Protein AF-0000000065763183 (afdb_homodimer)

Nearest PDB structures (foldseek):
  7lap-assembly1_A  TM=9.932E-01  e=4.822E-49  Streptomyces griseus
  7q1x-assembly1_B  TM=9.787E-01  e=2.552E-34  Pseudomonas aeruginosa
  6mb6-assembly1_A  TM=9.362E-01  e=2.740E-32  Pseudomonas aeruginosa
  7lao-assembly1_A  TM=9.304E-01  e=1.243E-30  Serratia marcescens
  2nyg-assembly3_F  TM=9.311E-01  e=1.396E-25  Bacillus subtilis

Secondary structure (DSSP, 8-state):
-HHHHHHHHHTSEEPHHHHHHHHHHHT--TT-EEEEEE-HHHH-EETTHHHHHHHHHHHHH-TT-EEEEE---TTPPPGGGGGS-HHHHHHHHHHPPPP-TTTSPPPGGG-SHHHHGGGSTT-EE-S-STT-EEEESTTHHHHHS---SSSTTSTTSHHHHHHHTT-EEEEEB--GGG-THHHHHHHH---TT--EEEEEEEEEETTEEEEEEEEEE-TTT-SS-GGGTSSSS-HHHHHHHHHHHTT-SEEEEETTEEEEEEEHHHHHHHHHHHHHHHH--/-HHHHHHHHHTSEEPHHHHHHHHHHHT--TT-EEEEEE-HHHH-EETTHHHHHHHHHHHHH-TT-EEEEE---TTPPPGGGGGS-HHHHHHHHHHPPPP-TTTSPPPGGG-SHHHHGGGSTT-EE-S-STT-EEEESTTHHHHHS---SSSTTSTTSHHHHHHHTT-EEEEEB--GGG-THHHHHHHH---TT--EEEEEEEEEETTEEEEEEEEEE-TTT-SS-GGGTSSSS-HHHHHHHHHHHTT-SEEEEETTEEEEEEEHHHHHHHHHHHHHHHH--

Radius of gyration: 25.21 Å; Cα contacts (8 Å, |Δi|>4): 1207; chains: 2; bounding box: 60×76×55 Å

Sequence (562 aa):
MEEMSLLNHSGGPVTRSRIKHDLADLGLKDGDVVIFHTRMSAIGYVAGGTQTIIGALLDVVGARGTLMVPCGWNNAPPYDFLDWPRDWQDALRAEHPAYDPDLSEADYNNGRLPEALPRWPGAIRSRHPDASFAALGPAAAELMAEHPWDHPHGPDTPLARLIAHSGRVLLLGAPLDTMTLLHHAEALADVRSKRFVTYEQPILVNGQRVWRQFRDIDSEEGAFDYSTVRRGVEPFEAIARDMLSAGIGRQGRVGAADSYLFDAGPVFNFAINWIEAKLKRMEEMSLLNHSGGPVTRSRIKHDLADLGLKDGDVVIFHTRMSAIGYVAGGTQTIIGALLDVVGARGTLMVPCGWNNAPPYDFLDWPRDWQDALRAEHPAYDPDLSEADYNNGRLPEALPRWPGAIRSRHPDASFAALGPAAAELMAEHPWDHPHGPDTPLARLIAHSGRVLLLGAPLDTMTLLHHAEALADVRSKRFVTYEQPILVNGQRVWRQFRDIDSEEGAFDYSTVRRGVEPFEAIARDMLSAGIGRQGRVGAADSYLFDAGPVFNFAINWIEAKLKR

Structure (mmCIF, N/CA/C/O backbone):
data_AF-0000000065763183-model_v1
#
loop_
_entity.id
_entity.type
_entity.pdbx_description
1 polymer 'Aminoglycoside N(3)-acetyltransferase IX'
#
loop_
_atom_site.group_PDB
_atom_site.id
_atom_site.type_symbol
_atom_site.label_atom_id
_atom_site.label_alt_id
_atom_site.label_comp_id
_atom_site.label_asym_id
_atom_site.label_entity_id
_atom_site.label_seq_id
_atom_site.pdbx_PDB_ins_code
_atom_site.Cartn_x
_atom_site.Cartn_y
_atom_site.Cartn_z
_atom_site.occupancy
_atom_site.B_iso_or_equiv
_atom_site.auth_seq_id
_atom_site.auth_comp_id
_atom_site.auth_asym_id
_atom_site.auth_atom_id
_atom_site.pdbx_PDB_model_num
ATOM 1 N N . MET A 1 1 ? -9.172 -13.125 13.688 1 48.53 1 MET A N 1
ATOM 2 C CA . MET A 1 1 ? -8.867 -12.57 15 1 48.53 1 MET A CA 1
ATOM 3 C C . MET A 1 1 ? -8.758 -11.047 14.938 1 48.53 1 MET A C 1
ATOM 5 O O . MET A 1 1 ? -9.344 -10.344 15.758 1 48.53 1 MET A O 1
ATOM 9 N N . GLU A 1 2 ? -8.156 -10.633 13.836 1 82.19 2 GLU A N 1
ATOM 10 C CA . GLU A 1 2 ? -7.953 -9.188 13.789 1 82.19 2 GLU A CA 1
ATOM 11 C C . GLU A 1 2 ? -9.242 -8.461 13.414 1 82.19 2 GLU A C 1
ATOM 13 O O . GLU A 1 2 ? -9.586 -7.445 14.023 1 82.19 2 GLU A O 1
ATOM 18 N N . GLU A 1 3 ? -10.117 -9.195 12.758 1 89.38 3 GLU A N 1
ATOM 19 C CA . GLU A 1 3 ? -11.352 -8.547 12.32 1 89.38 3 GLU A CA 1
ATOM 20 C C . GLU A 1 3 ? -12.367 -8.469 13.453 1 89.38 3 GLU A C 1
ATOM 22 O O . GLU A 1 3 ? -12.992 -7.426 13.664 1 89.38 3 GLU A O 1
ATOM 27 N N . MET A 1 4 ? -12.445 -9.555 14.195 1 92.56 4 MET A N 1
ATOM 28 C CA . MET A 1 4 ? -13.43 -9.594 15.273 1 92.56 4 MET A CA 1
ATOM 29 C C . MET A 1 4 ? -13.07 -8.594 16.375 1 92.56 4 MET A C 1
ATOM 31 O O . MET A 1 4 ? -13.953 -7.988 16.969 1 92.56 4 MET A O 1
ATOM 35 N N . SER A 1 5 ? -11.781 -8.461 16.609 1 95.62 5 SER A N 1
ATOM 36 C CA . SER A 1 5 ? -11.336 -7.477 17.594 1 95.62 5 SER A CA 1
ATOM 37 C C . SER A 1 5 ? -11.727 -6.062 17.172 1 95.62 5 SER A C 1
ATOM 39 O O . SER A 1 5 ? -12.18 -5.27 18 1 95.62 5 SER A O 1
ATOM 41 N N . LEU A 1 6 ? -11.609 -5.746 15.938 1 96.88 6 LEU A N 1
ATOM 42 C CA . LEU A 1 6 ? -11.969 -4.434 15.414 1 96.88 6 LEU A CA 1
ATOM 43 C C . LEU A 1 6 ? -13.477 -4.227 15.461 1 96.88 6 LEU A C 1
ATOM 45 O O . LEU A 1 6 ? -13.953 -3.139 15.797 1 96.88 6 LEU A O 1
ATOM 49 N N . LEU A 1 7 ? -14.195 -5.309 15.086 1 97.44 7 LEU A N 1
ATOM 50 C CA . LEU A 1 7 ? -15.656 -5.254 15.125 1 97.44 7 LEU A CA 1
ATOM 51 C C . LEU A 1 7 ? -16.156 -5 16.547 1 97.44 7 LEU A C 1
ATOM 53 O O . LEU A 1 7 ? -17.047 -4.184 16.75 1 97.44 7 LEU A O 1
ATOM 57 N N . ASN A 1 8 ? -15.562 -5.656 17.484 1 96.75 8 ASN A N 1
ATOM 58 C CA . ASN A 1 8 ? -15.945 -5.453 18.891 1 96.75 8 ASN A CA 1
ATOM 59 C C . ASN A 1 8 ? -15.594 -4.047 19.359 1 96.75 8 ASN A C 1
ATOM 61 O O . ASN A 1 8 ? -16.359 -3.424 20.094 1 96.75 8 ASN A O 1
ATOM 65 N N . HIS A 1 9 ? -14.469 -3.568 18.906 1 97 9 HIS A N 1
ATOM 66 C CA . HIS A 1 9 ? -14.016 -2.232 19.281 1 97 9 HIS A CA 1
ATOM 67 C C . HIS A 1 9 ? -15.008 -1.167 18.812 1 97 9 HIS A C 1
ATOM 69 O O . HIS A 1 9 ? -15.289 -0.22 19.547 1 97 9 HIS A O 1
ATOM 75 N N . SER A 1 10 ? -15.57 -1.256 17.625 1 97.75 10 SER A N 1
ATOM 76 C CA . SER A 1 10 ? -16.453 -0.241 17.062 1 97.75 10 SER A CA 1
ATOM 77 C C . SER A 1 10 ? -17.922 -0.634 17.234 1 97.75 10 SER A C 1
ATOM 79 O O . SER A 1 10 ? -18.812 0.08 16.766 1 97.75 10 SER A O 1
ATOM 81 N N . GLY A 1 11 ? -18.219 -1.752 17.859 1 97.12 11 GLY A N 1
ATOM 82 C CA . GLY A 1 11 ? -19.594 -2.213 18 1 97.12 11 GLY A CA 1
ATOM 83 C C . GLY A 1 11 ? -20.234 -2.598 16.672 1 97.12 11 GLY A C 1
ATOM 84 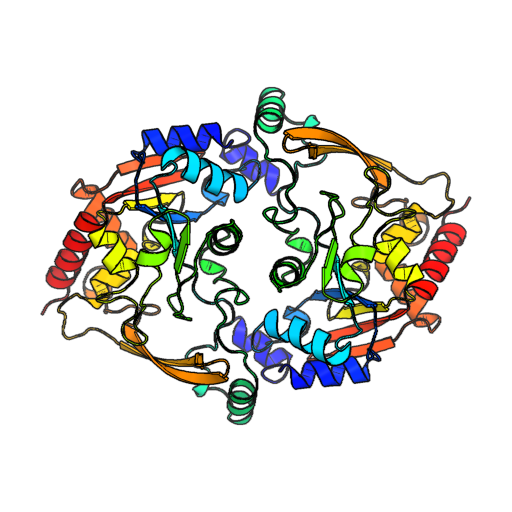O O . GLY A 1 11 ? -21.406 -2.316 16.438 1 97.12 11 GLY A O 1
ATOM 85 N N . GLY A 1 12 ? -19.453 -3.129 15.766 1 97.88 12 GLY A N 1
ATOM 86 C CA . GLY A 1 12 ? -19.891 -3.484 14.422 1 97.88 12 GLY A CA 1
ATOM 87 C C . GLY A 1 12 ? -19.109 -2.773 13.336 1 97.88 12 GLY A C 1
ATOM 88 O O . GLY A 1 12 ? -18.141 -2.059 13.617 1 97.88 12 GLY A O 1
ATOM 89 N N . PRO A 1 13 ? -19.516 -3.033 12.094 1 98.31 13 PRO A N 1
ATOM 90 C CA . PRO A 1 13 ? -18.828 -2.357 10.992 1 98.31 13 PRO A CA 1
ATOM 91 C C . PRO A 1 13 ? -19.016 -0.843 11.016 1 98.31 13 PRO A C 1
ATOM 93 O O . PRO A 1 13 ? -20.109 -0.361 11.328 1 98.31 13 PRO A O 1
ATOM 96 N N . VAL A 1 14 ? -17.953 -0.146 10.828 1 98.81 14 VAL A N 1
ATOM 97 C CA . VAL A 1 14 ? -18.031 1.298 10.625 1 98.81 14 VAL A CA 1
ATOM 98 C C . VAL A 1 14 ? -18.25 1.606 9.148 1 98.81 14 VAL A C 1
ATOM 100 O O . VAL A 1 14 ? -17.375 1.333 8.312 1 98.81 14 VAL A O 1
ATOM 103 N N . THR A 1 15 ? -19.391 2.24 8.812 1 98.81 15 THR A N 1
ATOM 104 C CA . THR A 1 15 ? -19.797 2.424 7.43 1 98.81 15 THR A CA 1
ATOM 105 C C . THR A 1 15 ? -19.469 3.834 6.949 1 98.81 15 THR A C 1
ATOM 107 O O . THR A 1 15 ? -19.109 4.699 7.746 1 98.81 15 THR A O 1
ATOM 110 N N . ARG A 1 16 ? -19.594 4.008 5.656 1 98.81 16 ARG A N 1
ATOM 111 C CA . ARG A 1 16 ? -19.328 5.305 5.043 1 98.81 16 ARG A CA 1
ATOM 112 C C . ARG A 1 16 ? -20.281 6.367 5.59 1 98.81 16 ARG A C 1
ATOM 114 O O . ARG A 1 16 ? -19.859 7.469 5.938 1 98.81 16 ARG A O 1
ATOM 121 N N . SER A 1 17 ? -21.531 6.066 5.691 1 98.81 17 SER A N 1
ATOM 122 C CA . SER A 1 17 ? -22.5 7.023 6.184 1 98.81 17 SER A CA 1
ATOM 123 C C . SER A 1 17 ? -22.234 7.398 7.637 1 98.81 17 SER A C 1
ATOM 125 O O . SER A 1 17 ? -22.406 8.555 8.031 1 98.81 17 SER A O 1
ATOM 127 N N . ARG A 1 18 ? -21.844 6.375 8.422 1 98.75 18 ARG A N 1
ATOM 128 C CA . ARG A 1 18 ? -21.516 6.66 9.812 1 98.75 18 ARG A CA 1
ATOM 129 C C . ARG A 1 18 ? -20.328 7.613 9.906 1 98.75 18 ARG A C 1
ATOM 131 O O . ARG A 1 18 ? -20.359 8.586 10.672 1 98.75 18 ARG A O 1
ATOM 138 N N . ILE A 1 19 ? -19.297 7.348 9.164 1 98.94 19 ILE A N 1
ATOM 139 C CA . ILE A 1 19 ? -18.109 8.203 9.18 1 98.94 19 ILE A CA 1
ATOM 140 C C . ILE A 1 19 ? -18.484 9.609 8.703 1 98.94 19 ILE A C 1
ATOM 142 O O . ILE A 1 19 ? -18.078 10.602 9.297 1 98.94 19 ILE A O 1
ATOM 146 N N . LYS A 1 20 ? -19.25 9.672 7.613 1 98.88 20 LYS A N 1
ATOM 147 C CA . LYS A 1 20 ? -19.703 10.953 7.094 1 98.88 20 LYS A CA 1
ATOM 148 C C . LYS A 1 20 ? -20.422 11.766 8.18 1 98.88 20 LYS A C 1
ATOM 150 O O . LYS A 1 20 ? -20.109 12.938 8.383 1 98.88 20 LYS A O 1
ATOM 155 N N . HIS A 1 21 ? -21.328 11.117 8.836 1 98.81 21 HIS A N 1
ATOM 156 C CA . HIS A 1 21 ? -22.094 11.773 9.883 1 98.81 21 HIS A CA 1
ATOM 157 C C . HIS A 1 21 ? -21.203 12.25 11.016 1 98.81 21 HIS A C 1
ATOM 159 O O . HIS A 1 21 ? -21.297 13.398 11.461 1 98.81 21 HIS A O 1
ATOM 165 N N . ASP A 1 22 ? -20.344 11.367 11.508 1 98.88 22 ASP A N 1
ATOM 166 C CA . ASP A 1 22 ? -19.453 11.695 12.617 1 98.88 22 ASP A CA 1
ATOM 167 C C . ASP A 1 22 ? -18.531 12.844 12.25 1 98.88 22 ASP A C 1
ATOM 169 O O . ASP A 1 22 ? -18.234 13.711 13.086 1 98.88 22 ASP A O 1
ATOM 173 N N . LEU A 1 23 ? -18.031 12.852 11.008 1 98.94 23 LEU A N 1
ATOM 174 C CA . LEU A 1 23 ? -17.141 13.914 10.547 1 98.94 23 LEU A CA 1
ATOM 175 C C . LEU A 1 23 ? -17.875 15.242 10.492 1 98.94 23 LEU A C 1
ATOM 177 O O . LEU A 1 23 ? -17.328 16.281 10.859 1 98.94 23 LEU A O 1
ATOM 181 N N . ALA A 1 24 ? -19.078 15.188 9.961 1 98.81 24 ALA A N 1
ATOM 182 C CA . ALA A 1 24 ? -19.906 16.391 9.922 1 98.81 24 ALA A CA 1
ATOM 183 C C . ALA A 1 24 ? -20.156 16.922 11.336 1 98.81 24 ALA A C 1
ATOM 185 O O . ALA A 1 24 ? -20.078 18.125 11.578 1 98.81 24 ALA A O 1
ATOM 186 N N . ASP A 1 25 ? -20.469 16.016 12.219 1 98.75 25 ASP A N 1
ATOM 187 C CA . ASP A 1 25 ? -20.703 16.391 13.609 1 98.75 25 ASP A CA 1
ATOM 188 C C . ASP A 1 25 ? -19.453 17.016 14.234 1 98.75 25 ASP A C 1
ATOM 190 O O . ASP A 1 25 ? -19.531 17.891 15.078 1 98.75 25 ASP A O 1
ATOM 194 N N . LEU A 1 26 ? -18.312 16.5 13.852 1 98.81 26 LEU A N 1
ATOM 195 C CA . LEU A 1 26 ? -17.047 17.016 14.344 1 98.81 26 LEU A CA 1
ATOM 196 C C . LEU A 1 26 ? -16.797 18.422 13.836 1 98.81 26 LEU A C 1
ATOM 198 O O . LEU A 1 26 ? -16.062 19.188 14.453 1 98.81 26 LEU A O 1
ATOM 202 N N . GLY A 1 27 ? -17.344 18.719 12.609 1 98.81 27 GLY A N 1
ATOM 203 C CA . GLY A 1 27 ? -17.281 20.109 12.172 1 98.81 27 GLY A CA 1
ATOM 204 C C . GLY A 1 27 ? -16.75 20.266 10.766 1 98.81 27 GLY A C 1
ATOM 205 O O . GLY A 1 27 ? -16.641 21.391 10.266 1 98.81 27 GLY A O 1
ATOM 206 N N . LEU A 1 28 ? -16.375 19.172 10.141 1 98.75 28 LEU A N 1
ATOM 207 C CA . LEU A 1 28 ? -15.977 19.234 8.734 1 98.75 28 LEU A CA 1
ATOM 208 C C . LEU A 1 28 ? -17.141 19.656 7.855 1 98.75 28 LEU A C 1
ATOM 210 O O . LEU A 1 28 ? -18.281 19.25 8.094 1 98.75 28 LEU A O 1
ATOM 214 N N . LYS A 1 29 ? -16.828 20.484 6.816 1 98.5 29 LYS A N 1
ATOM 215 C CA . LYS A 1 29 ? -17.922 21.062 6.051 1 98.5 29 LYS A CA 1
ATOM 216 C C . LYS A 1 29 ? -17.609 21.047 4.555 1 98.5 29 LYS A C 1
ATOM 218 O O . LYS A 1 29 ? -16.469 20.844 4.152 1 98.5 29 LYS A O 1
ATOM 223 N N . ASP A 1 30 ? -18.672 21.344 3.84 1 98.69 30 ASP A N 1
ATOM 224 C CA . ASP A 1 30 ? -18.562 21.5 2.393 1 98.69 30 ASP A CA 1
ATOM 225 C C . ASP A 1 30 ? -17.562 22.594 2.027 1 98.69 30 ASP A C 1
ATOM 227 O O . ASP A 1 30 ? -17.594 23.688 2.6 1 98.69 30 ASP A O 1
ATOM 231 N N . GLY A 1 31 ? -16.625 22.234 1.139 1 98.81 31 GLY A N 1
ATOM 232 C CA . GLY A 1 31 ? -15.68 23.219 0.659 1 98.81 31 GLY A CA 1
ATOM 233 C C . GLY A 1 31 ? -14.375 23.219 1.434 1 98.81 31 GLY A C 1
ATOM 234 O O . GLY A 1 31 ? -13.406 23.875 1.03 1 98.81 31 GLY A O 1
ATOM 235 N N . ASP A 1 32 ? -14.312 22.469 2.49 1 98.88 32 ASP A N 1
ATOM 236 C CA . ASP A 1 32 ? -13.109 22.469 3.318 1 98.88 32 ASP A CA 1
ATOM 237 C C . ASP A 1 32 ? -11.914 21.922 2.545 1 98.88 32 ASP A C 1
ATOM 239 O O . ASP A 1 32 ? -12.047 20.969 1.77 1 98.88 32 ASP A O 1
ATOM 243 N N . VAL A 1 33 ? -10.766 22.531 2.646 1 98.94 33 VAL A N 1
ATOM 244 C CA . VAL A 1 33 ? -9.453 21.984 2.307 1 98.94 33 VAL A CA 1
ATOM 245 C C . VAL A 1 33 ? -8.812 21.375 3.549 1 98.94 33 VAL A C 1
ATOM 247 O O . VAL A 1 33 ? -8.469 22.078 4.492 1 98.94 33 VAL A O 1
ATOM 250 N N . VAL A 1 34 ? -8.633 20.062 3.586 1 98.94 34 VAL A N 1
ATOM 251 C CA . VAL A 1 34 ? -8.312 19.422 4.859 1 98.94 34 VAL A CA 1
ATOM 252 C C . VAL A 1 34 ? -7.121 18.484 4.68 1 98.94 34 VAL A C 1
ATOM 254 O O . VAL A 1 34 ? -7.121 17.625 3.787 1 98.94 34 VAL A O 1
ATOM 257 N N . ILE A 1 35 ? -6.055 18.719 5.469 1 98.94 35 ILE A N 1
ATOM 258 C CA . ILE A 1 35 ? -5.035 17.688 5.633 1 98.94 35 ILE A CA 1
ATOM 259 C C . ILE A 1 35 ? -5.457 16.719 6.73 1 98.94 35 ILE A C 1
ATOM 261 O O . ILE A 1 35 ? -5.918 17.141 7.793 1 98.94 35 ILE A O 1
ATOM 265 N N . PHE A 1 36 ? -5.348 15.414 6.461 1 98.94 36 PHE A N 1
ATOM 266 C CA . PHE A 1 36 ? -5.824 14.484 7.48 1 98.94 36 PHE A CA 1
ATOM 267 C C . PHE A 1 36 ? -4.789 13.398 7.754 1 98.94 36 PHE A C 1
ATOM 269 O O . PHE A 1 36 ? -4.012 13.039 6.867 1 98.94 36 PHE A O 1
ATOM 276 N N . HIS A 1 37 ? -4.68 13 8.977 1 98.81 37 HIS A N 1
ATOM 277 C CA . HIS A 1 37 ? -3.924 11.875 9.523 1 98.81 37 HIS A CA 1
ATOM 278 C C . HIS A 1 37 ? -4.852 10.82 10.109 1 98.81 37 HIS A C 1
ATOM 280 O O . HIS A 1 37 ? -5.867 11.148 10.719 1 98.81 37 HIS A O 1
ATOM 286 N N . THR A 1 38 ? -4.461 9.578 9.844 1 98.62 38 THR A N 1
ATOM 287 C CA . THR A 1 38 ? -5.434 8.562 10.219 1 98.62 38 THR A CA 1
ATOM 288 C C . THR A 1 38 ? -4.75 7.383 10.914 1 98.62 38 THR A C 1
ATOM 290 O O . THR A 1 38 ? -3.662 6.973 10.508 1 98.62 38 THR A O 1
ATOM 293 N N . ARG A 1 39 ? -5.344 6.934 11.914 1 98.19 39 ARG A N 1
ATOM 294 C CA . ARG A 1 39 ? -5.113 5.594 12.438 1 98.19 39 ARG A CA 1
ATOM 295 C C . ARG A 1 39 ? -6.359 4.723 12.289 1 98.19 39 ARG A C 1
ATOM 297 O O . ARG A 1 39 ? -7.246 4.746 13.148 1 98.19 39 ARG A O 1
ATOM 304 N N . MET A 1 40 ? -6.406 3.912 11.352 1 97.88 40 MET A N 1
ATOM 305 C CA . MET A 1 40 ? -7.617 3.197 10.961 1 97.88 40 MET A CA 1
ATOM 306 C C . MET A 1 40 ? -8.047 2.227 12.055 1 97.88 40 MET A C 1
ATOM 308 O O . MET A 1 40 ? -9.242 2.055 12.305 1 97.88 40 MET A O 1
ATOM 312 N N . SER A 1 41 ? -7.047 1.581 12.688 1 97.56 41 SER A N 1
ATOM 313 C CA . SER A 1 41 ? -7.391 0.603 13.711 1 97.56 41 SER A CA 1
ATOM 314 C C . SER A 1 41 ? -8.141 1.257 14.875 1 97.56 41 SER A C 1
ATOM 316 O O . SER A 1 41 ? -8.922 0.601 15.562 1 97.56 41 SER A O 1
ATOM 318 N N . ALA A 1 42 ? -7.875 2.553 15.07 1 98.44 42 ALA A N 1
ATOM 319 C CA . ALA A 1 42 ? -8.578 3.273 16.125 1 98.44 42 ALA A CA 1
ATOM 320 C C . ALA A 1 42 ? -10.039 3.492 15.766 1 98.44 42 ALA A C 1
ATOM 322 O O . ALA A 1 42 ? -10.891 3.637 16.656 1 98.44 42 ALA A O 1
ATOM 323 N N . ILE A 1 43 ? -10.398 3.521 14.508 1 98.62 43 ILE A N 1
ATOM 324 C CA . ILE A 1 43 ? -11.75 3.785 14.031 1 98.62 43 ILE A CA 1
ATOM 325 C C . ILE A 1 43 ? -12.617 2.543 14.227 1 98.62 43 ILE A C 1
ATOM 327 O O . ILE A 1 43 ? -13.82 2.652 14.477 1 98.62 43 ILE A O 1
ATOM 331 N N . GLY A 1 44 ? -11.938 1.34 14.188 1 98.44 44 GLY A N 1
ATOM 332 C CA . GLY A 1 44 ? -12.648 0.069 14.242 1 98.44 44 GLY A CA 1
ATOM 333 C C . GLY A 1 44 ? -12.617 -0.687 12.922 1 98.44 44 GLY A C 1
ATOM 334 O O . GLY A 1 44 ? -11.664 -0.566 12.156 1 98.44 44 GLY A O 1
ATOM 335 N N . TYR A 1 45 ? -13.625 -1.599 12.742 1 98.38 45 TYR A N 1
ATOM 336 C CA . TYR A 1 45 ? -13.734 -2.32 11.477 1 98.38 45 TYR A CA 1
ATOM 337 C C . TYR A 1 45 ? -14.398 -1.459 10.414 1 98.38 45 TYR A C 1
ATOM 339 O O . TYR A 1 45 ? -15.625 -1.468 10.273 1 98.38 45 TYR A O 1
ATOM 347 N N . VAL A 1 46 ? -13.633 -0.769 9.664 1 98.62 46 VAL A N 1
ATOM 348 C CA . VAL A 1 46 ? -14.156 0.081 8.602 1 98.62 46 VAL A CA 1
ATOM 349 C C . VAL A 1 46 ? -14.547 -0.776 7.398 1 98.62 46 VAL A C 1
ATOM 351 O O . VAL A 1 46 ? -13.68 -1.283 6.684 1 98.62 46 VAL A O 1
ATOM 354 N N . ALA A 1 47 ? -15.781 -0.876 7.141 1 98.25 47 ALA A N 1
ATOM 355 C CA . ALA A 1 47 ? -16.25 -1.629 5.98 1 98.25 47 ALA A CA 1
ATOM 356 C C . ALA A 1 47 ? -15.742 -1.013 4.684 1 98.25 47 ALA A C 1
ATOM 358 O O . ALA A 1 47 ? -16.156 0.088 4.309 1 98.25 47 ALA A O 1
ATOM 359 N N . GLY A 1 48 ? -14.828 -1.696 3.984 1 98.06 48 GLY A N 1
ATOM 360 C CA . GLY A 1 48 ? -14.297 -1.18 2.736 1 98.06 48 GLY A CA 1
ATOM 361 C C . GLY A 1 48 ? -12.961 -0.475 2.906 1 98.06 48 GLY A C 1
ATOM 362 O O . GLY A 1 48 ? -12.375 0.002 1.931 1 98.06 48 GLY A O 1
ATOM 363 N N . GLY A 1 49 ? -12.492 -0.331 4.137 1 98.19 49 GLY A N 1
ATOM 364 C CA . GLY A 1 49 ? -11.156 0.181 4.414 1 98.19 49 GLY A CA 1
ATOM 365 C C . GLY A 1 49 ? -10.945 1.601 3.924 1 98.19 49 GLY A C 1
ATOM 366 O O . GLY A 1 49 ? -11.758 2.486 4.203 1 98.19 49 GLY A O 1
ATOM 367 N N . THR A 1 50 ? -9.891 1.838 3.184 1 98.69 50 THR A N 1
ATOM 368 C CA . THR A 1 50 ? -9.461 3.17 2.779 1 98.69 50 THR A CA 1
ATOM 369 C C . THR A 1 50 ? -10.461 3.799 1.817 1 98.69 50 THR A C 1
ATOM 371 O O . THR A 1 50 ? -10.688 5.012 1.854 1 98.69 50 THR A O 1
ATOM 374 N N . GLN A 1 51 ? -11.047 3.014 0.958 1 98.44 51 GLN A N 1
ATOM 375 C CA . GLN A 1 51 ? -12.031 3.539 0.019 1 98.44 51 GLN A CA 1
ATOM 376 C C . GLN A 1 51 ? -13.203 4.188 0.756 1 98.44 51 GLN A C 1
ATOM 378 O O . GLN A 1 51 ? -13.695 5.238 0.343 1 98.44 51 GLN A O 1
ATOM 383 N N . THR A 1 52 ? -13.578 3.549 1.823 1 98.81 52 THR A N 1
ATOM 384 C CA . THR A 1 52 ? -14.688 4.055 2.629 1 98.81 52 THR A CA 1
ATOM 385 C C . THR A 1 52 ? -14.305 5.359 3.318 1 98.81 52 THR A C 1
ATOM 387 O O . THR A 1 52 ? -15.078 6.32 3.32 1 98.81 52 THR A O 1
ATOM 390 N N . ILE A 1 53 ? -13.141 5.43 3.869 1 98.88 53 ILE A N 1
ATOM 391 C CA . ILE A 1 53 ? -12.695 6.629 4.57 1 98.88 53 ILE A CA 1
ATOM 392 C C . ILE A 1 53 ? -12.586 7.789 3.588 1 98.88 53 ILE A C 1
ATOM 394 O O . ILE A 1 53 ? -13.117 8.875 3.834 1 98.88 53 ILE A O 1
ATOM 398 N N . ILE A 1 54 ? -11.906 7.578 2.461 1 98.88 54 ILE A N 1
ATOM 399 C CA . ILE A 1 54 ? -11.742 8.625 1.462 1 98.88 54 ILE A CA 1
ATOM 400 C C . ILE A 1 54 ? -13.109 9.031 0.909 1 98.88 54 ILE A C 1
ATOM 402 O O . ILE A 1 54 ? -13.398 10.227 0.765 1 98.88 54 ILE A O 1
ATOM 406 N N . GLY A 1 55 ? -13.945 8.031 0.645 1 98.75 55 GLY A N 1
ATOM 407 C CA . GLY A 1 55 ? -15.289 8.328 0.182 1 98.75 55 GLY A CA 1
ATOM 408 C C . GLY A 1 55 ? -16.078 9.18 1.158 1 98.75 55 GLY A C 1
ATOM 409 O O . GLY A 1 55 ? -16.734 10.148 0.759 1 98.75 55 GLY A O 1
ATOM 410 N N . ALA A 1 56 ? -16.047 8.82 2.412 1 98.88 56 ALA A N 1
ATOM 411 C CA . ALA A 1 56 ? -16.766 9.57 3.436 1 98.88 56 ALA A CA 1
ATOM 412 C C . ALA A 1 56 ? -16.25 11 3.531 1 98.88 56 ALA A C 1
ATOM 414 O O . ALA A 1 56 ? -17.031 11.945 3.66 1 98.88 56 ALA A O 1
ATOM 415 N N . LEU A 1 57 ? -14.961 11.172 3.52 1 98.94 57 LEU A N 1
ATOM 416 C CA . LEU A 1 57 ? -14.367 12.5 3.543 1 98.94 57 LEU A CA 1
ATOM 417 C C . LEU A 1 57 ? -14.836 13.328 2.354 1 98.94 57 LEU A C 1
ATOM 419 O O . LEU A 1 57 ? -15.211 14.492 2.512 1 98.94 57 LEU A O 1
ATOM 423 N N . LEU A 1 58 ? -14.82 12.742 1.168 1 98.88 58 LEU A N 1
ATOM 424 C CA . LEU A 1 58 ? -15.266 13.422 -0.041 1 98.88 58 LEU A CA 1
ATOM 425 C C . LEU A 1 58 ? -16.734 13.797 0.059 1 98.88 58 LEU A C 1
ATOM 427 O O . LEU A 1 58 ? -17.156 14.852 -0.426 1 98.88 58 LEU A O 1
ATOM 431 N N . ASP A 1 59 ? -17.484 12.883 0.663 1 98.81 59 ASP A N 1
ATOM 432 C CA . ASP A 1 59 ? -18.906 13.18 0.849 1 98.81 59 ASP A CA 1
ATOM 433 C C . ASP A 1 59 ? -19.094 14.461 1.66 1 98.81 59 ASP A C 1
ATOM 435 O O . ASP A 1 59 ? -20.016 15.234 1.394 1 98.81 59 ASP A O 1
ATOM 439 N N . VAL A 1 60 ? -18.312 14.609 2.639 1 98.88 60 VAL A N 1
ATOM 440 C CA . VAL A 1 60 ? -18.5 15.719 3.566 1 98.88 60 VAL A CA 1
ATOM 441 C C . VAL A 1 60 ? -17.953 17 2.947 1 98.88 60 VAL A C 1
ATOM 443 O O . VAL A 1 60 ? -18.641 18.031 2.939 1 98.88 60 VAL A O 1
ATOM 446 N N . VAL A 1 61 ? -16.75 16.953 2.373 1 98.88 61 VAL A N 1
ATOM 447 C CA . VAL A 1 61 ? -16.125 18.188 1.899 1 98.88 61 VAL A CA 1
ATOM 448 C C . VAL A 1 61 ? -16.719 18.594 0.553 1 98.88 61 VAL A C 1
ATOM 450 O O . VAL A 1 61 ? -16.562 19.734 0.11 1 98.88 61 VAL A O 1
ATOM 453 N N . GLY A 1 62 ? -17.328 17.656 -0.178 1 98.56 62 GLY A N 1
ATOM 454 C CA . GLY A 1 62 ? -18.047 17.938 -1.408 1 98.56 62 GLY A CA 1
ATOM 455 C C . GLY A 1 62 ? -17.141 18.234 -2.582 1 98.56 62 GLY A C 1
ATOM 456 O O . GLY A 1 62 ? -15.914 18.203 -2.449 1 98.56 62 GLY A O 1
ATOM 457 N N . ALA A 1 63 ? -17.734 18.594 -3.709 1 98.06 63 ALA A N 1
ATOM 458 C CA . ALA A 1 63 ? -17.031 18.844 -4.965 1 98.06 63 ALA A CA 1
ATOM 459 C C . ALA A 1 63 ? -16.109 20.062 -4.855 1 98.06 63 ALA A C 1
ATOM 461 O O . ALA A 1 63 ? -15.172 20.203 -5.633 1 98.06 63 ALA A O 1
ATOM 462 N N . ARG A 1 64 ? -16.391 20.859 -3.906 1 98.44 64 ARG A N 1
ATOM 463 C CA . ARG A 1 64 ? -15.617 22.094 -3.746 1 98.44 64 ARG A CA 1
ATOM 464 C C . ARG A 1 64 ? -14.469 21.875 -2.764 1 98.44 64 ARG A C 1
ATOM 466 O O . ARG A 1 64 ? -13.602 22.734 -2.619 1 98.44 64 ARG A O 1
ATOM 473 N N . GLY A 1 65 ? -14.516 20.781 -2.027 1 98.81 65 GLY A N 1
ATOM 474 C CA . GLY A 1 65 ? -13.5 20.516 -1.023 1 98.81 65 GLY A CA 1
ATOM 475 C C . GLY A 1 65 ? -12.266 19.828 -1.59 1 98.81 65 GLY A C 1
ATOM 476 O O . GLY A 1 65 ? -12.273 19.375 -2.736 1 98.81 65 GLY A O 1
ATOM 477 N N . THR A 1 66 ? -11.18 19.828 -0.833 1 98.94 66 THR A N 1
ATOM 478 C CA . THR A 1 66 ? -9.922 19.188 -1.219 1 98.94 66 THR A CA 1
ATOM 479 C C . THR A 1 66 ? -9.336 18.391 -0.05 1 98.94 66 THR A C 1
ATOM 481 O O . THR A 1 66 ? -9.344 18.859 1.089 1 98.94 66 THR A O 1
ATOM 484 N N . LEU A 1 67 ? -8.961 17.203 -0.332 1 98.94 67 LEU A N 1
ATOM 485 C CA . LEU A 1 67 ? -8.289 16.344 0.638 1 98.94 67 LEU A CA 1
ATOM 486 C C . LEU A 1 67 ? -6.773 16.391 0.441 1 98.94 67 LEU A C 1
ATOM 488 O O . LEU A 1 67 ? -6.293 16.484 -0.69 1 98.94 67 LEU A O 1
ATOM 492 N N . MET A 1 68 ? -6.066 16.391 1.533 1 98.94 68 MET A N 1
ATOM 493 C CA . MET A 1 68 ? -4.605 16.406 1.52 1 98.94 68 MET A CA 1
ATOM 494 C C . MET A 1 68 ? -4.035 15.438 2.545 1 98.94 68 MET A C 1
ATOM 496 O O . MET A 1 68 ? -4.562 15.312 3.65 1 98.94 68 MET A O 1
ATOM 500 N N . VAL A 1 69 ? -2.947 14.695 2.201 1 98.88 69 VAL A N 1
ATOM 501 C CA . VAL A 1 69 ? -2.311 13.75 3.111 1 98.88 69 VAL A CA 1
ATOM 502 C C . VAL A 1 69 ? -0.792 13.867 2.99 1 98.88 69 VAL A C 1
ATOM 504 O O . VAL A 1 69 ? -0.264 14.086 1.899 1 98.88 69 VAL A O 1
ATOM 507 N N . PRO A 1 70 ? -0.098 13.719 4.145 1 98.62 70 PRO A N 1
ATOM 508 C CA . PRO A 1 70 ? 1.357 13.586 4.055 1 98.62 70 PRO A CA 1
ATOM 509 C C . PRO A 1 70 ? 1.792 12.203 3.562 1 98.62 70 PRO A C 1
ATOM 511 O O . PRO A 1 70 ? 1.285 11.188 4.039 1 98.62 70 PRO A O 1
ATOM 514 N N . CYS A 1 71 ? 2.707 12.109 2.629 1 98.31 71 CYS A N 1
ATOM 515 C CA . CYS A 1 71 ? 3.084 10.844 2.01 1 98.31 71 CYS A CA 1
ATOM 516 C C . CYS A 1 71 ? 4.504 10.453 2.398 1 98.31 71 CYS A C 1
ATOM 518 O O . CYS A 1 71 ? 4.719 9.383 2.971 1 98.31 71 CYS A O 1
ATOM 520 N N . GLY A 1 72 ? 5.48 11.344 2.139 1 97.19 72 GLY A N 1
ATOM 521 C CA . GLY A 1 72 ? 6.879 10.961 2.26 1 97.19 72 GLY A CA 1
ATOM 522 C C . GLY A 1 72 ? 7.309 9.945 1.218 1 97.19 72 GLY A C 1
ATOM 523 O O . GLY A 1 72 ? 6.719 9.859 0.14 1 97.19 72 GLY A O 1
ATOM 524 N N . TRP A 1 73 ? 8.359 9.242 1.459 1 97.69 73 TRP A N 1
ATOM 525 C CA . TRP A 1 73 ? 8.906 8.258 0.533 1 97.69 73 TRP A CA 1
ATOM 526 C C . TRP A 1 73 ? 9.461 7.047 1.285 1 97.69 73 TRP A C 1
ATOM 528 O O . TRP A 1 73 ? 10.523 7.125 1.898 1 97.69 73 TRP A O 1
ATOM 538 N N . ASN A 1 74 ? 8.773 5.902 1.17 1 97.5 74 ASN A N 1
ATOM 539 C CA . ASN A 1 74 ? 9.055 4.734 1.999 1 97.5 74 ASN A CA 1
ATOM 540 C C . ASN A 1 74 ? 10.453 4.188 1.742 1 97.5 74 ASN A C 1
ATOM 542 O O . ASN A 1 74 ? 11.109 3.699 2.662 1 97.5 74 ASN A O 1
ATOM 546 N N . ASN A 1 75 ? 10.875 4.289 0.491 1 97.38 75 ASN A N 1
ATOM 547 C CA . ASN A 1 75 ? 12.125 3.639 0.12 1 97.38 75 ASN A CA 1
ATOM 548 C C . ASN A 1 75 ? 13.227 4.66 -0.16 1 97.38 75 ASN A C 1
ATOM 550 O O . ASN A 1 75 ? 14.141 4.395 -0.937 1 97.38 75 ASN A O 1
ATOM 554 N N . ALA A 1 76 ? 13.07 5.859 0.423 1 97.31 76 ALA A N 1
ATOM 555 C CA . ALA A 1 76 ? 14.125 6.871 0.293 1 97.31 76 ALA A CA 1
ATOM 556 C C . ALA A 1 76 ? 15.438 6.367 0.874 1 97.31 76 ALA A C 1
ATOM 558 O O . ALA A 1 76 ? 15.453 5.598 1.838 1 97.31 76 ALA A O 1
ATOM 559 N N . PRO A 1 77 ? 16.578 6.824 0.235 1 96.81 77 PRO A N 1
ATOM 560 C CA . PRO A 1 77 ? 17.844 6.539 0.916 1 96.81 77 PRO A CA 1
ATOM 561 C C . PRO A 1 77 ? 17.875 7.074 2.346 1 96.81 77 PRO A C 1
ATOM 563 O O . PRO A 1 77 ? 17.406 8.188 2.602 1 96.81 77 PRO A O 1
ATOM 566 N N . PRO A 1 78 ? 18.375 6.215 3.225 1 94.25 78 PRO A N 1
ATOM 567 C CA . PRO A 1 78 ? 18.531 6.746 4.582 1 94.25 78 PRO A CA 1
ATOM 568 C C . PRO A 1 78 ? 19.484 7.945 4.641 1 94.25 78 PRO A C 1
ATOM 570 O O . PRO A 1 78 ? 20.484 7.98 3.918 1 94.25 78 PRO A O 1
ATOM 573 N N . TYR A 1 79 ? 19.141 8.82 5.555 1 91.62 79 TYR A N 1
ATOM 574 C CA . TYR A 1 79 ? 19.969 10.023 5.676 1 91.62 79 TYR A CA 1
ATOM 575 C C . TYR A 1 79 ? 21.406 9.664 6.027 1 91.62 79 TYR A C 1
ATOM 577 O O . TYR A 1 79 ? 22.344 10.375 5.648 1 91.62 79 TYR A O 1
ATOM 585 N N . ASP A 1 80 ? 21.625 8.609 6.695 1 91.88 80 ASP A N 1
ATOM 586 C CA . ASP A 1 80 ? 22.953 8.266 7.211 1 91.88 80 ASP A CA 1
ATOM 587 C C . ASP A 1 80 ? 23.641 7.242 6.309 1 91.88 80 ASP A C 1
ATOM 589 O O . ASP A 1 80 ? 24.562 6.535 6.75 1 91.88 80 ASP A O 1
ATOM 593 N N . PHE A 1 81 ? 23.156 7.125 5.043 1 95.44 81 PHE A N 1
ATOM 594 C CA . PHE A 1 81 ? 23.781 6.121 4.191 1 95.44 81 PHE A CA 1
ATOM 595 C C . PHE A 1 81 ? 25.234 6.492 3.9 1 95.44 81 PHE A C 1
ATOM 597 O O . PHE A 1 81 ? 26.031 5.637 3.51 1 95.44 81 PHE A O 1
ATOM 604 N N . LEU A 1 82 ? 25.609 7.723 4.133 1 94.25 82 LEU A N 1
ATOM 605 C CA . LEU A 1 82 ? 26.984 8.188 3.947 1 94.25 82 LEU A CA 1
ATOM 606 C C . LEU A 1 82 ? 27.906 7.582 4.996 1 94.25 82 LEU A C 1
ATOM 608 O O . LEU A 1 82 ? 29.125 7.637 4.855 1 94.25 82 LEU A O 1
ATOM 612 N N . ASP A 1 83 ? 27.328 7.059 6.078 1 95.19 83 ASP A N 1
ATOM 613 C CA . ASP A 1 83 ? 28.125 6.402 7.113 1 95.19 83 ASP A CA 1
ATOM 614 C C . ASP A 1 83 ? 28.359 4.934 6.773 1 95.19 83 ASP A C 1
ATOM 616 O O . ASP A 1 83 ? 29.109 4.246 7.465 1 95.19 83 ASP A O 1
ATOM 620 N N . TRP A 1 84 ? 27.734 4.418 5.641 1 96.94 84 TRP A N 1
ATOM 621 C CA . TRP A 1 84 ? 27.922 3.031 5.227 1 96.94 84 TRP A CA 1
ATOM 622 C C . TRP A 1 84 ? 29.312 2.814 4.641 1 96.94 84 TRP A C 1
ATOM 624 O O . TRP A 1 84 ? 30.031 3.775 4.344 1 96.94 84 TRP A O 1
ATOM 634 N N . PRO A 1 85 ? 29.719 1.542 4.559 1 97.5 85 PRO A N 1
ATOM 635 C CA . PRO A 1 85 ? 30.953 1.27 3.799 1 97.5 85 PRO A CA 1
ATOM 636 C C . PRO A 1 85 ? 30.922 1.897 2.406 1 97.5 85 PRO A C 1
ATOM 638 O O . PRO A 1 85 ? 29.875 1.978 1.775 1 97.5 85 PRO A O 1
ATOM 641 N N . ARG A 1 86 ? 32.062 2.309 1.951 1 98 86 ARG A N 1
ATOM 642 C CA . ARG A 1 86 ? 32.188 3.061 0.707 1 98 86 ARG A CA 1
ATOM 643 C C . ARG A 1 86 ? 31.578 2.295 -0.457 1 98 86 ARG A C 1
ATOM 645 O O . ARG A 1 86 ? 30.906 2.883 -1.308 1 98 86 ARG A O 1
ATOM 652 N N . ASP A 1 87 ? 31.797 1.067 -0.506 1 97.75 87 ASP A N 1
ATOM 653 C CA . ASP A 1 87 ? 31.266 0.26 -1.597 1 97.75 87 ASP A CA 1
ATOM 654 C C . ASP A 1 87 ? 29.734 0.243 -1.567 1 97.75 87 ASP A C 1
ATOM 656 O O . ASP A 1 87 ? 29.094 0.19 -2.617 1 97.75 87 ASP A O 1
ATOM 660 N N . TRP A 1 88 ? 29.156 0.216 -0.383 1 98 88 TRP A N 1
ATOM 661 C CA . TRP A 1 88 ? 27.703 0.272 -0.248 1 98 88 TRP A CA 1
ATOM 662 C C . TRP A 1 88 ? 27.156 1.625 -0.702 1 98 88 TRP A C 1
ATOM 664 O O . TRP A 1 88 ? 26.125 1.696 -1.373 1 98 88 TRP A O 1
ATOM 674 N N . GLN A 1 89 ? 27.844 2.701 -0.307 1 98.06 89 GLN A N 1
ATOM 675 C CA . GLN A 1 89 ? 27.453 4.039 -0.745 1 98.06 89 GLN A CA 1
ATOM 676 C C . GLN A 1 89 ? 27.469 4.145 -2.268 1 98.06 89 GLN A C 1
ATOM 678 O O . GLN A 1 89 ? 26.531 4.672 -2.865 1 98.06 89 GLN A O 1
ATOM 683 N N . ASP A 1 90 ? 28.547 3.631 -2.855 1 98.31 90 ASP A N 1
ATOM 684 C CA . ASP A 1 90 ? 28.719 3.693 -4.305 1 98.31 90 ASP A CA 1
ATOM 685 C C . ASP A 1 90 ? 27.609 2.93 -5.02 1 98.31 90 ASP A C 1
ATOM 687 O O . ASP A 1 90 ? 27.078 3.398 -6.027 1 98.31 90 ASP A O 1
ATOM 691 N N . ALA A 1 91 ? 27.266 1.752 -4.52 1 98.19 91 ALA A N 1
ATOM 692 C CA . ALA A 1 91 ? 26.203 0.943 -5.102 1 98.19 91 ALA A CA 1
ATOM 693 C C . ALA A 1 91 ? 24.859 1.673 -5.039 1 98.19 91 ALA A C 1
ATOM 695 O O . ALA A 1 91 ? 24.109 1.691 -6.016 1 98.19 91 ALA A O 1
ATOM 696 N N . LEU A 1 92 ? 24.562 2.225 -3.912 1 98.19 92 LEU A N 1
ATOM 697 C CA . LEU A 1 92 ? 23.328 2.979 -3.727 1 98.19 92 LEU A CA 1
ATOM 698 C C . LEU A 1 92 ? 23.281 4.172 -4.672 1 98.19 92 LEU A C 1
ATOM 700 O O . LEU A 1 92 ? 22.266 4.383 -5.355 1 98.19 92 LEU A O 1
ATOM 704 N N . ARG A 1 93 ? 24.359 4.941 -4.754 1 98 93 ARG A N 1
ATOM 705 C CA . ARG A 1 93 ? 24.422 6.125 -5.605 1 98 93 ARG A CA 1
ATOM 706 C C . ARG A 1 93 ? 24.281 5.75 -7.078 1 98 93 ARG A C 1
ATOM 708 O O . ARG A 1 93 ? 23.672 6.488 -7.852 1 98 93 ARG A O 1
ATOM 715 N N . ALA A 1 94 ? 24.75 4.688 -7.367 1 98.12 94 ALA A N 1
ATOM 716 C CA . ALA A 1 94 ? 24.781 4.277 -8.773 1 98.12 94 ALA A CA 1
ATOM 717 C C . ALA A 1 94 ? 23.391 3.85 -9.242 1 98.12 94 ALA A C 1
ATOM 719 O O . ALA A 1 94 ? 23.016 4.09 -10.391 1 98.12 94 ALA A O 1
ATOM 720 N N . GLU A 1 95 ? 22.547 3.246 -8.305 1 98.44 95 GLU A N 1
ATOM 721 C CA . GLU A 1 95 ? 21.422 2.553 -8.93 1 98.44 95 GLU A CA 1
ATOM 722 C C . GLU A 1 95 ? 20.125 2.842 -8.195 1 98.44 95 GLU A C 1
ATOM 724 O O . GLU A 1 95 ? 19.047 2.455 -8.656 1 98.44 95 GLU A O 1
ATOM 729 N N . HIS A 1 96 ? 20.156 3.455 -6.996 1 98.69 96 HIS A N 1
ATOM 730 C CA . HIS A 1 96 ? 18.891 3.801 -6.348 1 98.69 96 HIS A CA 1
ATOM 731 C C . HIS A 1 96 ? 18.016 4.633 -7.273 1 98.69 96 HIS A C 1
ATOM 733 O O . HIS A 1 96 ? 18.469 5.621 -7.852 1 98.69 96 HIS A O 1
ATOM 739 N N . PRO A 1 97 ? 16.797 4.203 -7.488 1 98.44 97 PRO A N 1
ATOM 740 C CA . PRO A 1 97 ? 15.953 4.992 -8.383 1 98.44 97 PRO A CA 1
ATOM 741 C C . PRO A 1 97 ? 15.641 6.383 -7.832 1 98.44 97 PRO A C 1
ATOM 743 O O . PRO A 1 97 ? 15.703 6.598 -6.621 1 98.44 97 PRO A O 1
ATOM 746 N N . ALA A 1 98 ? 15.352 7.332 -8.758 1 98.5 98 ALA A N 1
ATOM 747 C CA . ALA A 1 98 ? 14.891 8.664 -8.359 1 98.5 98 ALA A CA 1
ATOM 748 C C . ALA A 1 98 ? 13.469 8.609 -7.805 1 98.5 98 ALA A C 1
ATOM 750 O O . ALA A 1 98 ? 12.695 7.711 -8.141 1 98.5 98 ALA A O 1
ATOM 751 N N . TYR A 1 99 ? 13.242 9.594 -6.973 1 98.38 99 TYR A N 1
ATOM 752 C CA . TYR A 1 99 ? 11.867 9.758 -6.516 1 98.38 99 TYR A CA 1
ATOM 753 C C . TYR A 1 99 ? 10.93 10 -7.688 1 98.38 99 TYR A C 1
ATOM 755 O O . TYR A 1 99 ? 11.203 10.836 -8.555 1 98.38 99 TYR A O 1
ATOM 763 N N . ASP A 1 100 ? 9.891 9.227 -7.789 1 96.75 100 ASP A N 1
ATOM 764 C CA . ASP A 1 100 ? 8.797 9.344 -8.742 1 96.75 100 ASP A CA 1
ATOM 765 C C . ASP A 1 100 ? 7.449 9.414 -8.023 1 96.75 100 ASP A C 1
ATOM 767 O O . ASP A 1 100 ? 7.023 8.438 -7.398 1 96.75 100 ASP A O 1
ATOM 771 N N . PRO A 1 101 ? 6.734 10.578 -8.102 1 95.25 101 PRO A N 1
ATOM 772 C CA . PRO A 1 101 ? 5.488 10.727 -7.34 1 95.25 101 PRO A CA 1
ATOM 773 C C . PRO A 1 101 ? 4.461 9.656 -7.688 1 95.25 101 PRO A C 1
ATOM 775 O O . PRO A 1 101 ? 3.584 9.352 -6.875 1 95.25 101 PRO A O 1
ATOM 778 N N . ASP A 1 102 ? 4.523 9.062 -8.828 1 94.62 102 ASP A N 1
ATOM 779 C CA . ASP A 1 102 ? 3.533 8.078 -9.258 1 94.62 102 ASP A CA 1
ATOM 780 C C . ASP A 1 102 ? 3.932 6.672 -8.812 1 94.62 102 ASP A C 1
ATOM 782 O O . ASP A 1 102 ? 3.068 5.844 -8.516 1 94.62 102 ASP A O 1
ATOM 786 N N . LEU A 1 103 ? 5.242 6.395 -8.695 1 96.56 103 LEU A N 1
ATOM 787 C CA . LEU A 1 103 ? 5.688 5.02 -8.5 1 96.56 103 LEU A CA 1
ATOM 788 C C . LEU A 1 103 ? 6.238 4.82 -7.098 1 96.56 103 LEU A C 1
ATOM 790 O O . LEU A 1 103 ? 6.281 3.695 -6.594 1 96.56 103 LEU A O 1
ATOM 794 N N . SER A 1 104 ? 6.742 5.938 -6.492 1 97.88 104 SER A N 1
ATOM 795 C CA . SER A 1 104 ? 7.359 5.812 -5.176 1 97.88 104 SER A CA 1
ATOM 796 C C . SER A 1 104 ? 6.309 5.551 -4.098 1 97.88 104 SER A C 1
ATOM 798 O O . SER A 1 104 ? 5.285 6.234 -4.039 1 97.88 104 SER A O 1
ATOM 800 N N . GLU A 1 105 ? 6.555 4.562 -3.297 1 97.94 105 GLU A N 1
ATOM 801 C CA . GLU A 1 105 ? 5.629 4.23 -2.215 1 97.94 105 GLU A CA 1
ATOM 802 C C . GLU A 1 105 ? 5.668 5.285 -1.115 1 97.94 105 GLU A C 1
ATOM 804 O O . GLU A 1 105 ? 6.734 5.789 -0.765 1 97.94 105 GLU A O 1
ATOM 809 N N . ALA A 1 106 ? 4.473 5.605 -0.661 1 98 106 ALA A N 1
ATOM 810 C CA . ALA A 1 106 ? 4.402 6.488 0.499 1 98 106 ALA A CA 1
ATOM 811 C C . ALA A 1 106 ? 4.941 5.797 1.748 1 98 106 ALA A C 1
ATOM 813 O O . ALA A 1 106 ? 4.93 4.566 1.839 1 98 106 ALA A O 1
ATOM 814 N N . ASP A 1 107 ? 5.43 6.641 2.701 1 97 107 ASP A N 1
ATOM 815 C CA . ASP A 1 107 ? 5.957 6.117 3.959 1 97 107 ASP A CA 1
ATOM 816 C C . ASP A 1 107 ? 4.879 5.371 4.738 1 97 107 ASP A C 1
ATOM 818 O O . ASP A 1 107 ? 3.852 5.949 5.098 1 97 107 ASP A O 1
ATOM 822 N N . TYR A 1 108 ? 5.16 4.148 5.062 1 95.94 108 TYR A N 1
ATOM 823 C CA . TYR A 1 108 ? 4.176 3.291 5.715 1 95.94 108 TYR A CA 1
ATOM 824 C C . TYR A 1 108 ? 3.871 3.783 7.125 1 95.94 108 TYR A C 1
ATOM 826 O O . TYR A 1 108 ? 2.809 3.486 7.676 1 95.94 108 TYR A O 1
ATOM 834 N N . ASN A 1 109 ? 4.797 4.516 7.676 1 94.56 109 ASN A N 1
ATOM 835 C CA . ASN A 1 109 ? 4.574 5.051 9.016 1 94.56 109 ASN A CA 1
ATOM 836 C C . ASN A 1 109 ? 3.428 6.055 9.039 1 94.56 109 ASN A C 1
ATOM 838 O O . ASN A 1 109 ? 2.912 6.395 10.102 1 94.56 109 ASN A O 1
ATOM 842 N N . ASN A 1 110 ? 3.039 6.52 7.867 1 96.25 110 ASN A N 1
ATOM 843 C CA . ASN A 1 110 ? 1.957 7.496 7.777 1 96.25 110 ASN A CA 1
ATOM 844 C C . ASN A 1 110 ? 0.599 6.812 7.641 1 96.25 110 ASN A C 1
ATOM 846 O O . ASN A 1 110 ? -0.431 7.484 7.547 1 96.25 110 ASN A O 1
ATOM 850 N N . GLY A 1 111 ? 0.6 5.508 7.648 1 96 111 GLY A N 1
ATOM 851 C CA . GLY A 1 111 ? -0.651 4.777 7.52 1 96 111 GLY A CA 1
ATOM 852 C C . GLY A 1 111 ? -0.959 4.375 6.09 1 96 111 GLY A C 1
ATOM 853 O O . GLY A 1 111 ? -0.099 4.469 5.211 1 96 111 GLY A O 1
ATOM 854 N N . ARG A 1 112 ? -2.221 3.926 5.828 1 97.81 112 ARG A N 1
ATOM 855 C CA . ARG A 1 112 ? -2.607 3.346 4.547 1 97.81 112 ARG A CA 1
ATOM 856 C C . ARG A 1 112 ? -3.105 4.422 3.588 1 97.81 112 ARG A C 1
ATOM 858 O O . ARG A 1 112 ? -3.031 4.258 2.367 1 97.81 112 ARG A O 1
ATOM 865 N N . LEU A 1 113 ? -3.582 5.5 4.121 1 98.5 113 LEU A N 1
ATOM 866 C CA . LEU A 1 113 ? -4.352 6.445 3.32 1 98.5 113 LEU A CA 1
ATOM 867 C C . LEU A 1 113 ? -3.439 7.215 2.369 1 98.5 113 LEU A C 1
ATOM 869 O O . LEU A 1 113 ? -3.838 7.539 1.247 1 98.5 113 LEU A O 1
ATOM 873 N N . PRO A 1 114 ? -2.18 7.465 2.771 1 98.12 114 PRO A N 1
ATOM 874 C CA . PRO A 1 114 ? -1.29 8.141 1.824 1 98.12 114 PRO A CA 1
ATOM 875 C C . PRO A 1 114 ? -1.008 7.301 0.579 1 98.12 114 PRO A C 1
ATOM 877 O O . PRO A 1 114 ? -0.626 7.844 -0.461 1 98.12 114 PRO A O 1
ATOM 880 N N . GLU A 1 115 ? -1.132 5.984 0.687 1 97.31 115 GLU A N 1
ATOM 881 C CA . GLU A 1 115 ? -1.002 5.117 -0.48 1 97.31 115 GLU A CA 1
ATOM 882 C C . GLU A 1 115 ? -2.305 5.059 -1.272 1 97.31 115 GLU A C 1
ATOM 884 O O . GLU A 1 115 ? -2.289 4.902 -2.494 1 97.31 115 GLU A O 1
ATOM 889 N N . ALA A 1 116 ? -3.371 5.195 -0.603 1 98.25 116 ALA A N 1
ATOM 890 C CA . ALA A 1 116 ? -4.688 4.984 -1.201 1 98.25 116 ALA A CA 1
ATOM 891 C C . ALA A 1 116 ? -5.16 6.238 -1.937 1 98.25 116 ALA A C 1
ATOM 893 O O . ALA A 1 116 ? -5.711 6.148 -3.035 1 98.25 116 ALA A O 1
ATOM 894 N N . LEU A 1 117 ? -4.934 7.398 -1.369 1 98.69 117 LEU A N 1
ATOM 895 C CA . LEU A 1 117 ? -5.508 8.625 -1.906 1 98.69 117 LEU A CA 1
ATOM 896 C C . LEU A 1 117 ? -4.957 8.922 -3.299 1 98.69 117 LEU A C 1
ATOM 898 O O . LEU A 1 117 ? -5.719 9.242 -4.215 1 98.69 117 LEU A O 1
ATOM 902 N N . PRO A 1 118 ? -3.68 8.75 -3.486 1 97.75 118 PRO A N 1
ATOM 903 C CA . PRO A 1 118 ? -3.129 9.07 -4.805 1 97.75 118 PRO A CA 1
ATOM 904 C C . PRO A 1 118 ? -3.684 8.18 -5.91 1 97.75 118 PRO A C 1
ATOM 906 O O . PRO A 1 118 ? -3.496 8.469 -7.098 1 97.75 118 PRO A O 1
ATOM 909 N N . ARG A 1 119 ? -4.371 7.094 -5.574 1 96 119 ARG A N 1
ATOM 910 C CA . ARG A 1 119 ? -4.926 6.195 -6.578 1 96 119 ARG A CA 1
ATOM 911 C C . ARG A 1 119 ? -6.211 6.762 -7.172 1 96 119 ARG A C 1
ATOM 913 O O . ARG A 1 119 ? -6.68 6.297 -8.211 1 96 119 ARG A O 1
ATOM 920 N N . TRP A 1 120 ? -6.77 7.648 -6.48 1 97.62 120 TRP A N 1
ATOM 921 C CA . TRP A 1 120 ? -8.031 8.219 -6.949 1 97.62 120 TRP A CA 1
ATOM 922 C C . TRP A 1 120 ? -7.797 9.125 -8.156 1 97.62 120 TRP A C 1
ATOM 924 O O . TRP A 1 120 ? -6.824 9.883 -8.195 1 97.62 120 TRP A O 1
ATOM 934 N N . PRO A 1 121 ? -8.688 9.039 -9.172 1 95.94 121 PRO A N 1
ATOM 935 C CA . PRO A 1 121 ? -8.531 9.906 -10.344 1 95.94 121 PRO A CA 1
ATOM 936 C C . PRO A 1 121 ? -8.5 11.391 -9.977 1 95.94 121 PRO A C 1
ATOM 938 O O . PRO A 1 121 ? -9.359 11.867 -9.234 1 95.94 121 PRO A O 1
ATOM 941 N N . GLY A 1 122 ? -7.492 12.047 -10.43 1 97.19 122 GLY A N 1
ATOM 942 C CA . GLY A 1 122 ? -7.383 13.484 -10.203 1 97.19 122 GLY A CA 1
ATOM 943 C C . GLY A 1 122 ? -6.457 13.836 -9.055 1 97.19 122 GLY A C 1
ATOM 944 O O . GLY A 1 122 ? -6.121 15.008 -8.859 1 97.19 122 GLY A O 1
ATOM 945 N N . ALA A 1 123 ? -6.039 12.883 -8.305 1 98.44 123 ALA A N 1
ATOM 946 C CA . ALA A 1 123 ? -5.105 13.148 -7.211 1 98.44 123 ALA A CA 1
ATOM 947 C C . ALA A 1 123 ? -3.75 13.602 -7.742 1 98.44 123 ALA A C 1
ATOM 949 O O . ALA A 1 123 ? -3.318 13.164 -8.812 1 98.44 123 ALA A O 1
ATOM 950 N N . ILE A 1 124 ? -3.09 14.484 -7.016 1 98.5 124 ILE A N 1
ATOM 951 C CA . ILE A 1 124 ? -1.774 15 -7.379 1 98.5 124 ILE A CA 1
ATOM 952 C C . ILE A 1 124 ? -0.825 14.875 -6.191 1 98.5 124 ILE A C 1
ATOM 954 O O . ILE A 1 124 ? -1.166 15.266 -5.07 1 98.5 124 ILE A O 1
ATOM 958 N N . ARG A 1 125 ? 0.292 14.305 -6.383 1 98 125 ARG A N 1
ATOM 959 C CA . ARG A 1 125 ? 1.334 14.219 -5.363 1 98 125 ARG A CA 1
ATOM 960 C C . ARG A 1 125 ? 2.467 15.195 -5.656 1 98 125 ARG A C 1
ATOM 962 O O . ARG A 1 125 ? 2.871 15.359 -6.812 1 98 125 ARG A O 1
ATOM 969 N N . SER A 1 126 ? 2.986 15.828 -4.633 1 97.94 126 SER A N 1
ATOM 970 C CA . SER A 1 126 ? 3.992 16.875 -4.816 1 97.94 126 SER A CA 1
ATOM 971 C C . SER A 1 126 ? 5.348 16.281 -5.176 1 97.94 126 SER A C 1
ATOM 973 O O . SER A 1 126 ? 5.562 15.07 -5.02 1 97.94 126 SER A O 1
ATOM 975 N N . ARG A 1 127 ? 6.25 17.078 -5.594 1 96 127 ARG A N 1
ATOM 976 C CA . ARG A 1 127 ? 7.496 16.656 -6.223 1 96 127 ARG A CA 1
ATOM 977 C C . ARG A 1 127 ? 8.562 16.344 -5.176 1 96 127 ARG A C 1
ATOM 979 O O . ARG A 1 127 ? 9.609 15.773 -5.492 1 96 127 ARG A O 1
ATOM 986 N N . HIS A 1 128 ? 8.391 16.797 -3.936 1 97.25 128 HIS A N 1
ATOM 987 C CA . HIS A 1 128 ? 9.461 16.656 -2.959 1 97.25 128 HIS A CA 1
ATOM 988 C C . HIS A 1 128 ? 9.555 15.227 -2.449 1 97.25 128 HIS A C 1
ATOM 990 O O . HIS A 1 128 ? 8.555 14.648 -2.01 1 97.25 128 HIS A O 1
ATOM 996 N N . PRO A 1 129 ? 10.68 14.602 -2.439 1 96.5 129 PRO A N 1
ATOM 997 C CA . PRO A 1 129 ? 10.781 13.188 -2.08 1 96.5 129 PRO A CA 1
ATOM 998 C C . PRO A 1 129 ? 10.539 12.938 -0.592 1 96.5 129 PRO A C 1
ATOM 1000 O O . PRO A 1 129 ? 9.711 12.094 -0.228 1 96.5 129 PRO A O 1
ATOM 1003 N N . ASP A 1 130 ? 11.125 13.633 0.267 1 92.94 130 ASP A N 1
ATOM 1004 C CA . ASP A 1 130 ? 11.109 13.43 1.712 1 92.94 130 ASP A CA 1
ATOM 1005 C C . ASP A 1 130 ? 9.844 14.016 2.336 1 92.94 130 ASP A C 1
ATOM 1007 O O . ASP A 1 130 ? 9.328 13.492 3.322 1 92.94 130 ASP A O 1
ATOM 1011 N N . ALA A 1 131 ? 9.367 15.102 1.806 1 96.19 131 ALA A N 1
ATOM 1012 C CA . ALA A 1 131 ? 8.25 15.852 2.383 1 96.19 131 ALA A CA 1
ATOM 1013 C C . ALA A 1 131 ? 7.07 15.906 1.416 1 96.19 131 ALA A C 1
ATOM 1015 O O . ALA A 1 131 ? 6.387 16.922 1.321 1 96.19 131 ALA A O 1
ATOM 1016 N N . SER A 1 132 ? 6.84 14.844 0.711 1 97.69 132 SER A N 1
ATOM 1017 C CA . SER A 1 132 ? 5.773 14.859 -0.285 1 97.69 132 SER A CA 1
ATOM 1018 C C . SER A 1 132 ? 4.398 14.789 0.374 1 97.69 132 SER A C 1
ATOM 1020 O O . SER A 1 132 ? 4.246 14.18 1.438 1 97.69 132 SER A O 1
ATOM 1022 N N . PHE A 1 133 ? 3.475 15.43 -0.264 1 98.62 133 PHE A N 1
ATOM 1023 C CA . PHE A 1 133 ? 2.047 15.398 0.031 1 98.62 133 PHE A CA 1
ATOM 1024 C C . PHE A 1 133 ? 1.249 14.984 -1.201 1 98.62 133 PHE A C 1
ATOM 1026 O O . PHE A 1 133 ? 1.742 15.086 -2.328 1 98.62 133 PHE A O 1
ATOM 1033 N N . ALA A 1 134 ? 0.065 14.5 -0.97 1 98.81 134 ALA A N 1
ATOM 1034 C CA . ALA A 1 134 ? -0.898 14.281 -2.047 1 98.81 134 ALA A CA 1
ATOM 1035 C C . ALA A 1 134 ? -2.223 14.977 -1.746 1 98.81 134 ALA A C 1
ATOM 1037 O O . ALA A 1 134 ? -2.598 15.133 -0.583 1 98.81 134 ALA A O 1
ATOM 1038 N N . ALA A 1 135 ? -2.84 15.414 -2.797 1 98.94 135 ALA A N 1
ATOM 1039 C CA . ALA A 1 135 ? -4.125 16.094 -2.645 1 98.94 135 ALA A CA 1
ATOM 1040 C C . ALA A 1 135 ? -5.117 15.641 -3.711 1 98.94 135 ALA A C 1
ATOM 1042 O O . ALA A 1 135 ? -4.715 15.211 -4.793 1 98.94 135 ALA A O 1
ATOM 1043 N N . LEU A 1 136 ? -6.363 15.695 -3.41 1 98.94 136 LEU A N 1
ATOM 1044 C CA . LEU A 1 136 ? -7.473 15.352 -4.289 1 98.94 136 LEU A CA 1
ATOM 1045 C C . LEU A 1 136 ? -8.602 16.375 -4.168 1 98.94 136 LEU A C 1
ATOM 1047 O O . LEU A 1 136 ? -9.172 16.547 -3.092 1 98.94 136 LEU A O 1
ATOM 1051 N N . GLY A 1 137 ? -8.938 16.969 -5.199 1 98.81 137 GLY A N 1
ATOM 1052 C CA . GLY A 1 137 ? -9.953 18.016 -5.234 1 98.81 137 GLY A CA 1
ATOM 1053 C C . GLY A 1 137 ? -9.555 19.219 -6.055 1 98.81 137 GLY A C 1
ATOM 1054 O O . GLY A 1 137 ? -8.484 19.234 -6.668 1 98.81 137 GLY A O 1
ATOM 1055 N N . PRO A 1 138 ? -10.336 20.234 -6.117 1 98.75 138 PRO A N 1
ATOM 1056 C CA . PRO A 1 138 ? -10.125 21.375 -7.008 1 98.75 138 PRO A CA 1
ATOM 1057 C C . PRO A 1 138 ? -8.859 22.156 -6.676 1 98.75 138 PRO A C 1
ATOM 1059 O O . PRO A 1 138 ? -8.242 22.766 -7.566 1 98.75 138 PRO A O 1
ATOM 1062 N N . ALA A 1 139 ? -8.43 22.141 -5.438 1 98.75 139 ALA A N 1
ATOM 1063 C CA . ALA A 1 139 ? -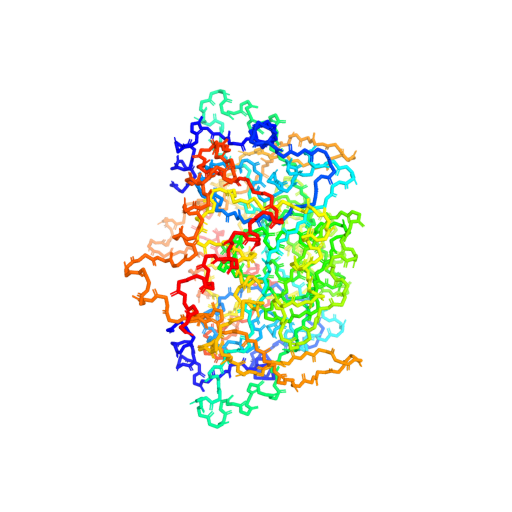7.258 22.938 -5.047 1 98.75 139 ALA A CA 1
ATOM 1064 C C . ALA A 1 139 ? -5.98 22.109 -5.164 1 98.75 139 ALA A C 1
ATOM 1066 O O . ALA A 1 139 ? -4.891 22.578 -4.844 1 98.75 139 ALA A O 1
ATOM 1067 N N . ALA A 1 140 ? -6.082 20.875 -5.605 1 98.75 140 ALA A N 1
ATOM 1068 C CA . ALA A 1 140 ? -4.965 19.938 -5.574 1 98.75 140 ALA A CA 1
ATOM 1069 C C . ALA A 1 140 ? -3.762 20.484 -6.336 1 98.75 140 ALA A C 1
ATOM 1071 O O . ALA A 1 140 ? -2.641 20.484 -5.82 1 98.75 140 ALA A O 1
ATOM 1072 N N . ALA A 1 141 ? -3.99 20.938 -7.52 1 98.31 141 ALA A N 1
ATOM 1073 C CA . ALA A 1 141 ? -2.896 21.438 -8.352 1 98.31 141 ALA A CA 1
ATOM 1074 C C . ALA A 1 141 ? -2.18 22.609 -7.68 1 98.31 141 ALA A C 1
ATOM 1076 O O . ALA A 1 141 ? -0.949 22.656 -7.645 1 98.31 141 ALA A O 1
ATOM 1077 N N . GLU A 1 142 ? -2.924 23.516 -7.16 1 98.06 142 GLU A N 1
ATOM 1078 C CA . GLU A 1 142 ? -2.348 24.672 -6.484 1 98.06 142 GLU A CA 1
ATOM 1079 C C . GLU A 1 142 ? -1.583 24.25 -5.23 1 98.06 142 GLU A C 1
ATOM 1081 O O . GLU A 1 142 ? -0.466 24.719 -4.996 1 98.06 142 GLU A O 1
ATOM 1086 N N . LEU A 1 143 ? -2.18 23.391 -4.418 1 98.44 143 LEU A N 1
ATOM 1087 C CA . LEU A 1 143 ? -1.576 22.938 -3.17 1 98.44 143 LEU A CA 1
ATOM 1088 C C . LEU A 1 143 ? -0.258 22.219 -3.434 1 98.44 143 LEU A C 1
ATOM 1090 O O . LEU A 1 143 ? 0.681 22.312 -2.641 1 98.44 143 LEU A O 1
ATOM 1094 N N . MET A 1 144 ? -0.237 21.438 -4.594 1 97.94 144 MET A N 1
ATOM 1095 C CA . MET A 1 144 ? 0.913 20.578 -4.863 1 97.94 144 MET A CA 1
ATOM 1096 C C . MET A 1 144 ? 1.89 21.266 -5.816 1 97.94 144 MET A C 1
ATOM 1098 O O . MET A 1 144 ? 2.914 20.688 -6.18 1 97.94 144 MET A O 1
ATOM 1102 N N . ALA A 1 145 ? 1.601 22.438 -6.238 1 91.75 145 ALA A N 1
ATOM 1103 C CA . ALA A 1 145 ? 2.424 23.156 -7.211 1 91.75 145 ALA A CA 1
ATOM 1104 C C . ALA A 1 145 ? 3.885 23.188 -6.773 1 91.75 145 ALA A C 1
ATOM 1106 O O . ALA A 1 145 ? 4.395 22.219 -6.199 1 91.75 145 ALA A O 1
ATOM 1107 N N . GLU A 1 146 ? 4.477 24.344 -6.609 1 89.69 146 GLU A N 1
ATOM 1108 C CA . GLU A 1 146 ? 5.895 24.469 -6.277 1 89.69 146 GLU A CA 1
ATOM 1109 C C . GLU A 1 146 ? 6.168 24.031 -4.84 1 89.69 146 GLU A C 1
ATOM 1111 O O . GLU A 1 146 ? 5.395 24.359 -3.932 1 89.69 146 GLU A O 1
ATOM 1116 N N . HIS A 1 147 ? 6.914 23.062 -4.734 1 95.19 147 HIS A N 1
ATOM 1117 C CA . HIS A 1 147 ? 7.426 22.594 -3.449 1 95.19 147 HIS A CA 1
ATOM 1118 C C . HIS A 1 147 ? 8.938 22.797 -3.355 1 95.19 147 HIS A C 1
ATOM 1120 O O . HIS A 1 147 ? 9.703 22.062 -3.984 1 95.19 147 HIS A O 1
ATOM 1126 N N . PRO A 1 148 ? 9.305 23.766 -2.537 1 96.88 148 PRO A N 1
ATOM 1127 C CA . PRO A 1 148 ? 10.734 24.078 -2.479 1 96.88 148 PRO A CA 1
ATOM 1128 C C . PRO A 1 148 ? 11.586 22.844 -2.127 1 96.88 148 PRO A C 1
ATOM 1130 O O . PRO A 1 148 ? 11.18 22.031 -1.29 1 96.88 148 PRO A O 1
ATOM 1133 N N . TRP A 1 149 ? 12.766 22.797 -2.773 1 96.75 149 TRP A N 1
ATOM 1134 C CA . TRP A 1 149 ? 13.672 21.688 -2.514 1 96.75 149 TRP A CA 1
ATOM 1135 C C . TRP A 1 149 ? 14.281 21.797 -1.118 1 96.75 149 TRP A C 1
ATOM 1137 O O . TRP A 1 149 ? 14.359 20.812 -0.392 1 96.75 149 TRP A O 1
ATOM 1147 N N . ASP A 1 150 ? 14.742 22.984 -0.817 1 97.44 150 ASP A N 1
ATOM 1148 C CA . ASP A 1 150 ? 15.227 23.266 0.533 1 97.44 150 ASP A CA 1
ATOM 1149 C C . ASP A 1 150 ? 14.133 23.922 1.384 1 97.44 150 ASP A C 1
ATOM 1151 O O . ASP A 1 150 ? 13.359 24.734 0.887 1 97.44 150 ASP A O 1
ATOM 1155 N N . HIS A 1 151 ? 14.062 23.516 2.654 1 97.06 151 HIS A N 1
ATOM 1156 C CA . HIS A 1 151 ? 13.07 24.016 3.602 1 97.06 151 HIS A CA 1
ATOM 1157 C C . HIS A 1 151 ? 11.656 23.672 3.148 1 97.06 151 HIS A C 1
ATOM 1159 O O . HIS A 1 151 ? 10.805 24.562 3.055 1 97.06 151 HIS A O 1
ATOM 1165 N N . PRO A 1 152 ? 11.469 22.375 2.918 1 97.38 152 PRO A N 1
ATOM 1166 C CA . PRO A 1 152 ? 10.188 21.922 2.355 1 97.38 152 PRO A CA 1
ATOM 1167 C C . PRO A 1 152 ? 9.031 22.047 3.348 1 97.38 152 PRO A C 1
ATOM 1169 O O . PRO A 1 152 ? 7.891 21.734 3.008 1 97.38 152 PRO A O 1
ATOM 1172 N N . HIS A 1 153 ? 9.234 22.531 4.559 1 97.31 153 HIS A N 1
ATOM 1173 C CA . HIS A 1 153 ? 8.188 22.781 5.547 1 97.31 153 HIS A CA 1
ATOM 1174 C C . HIS A 1 153 ? 7.98 24.266 5.777 1 97.31 153 HIS A C 1
ATOM 1176 O O . HIS A 1 153 ? 7.148 24.672 6.598 1 97.31 153 HIS A O 1
ATOM 1182 N N . GLY A 1 154 ? 8.719 25.094 5.07 1 96.38 154 GLY A N 1
ATOM 1183 C CA . GLY A 1 154 ? 8.719 26.547 5.266 1 96.38 154 GLY A CA 1
ATOM 1184 C C . GLY A 1 154 ? 7.719 27.266 4.383 1 96.38 154 GLY A C 1
ATOM 1185 O O . GLY A 1 154 ? 6.617 26.766 4.148 1 96.38 154 GLY A O 1
ATOM 1186 N N . PRO A 1 155 ? 8.102 28.5 3.914 1 95.81 155 PRO A N 1
ATOM 1187 C CA . PRO A 1 155 ? 7.199 29.281 3.061 1 95.81 155 PRO A CA 1
ATOM 1188 C C . PRO A 1 155 ? 6.988 28.641 1.689 1 95.81 155 PRO A C 1
ATOM 1190 O O . PRO A 1 155 ? 7.863 27.922 1.196 1 95.81 155 PRO A O 1
ATOM 1193 N N . ASP A 1 156 ? 5.836 28.906 1.093 1 95.81 156 ASP A N 1
ATOM 1194 C CA . ASP A 1 156 ? 5.516 28.5 -0.274 1 95.81 156 ASP A CA 1
ATOM 1195 C C . ASP A 1 156 ? 5.508 26.984 -0.413 1 95.81 156 ASP A C 1
ATOM 1197 O O . ASP A 1 156 ? 6 26.438 -1.406 1 95.81 156 ASP A O 1
ATOM 1201 N N . THR A 1 157 ? 5.211 26.344 0.667 1 97.81 157 THR A N 1
ATOM 1202 C CA . THR A 1 157 ? 5.07 24.891 0.684 1 97.81 157 THR A CA 1
ATOM 1203 C C . THR A 1 157 ? 3.6 24.484 0.705 1 97.81 157 THR A C 1
ATOM 1205 O O . THR A 1 157 ? 2.723 25.328 0.88 1 97.81 157 THR A O 1
ATOM 1208 N N . PRO A 1 158 ? 3.281 23.188 0.489 1 98.5 158 PRO A N 1
ATOM 1209 C CA . PRO A 1 158 ? 1.897 22.734 0.618 1 98.5 158 PRO A CA 1
ATOM 1210 C C . PRO A 1 158 ? 1.271 23.109 1.958 1 98.5 158 PRO A C 1
ATOM 1212 O O . PRO A 1 158 ? 0.086 23.453 2.016 1 98.5 158 PRO A O 1
ATOM 1215 N N . LEU A 1 159 ? 2.051 23.078 3.021 1 98.56 159 LEU A N 1
ATOM 1216 C CA . LEU A 1 159 ? 1.535 23.422 4.34 1 98.56 159 LEU A CA 1
ATOM 1217 C C . LEU A 1 159 ? 1.215 24.906 4.426 1 98.56 159 LEU A C 1
ATOM 1219 O O . LEU A 1 159 ? 0.193 25.297 4.996 1 98.56 159 LEU A O 1
ATOM 1223 N N . ALA A 1 160 ? 2.098 25.719 3.855 1 98.44 160 ALA A N 1
ATOM 1224 C CA . ALA A 1 160 ? 1.827 27.141 3.791 1 98.44 160 ALA A CA 1
ATOM 1225 C C . ALA A 1 160 ? 0.56 27.422 2.99 1 98.44 160 ALA A C 1
ATOM 1227 O O . ALA A 1 160 ? -0.26 28.266 3.389 1 98.44 160 ALA A O 1
ATOM 1228 N N . ARG A 1 161 ? 0.411 26.797 1.931 1 98.69 161 ARG A N 1
ATOM 1229 C CA . ARG A 1 161 ? -0.745 27.016 1.063 1 98.69 161 ARG A CA 1
ATOM 1230 C C . ARG A 1 161 ? -2.023 26.5 1.725 1 98.69 161 ARG A C 1
ATOM 1232 O O . ARG A 1 161 ? -3.098 27.078 1.522 1 98.69 161 ARG A O 1
ATOM 1239 N N . LEU A 1 162 ? -1.893 25.391 2.518 1 98.75 162 LEU A N 1
ATOM 1240 C CA . LEU A 1 162 ? -3.037 24.953 3.305 1 98.75 162 LEU A CA 1
ATOM 1241 C C . LEU A 1 162 ? -3.559 26.078 4.191 1 98.75 162 LEU A C 1
ATOM 1243 O O . LEU A 1 162 ? -4.77 26.297 4.27 1 98.75 162 LEU A O 1
ATOM 1247 N N . ILE A 1 163 ? -2.67 26.75 4.855 1 98.75 163 ILE A N 1
ATOM 1248 C CA . ILE A 1 163 ? -3.037 27.844 5.734 1 98.75 163 ILE A CA 1
ATOM 1249 C C . ILE A 1 163 ? -3.666 28.969 4.914 1 98.75 163 ILE A C 1
ATOM 1251 O O . ILE A 1 163 ? -4.676 29.562 5.32 1 98.75 163 ILE A O 1
ATOM 1255 N N . ALA A 1 164 ? -3.078 29.281 3.766 1 98.12 164 ALA A N 1
ATOM 1256 C CA . ALA A 1 164 ? -3.576 30.344 2.893 1 98.12 164 ALA A CA 1
ATOM 1257 C C . ALA A 1 164 ? -5 30.047 2.432 1 98.12 164 ALA A C 1
ATOM 1259 O O . ALA A 1 164 ? -5.781 30.969 2.182 1 98.12 164 ALA A O 1
ATOM 1260 N N . HIS A 1 165 ? -5.352 28.766 2.389 1 98.19 165 HIS A N 1
ATOM 1261 C CA . HIS A 1 165 ? -6.688 28.344 1.981 1 98.19 165 HIS A CA 1
ATOM 1262 C C . HIS A 1 165 ? -7.633 28.281 3.176 1 98.19 165 HIS A C 1
ATOM 1264 O O . HIS A 1 165 ? -8.742 27.766 3.062 1 98.19 165 HIS A O 1
ATOM 1270 N N . SER A 1 166 ? -7.164 28.781 4.305 1 98.38 166 SER A N 1
ATOM 1271 C CA . SER A 1 166 ? -7.934 28.609 5.535 1 98.38 166 SER A CA 1
ATOM 1272 C C . SER A 1 166 ? -8.297 27.141 5.762 1 98.38 166 SER A C 1
ATOM 1274 O O . SER A 1 166 ? -9.453 26.828 6.055 1 98.38 166 SER A O 1
ATOM 1276 N N . GLY A 1 167 ? -7.301 26.297 5.574 1 98.81 167 GLY A N 1
ATOM 1277 C CA . GLY A 1 167 ? -7.512 24.859 5.602 1 98.81 167 GLY A CA 1
ATOM 1278 C C . GLY A 1 167 ? -7.758 24.328 7 1 98.81 167 GLY A C 1
ATOM 1279 O O . GLY A 1 167 ? -7.754 25.078 7.973 1 98.81 167 GLY A O 1
ATOM 1280 N N . ARG A 1 168 ? -8.055 22.984 7.008 1 98.88 168 ARG A N 1
ATOM 1281 C CA . ARG A 1 168 ? -8.336 22.25 8.234 1 98.88 168 ARG A CA 1
ATOM 1282 C C . ARG A 1 168 ? -7.293 21.156 8.453 1 98.88 168 ARG A C 1
ATOM 1284 O O . ARG A 1 168 ? -6.676 20.672 7.5 1 98.88 168 ARG A O 1
ATOM 1291 N N . VAL A 1 169 ? -7.074 20.844 9.734 1 98.94 169 VAL A N 1
ATOM 1292 C CA . VAL A 1 169 ? -6.266 19.688 10.125 1 98.94 169 VAL A CA 1
ATOM 1293 C C . VAL A 1 169 ? -7.141 18.672 10.844 1 98.94 169 VAL A C 1
ATOM 1295 O O . VAL A 1 169 ? -7.723 18.969 11.891 1 98.94 169 VAL A O 1
ATOM 1298 N N . LEU A 1 170 ? -7.238 17.516 10.258 1 98.94 170 LEU A N 1
ATOM 1299 C CA . LEU A 1 170 ? -8.047 16.438 10.828 1 98.94 170 LEU A CA 1
ATOM 1300 C C . LEU A 1 170 ? -7.164 15.297 11.312 1 98.94 170 LEU A C 1
ATOM 1302 O O . LEU A 1 170 ? -6.371 14.75 10.547 1 98.94 170 LEU A O 1
ATOM 1306 N N . LEU A 1 171 ? -7.219 15.016 12.602 1 98.88 171 LEU A N 1
ATOM 1307 C CA . LEU A 1 171 ? -6.66 13.781 13.148 1 98.88 171 LEU A CA 1
ATOM 1308 C C . LEU A 1 171 ? -7.754 12.742 13.375 1 98.88 171 LEU A C 1
ATOM 1310 O O . LEU A 1 171 ? -8.438 12.766 14.398 1 98.88 171 LEU A O 1
ATOM 1314 N N . LEU A 1 172 ? -7.902 11.875 12.414 1 98.81 172 LEU A N 1
ATOM 1315 C CA . LEU A 1 172 ? -8.93 10.844 12.438 1 98.81 172 LEU A CA 1
ATOM 1316 C C . LEU A 1 172 ? -8.414 9.578 13.125 1 98.81 172 LEU A C 1
ATOM 1318 O O . LEU A 1 172 ? -7.934 8.656 12.453 1 98.81 172 LEU A O 1
ATOM 1322 N N . GLY A 1 173 ? -8.562 9.492 14.445 1 98.56 173 GLY A N 1
ATOM 1323 C CA . GLY A 1 173 ? -8.008 8.414 15.242 1 98.56 173 GLY A CA 1
ATOM 1324 C C . GLY A 1 173 ? -6.508 8.516 15.43 1 98.56 173 GLY A C 1
ATOM 1325 O O . GLY A 1 173 ? -5.926 7.789 16.234 1 98.56 173 GLY A O 1
ATOM 1326 N N . ALA A 1 174 ? -5.887 9.328 14.68 1 98.5 174 ALA A N 1
ATOM 1327 C CA . ALA A 1 174 ? -4.441 9.516 14.766 1 98.5 174 ALA A CA 1
ATOM 1328 C C . ALA A 1 174 ? -4.062 10.258 16.047 1 98.5 174 ALA A C 1
ATOM 1330 O O . ALA A 1 174 ? -4.824 11.102 16.531 1 98.5 174 ALA A O 1
ATOM 1331 N N . PRO A 1 175 ? -2.902 9.945 16.609 1 97.31 175 PRO A N 1
ATOM 1332 C CA . PRO A 1 175 ? -2.465 10.648 17.828 1 97.31 175 PRO A CA 1
ATOM 1333 C C . PRO A 1 175 ? -2.172 12.125 17.578 1 97.31 175 PRO A C 1
ATOM 1335 O O . PRO A 1 175 ? -1.849 12.516 16.453 1 97.31 175 PRO A O 1
ATOM 1338 N N . LEU A 1 176 ? -2.184 12.836 18.625 1 97.44 176 LEU A N 1
ATOM 1339 C CA . LEU A 1 176 ? -2.008 14.281 18.562 1 97.44 176 LEU A CA 1
ATOM 1340 C C . LEU A 1 176 ? -0.604 14.641 18.094 1 97.44 176 LEU A C 1
ATOM 1342 O O . LEU A 1 176 ? -0.389 15.719 17.531 1 97.44 176 LEU A O 1
ATOM 1346 N N . ASP A 1 177 ? 0.342 13.789 18.297 1 96.25 177 ASP A N 1
ATOM 1347 C CA . ASP A 1 177 ? 1.728 14.109 17.969 1 96.25 177 ASP A CA 1
ATOM 1348 C C . ASP A 1 177 ? 2 13.898 16.469 1 96.25 177 ASP A C 1
ATOM 1350 O O . ASP A 1 177 ? 3.137 14.039 16.016 1 96.25 177 ASP A O 1
ATOM 1354 N N . THR A 1 178 ? 0.957 13.57 15.688 1 97.06 178 THR A N 1
ATOM 1355 C CA . THR A 1 178 ? 1.147 13.281 14.266 1 97.06 178 THR A CA 1
ATOM 1356 C C . THR A 1 178 ? 0.828 14.508 13.422 1 97.06 178 THR A C 1
ATOM 1358 O O . THR A 1 178 ? 0.85 14.445 12.195 1 97.06 178 THR A O 1
ATOM 1361 N N . MET A 1 179 ? 0.549 15.594 14.008 1 98 179 MET A N 1
ATOM 1362 C CA . MET A 1 179 ? 0.118 16.781 13.289 1 98 179 MET A CA 1
ATOM 1363 C C . MET A 1 179 ? 1.271 17.391 12.492 1 98 179 MET A C 1
ATOM 1365 O O . MET A 1 179 ? 2.004 18.234 13 1 98 179 MET A O 1
ATOM 1369 N N . THR A 1 180 ? 1.304 17.125 11.266 1 97.69 180 THR A N 1
ATOM 1370 C CA . THR A 1 180 ? 2.402 17.469 10.375 1 97.69 180 THR A CA 1
ATOM 1371 C C . THR A 1 180 ? 2.529 18.984 10.242 1 97.69 180 THR A C 1
ATOM 1373 O O . THR A 1 180 ? 3.629 19.516 10.047 1 97.69 180 THR A O 1
ATOM 1376 N N . LEU A 1 181 ? 1.407 19.688 10.359 1 98.44 181 LEU A N 1
ATOM 1377 C CA . LEU A 1 181 ? 1.415 21.141 10.219 1 98.44 181 LEU A CA 1
ATOM 1378 C C . LEU A 1 181 ? 2.357 21.781 11.227 1 98.44 181 LEU A C 1
ATOM 1380 O O . LEU A 1 181 ? 2.879 22.875 10.992 1 98.44 181 LEU A O 1
ATOM 1384 N N . LEU A 1 182 ? 2.619 21.156 12.32 1 98.19 182 LEU A N 1
ATOM 1385 C CA . LEU A 1 182 ? 3.486 21.719 13.359 1 98.19 182 LEU A CA 1
ATOM 1386 C C . LEU A 1 182 ? 4.93 21.797 12.875 1 98.19 182 LEU A C 1
ATOM 1388 O O . LEU A 1 182 ? 5.715 22.609 13.383 1 98.19 182 LEU A O 1
ATOM 1392 N N . HIS A 1 183 ? 5.309 21 11.898 1 97.94 183 HIS A N 1
ATOM 1393 C CA . HIS A 1 183 ? 6.629 21.141 11.305 1 97.94 183 HIS A CA 1
ATOM 1394 C C . HIS A 1 183 ? 6.766 22.484 10.586 1 97.94 183 HIS A C 1
ATOM 1396 O O . HIS A 1 183 ? 7.859 23.047 10.531 1 97.94 183 HIS A O 1
ATOM 1402 N N . HIS A 1 184 ? 5.664 22.953 9.977 1 98.38 184 HIS A N 1
ATOM 1403 C CA . HIS A 1 184 ? 5.676 24.281 9.367 1 98.38 184 HIS A CA 1
ATOM 1404 C C . HIS A 1 184 ? 5.938 25.359 10.406 1 98.38 184 HIS A C 1
ATOM 1406 O O . HIS A 1 184 ? 6.711 26.281 10.164 1 98.38 184 HIS A O 1
ATOM 1412 N N . ALA A 1 185 ? 5.332 25.219 11.547 1 98 185 ALA A N 1
ATOM 1413 C CA . ALA A 1 185 ? 5.59 26.156 12.641 1 98 185 ALA A CA 1
ATOM 1414 C C . ALA A 1 185 ? 7.051 26.078 13.086 1 98 185 ALA A C 1
ATOM 1416 O O . ALA A 1 185 ? 7.688 27.125 13.297 1 98 185 ALA A O 1
ATOM 1417 N N . GLU A 1 186 ? 7.555 24.859 13.273 1 97.38 186 GLU A N 1
ATOM 1418 C CA . GLU A 1 186 ? 8.969 24.703 13.617 1 97.38 186 GLU A CA 1
ATOM 1419 C C . GLU A 1 186 ? 9.867 25.406 12.602 1 97.38 186 GLU A C 1
ATOM 1421 O O . GLU A 1 186 ? 10.812 26.094 12.984 1 97.38 186 GLU A O 1
ATOM 1426 N N . ALA A 1 187 ? 9.539 25.219 11.359 1 97.69 187 ALA A N 1
ATOM 1427 C CA . ALA A 1 187 ? 10.359 25.75 10.281 1 97.69 187 ALA A CA 1
ATOM 1428 C C . ALA A 1 187 ? 10.391 27.281 10.312 1 97.69 187 ALA A C 1
ATOM 1430 O O . ALA A 1 187 ? 11.414 27.891 10.008 1 97.69 187 ALA A O 1
ATOM 1431 N N . LEU A 1 188 ? 9.32 27.891 10.711 1 97.81 188 LEU A N 1
ATOM 1432 C CA . LEU A 1 188 ? 9.203 29.344 10.578 1 97.81 188 LEU A CA 1
ATOM 1433 C C . LEU A 1 188 ? 9.477 30.031 11.906 1 97.81 188 LEU A C 1
ATOM 1435 O O . LEU A 1 188 ? 9.703 31.25 11.945 1 97.81 188 LEU A O 1
ATOM 1439 N N . ALA A 1 189 ? 9.469 29.266 12.961 1 97.31 189 ALA A N 1
ATOM 1440 C CA . ALA A 1 189 ? 9.734 29.859 14.266 1 97.31 189 ALA A CA 1
ATOM 1441 C C . ALA A 1 189 ? 11.102 30.531 14.297 1 97.31 189 ALA A C 1
ATOM 1443 O O . ALA A 1 189 ? 12.07 30 13.758 1 97.31 189 ALA A O 1
ATOM 1444 N N . ASP A 1 190 ? 11.102 31.703 14.875 1 96.25 190 ASP A N 1
ATOM 1445 C CA . ASP A 1 190 ? 12.344 32.469 14.992 1 96.25 190 ASP A CA 1
ATOM 1446 C C . ASP A 1 190 ? 13.086 32.125 16.281 1 96.25 190 ASP A C 1
ATOM 1448 O O . ASP A 1 190 ? 13.047 32.875 17.266 1 96.25 190 ASP A O 1
ATOM 1452 N N . VAL A 1 191 ? 13.734 30.984 16.219 1 95.44 191 VAL A N 1
ATOM 1453 C CA . VAL A 1 191 ? 14.508 30.469 17.328 1 95.44 191 VAL A CA 1
ATOM 1454 C C . VAL A 1 191 ? 15.922 30.125 16.875 1 95.44 191 VAL A C 1
ATOM 1456 O O . VAL A 1 191 ? 16.109 29.375 15.906 1 95.44 191 VAL A O 1
ATOM 1459 N N . ARG A 1 192 ? 16.953 30.672 17.516 1 93.88 192 ARG A N 1
ATOM 1460 C CA . ARG A 1 192 ? 18.344 30.594 17.094 1 93.88 192 ARG A CA 1
ATOM 1461 C C . ARG A 1 192 ? 18.859 29.156 17.156 1 93.88 192 ARG A C 1
ATOM 1463 O O . ARG A 1 192 ? 19.688 28.75 16.344 1 93.88 192 ARG A O 1
ATOM 1470 N N . SER A 1 193 ? 18.406 28.406 18.062 1 92.88 193 SER A N 1
ATOM 1471 C CA . SER A 1 193 ? 18.953 27.078 18.328 1 92.88 193 SER A CA 1
ATOM 1472 C C . SER A 1 193 ? 18.344 26.031 17.391 1 92.88 193 SER A C 1
ATOM 1474 O O . SER A 1 193 ? 18.547 24.828 17.578 1 92.88 193 SER A O 1
ATOM 1476 N N . LYS A 1 194 ? 17.609 26.484 16.438 1 96.56 194 LYS A N 1
ATOM 1477 C CA . LYS A 1 194 ? 16.953 25.562 15.5 1 96.56 194 LYS A CA 1
ATOM 1478 C C . LYS A 1 194 ? 17.969 24.656 14.828 1 96.56 194 LYS A C 1
ATOM 1480 O O . LYS A 1 194 ? 19.016 25.109 14.375 1 96.56 194 LYS A O 1
ATOM 1485 N N . ARG A 1 195 ? 17.578 23.438 14.789 1 96.69 195 ARG A N 1
ATOM 1486 C CA . ARG A 1 195 ? 18.438 22.422 14.195 1 96.69 195 ARG A CA 1
ATOM 1487 C C . ARG A 1 195 ? 18.047 22.141 12.75 1 96.69 195 ARG A C 1
ATOM 1489 O O . ARG A 1 195 ? 16.859 22.031 12.438 1 96.69 195 ARG A O 1
ATOM 1496 N N . PHE A 1 196 ? 19.031 22.047 11.922 1 96.75 196 PHE A N 1
ATOM 1497 C CA . PHE A 1 196 ? 18.844 21.719 10.516 1 96.75 196 PHE A CA 1
ATOM 1498 C C . PHE A 1 196 ? 19.609 20.453 10.148 1 96.75 196 PHE A C 1
ATOM 1500 O O . PHE A 1 196 ? 20.562 20.078 10.82 1 96.75 196 PHE A O 1
ATOM 1507 N N . VAL A 1 197 ? 19.109 19.766 9.203 1 95.94 197 VAL A N 1
ATOM 1508 C CA . VAL A 1 197 ? 19.797 18.609 8.648 1 95.94 197 VAL A CA 1
ATOM 1509 C C . VAL A 1 197 ? 20.031 18.812 7.152 1 95.94 197 VAL A C 1
ATOM 1511 O O . VAL A 1 197 ? 19.266 19.531 6.492 1 95.94 197 VAL A O 1
ATOM 1514 N N . THR A 1 198 ? 21.125 18.266 6.695 1 96.38 198 THR A N 1
ATOM 1515 C CA . THR A 1 198 ? 21.438 18.156 5.273 1 96.38 198 THR A CA 1
ATOM 1516 C C . THR A 1 198 ? 21.5 16.703 4.848 1 96.38 198 THR A C 1
ATOM 1518 O O . THR A 1 198 ? 22.047 15.859 5.562 1 96.38 198 THR A O 1
ATOM 1521 N N . TYR A 1 199 ? 20.875 16.375 3.748 1 95.5 199 TYR A N 1
ATOM 1522 C CA . TYR A 1 199 ? 20.828 15.008 3.24 1 95.5 199 TYR A CA 1
ATOM 1523 C C . TYR A 1 199 ? 20.75 14.992 1.719 1 95.5 199 TYR A C 1
ATOM 1525 O O . TYR A 1 199 ? 20.641 16.047 1.086 1 95.5 199 TYR A O 1
ATOM 1533 N N . GLU A 1 200 ? 20.938 13.82 1.173 1 96.69 200 GLU A N 1
ATOM 1534 C CA . GLU A 1 200 ? 20.891 13.703 -0.281 1 96.69 200 GLU A CA 1
ATOM 1535 C C . GLU A 1 200 ? 19.906 12.609 -0.717 1 96.69 200 GLU A C 1
ATOM 1537 O O . GLU A 1 200 ? 19.828 11.562 -0.078 1 96.69 200 GLU A O 1
ATOM 1542 N N . GLN A 1 201 ? 19.234 12.844 -1.717 1 97.62 201 GLN A N 1
ATOM 1543 C CA . GLN A 1 201 ? 18.312 11.914 -2.355 1 97.62 201 GLN A CA 1
ATOM 1544 C C . GLN A 1 201 ? 18.281 12.109 -3.867 1 97.62 201 GLN A C 1
ATOM 1546 O O . GLN A 1 201 ? 18.562 13.203 -4.363 1 97.62 201 GLN A O 1
ATOM 1551 N N . PRO A 1 202 ? 18.047 11.023 -4.562 1 98.5 202 PRO A N 1
ATOM 1552 C CA . PRO A 1 202 ? 17.953 11.156 -6.02 1 98.5 202 PRO A CA 1
ATOM 1553 C C . PRO A 1 202 ? 16.562 11.633 -6.473 1 98.5 202 PRO A C 1
ATOM 1555 O O . PRO A 1 202 ? 15.555 11.133 -5.988 1 98.5 202 PRO A O 1
ATOM 1558 N N . ILE A 1 203 ? 16.484 12.57 -7.375 1 97.75 203 ILE A N 1
ATOM 1559 C CA . ILE A 1 203 ? 15.25 13.086 -7.965 1 97.75 203 ILE A CA 1
ATOM 1560 C C . ILE A 1 203 ? 15.367 13.078 -9.484 1 97.75 203 ILE A C 1
ATOM 1562 O O . ILE A 1 203 ? 16.438 12.812 -10.031 1 97.75 203 ILE A O 1
ATOM 1566 N N . LEU A 1 204 ? 14.195 13.281 -10.117 1 95 204 LEU A N 1
ATOM 1567 C CA . LEU A 1 204 ? 14.172 13.383 -11.57 1 95 204 LEU A CA 1
ATOM 1568 C C . LEU A 1 204 ? 14.25 14.844 -12.016 1 95 204 LEU A C 1
ATOM 1570 O O . LEU A 1 204 ? 13.445 15.672 -11.594 1 95 204 LEU A O 1
ATOM 1574 N N . VAL A 1 205 ? 15.25 15.188 -12.781 1 94.44 205 VAL A N 1
ATOM 1575 C CA . VAL A 1 205 ? 15.383 16.484 -13.438 1 94.44 205 VAL A CA 1
ATOM 1576 C C . VAL A 1 205 ? 15.414 16.297 -14.953 1 94.44 205 VAL A C 1
ATOM 1578 O O . VAL A 1 205 ? 16.359 15.734 -15.492 1 94.44 205 VAL A O 1
ATOM 1581 N N . ASN A 1 206 ? 14.336 16.75 -15.633 1 92.94 206 ASN A N 1
ATOM 1582 C CA . ASN A 1 206 ? 14.211 16.562 -17.078 1 92.94 206 ASN A CA 1
ATOM 1583 C C . ASN A 1 206 ? 14.375 15.094 -17.469 1 92.94 206 ASN A C 1
ATOM 1585 O O . ASN A 1 206 ? 15.148 14.773 -18.375 1 92.94 206 ASN A O 1
ATOM 1589 N N . GLY A 1 207 ? 13.844 14.258 -16.703 1 90.88 207 GLY A N 1
ATOM 1590 C CA . GLY A 1 207 ? 13.812 12.836 -17 1 90.88 207 GLY A CA 1
ATOM 1591 C C . GLY A 1 207 ? 15.086 12.109 -16.609 1 90.88 207 GLY A C 1
ATOM 1592 O O . GLY A 1 207 ? 15.203 10.898 -16.797 1 90.88 207 GLY A O 1
ATOM 1593 N N . GLN A 1 208 ? 15.961 12.891 -16.031 1 95.38 208 GLN A N 1
ATOM 1594 C CA . GLN A 1 208 ? 17.234 12.289 -15.641 1 95.38 208 GLN A CA 1
ATOM 1595 C C . GLN A 1 208 ? 17.359 12.227 -14.117 1 95.38 208 GLN A C 1
ATOM 1597 O O . GLN A 1 208 ? 16.969 13.164 -13.422 1 95.38 208 GLN A O 1
ATOM 1602 N N . ARG A 1 209 ? 17.859 11.094 -13.664 1 97.5 209 ARG A N 1
ATOM 1603 C CA . ARG A 1 209 ? 18.125 10.922 -12.234 1 97.5 209 ARG A CA 1
ATOM 1604 C C . ARG A 1 209 ? 19.297 11.781 -11.789 1 97.5 209 ARG A C 1
ATOM 1606 O O . ARG A 1 209 ? 20.391 11.695 -12.367 1 97.5 209 ARG A O 1
ATOM 1613 N N . VAL A 1 210 ? 19.125 12.594 -10.766 1 97.69 210 VAL A N 1
ATOM 1614 C CA . VAL A 1 210 ? 20.156 13.469 -10.227 1 97.69 210 VAL A CA 1
ATOM 1615 C C . VAL A 1 210 ? 20.125 13.43 -8.703 1 97.69 210 VAL A C 1
ATOM 1617 O O . VAL A 1 210 ? 19.062 13.562 -8.094 1 97.69 210 VAL A O 1
ATOM 1620 N N . TRP A 1 211 ? 21.312 13.172 -8.148 1 98 211 TRP A N 1
ATOM 1621 C CA . TRP A 1 211 ? 21.422 13.297 -6.699 1 98 211 TRP A CA 1
ATOM 1622 C C . TRP A 1 211 ? 21.406 14.766 -6.281 1 98 211 TRP A C 1
ATOM 1624 O O . TRP A 1 211 ? 22.172 15.57 -6.797 1 98 211 TRP A O 1
ATOM 1634 N N . ARG A 1 212 ? 20.547 15.094 -5.41 1 97.44 212 ARG A N 1
ATOM 1635 C CA . ARG A 1 212 ? 20.453 16.453 -4.895 1 97.44 212 ARG A CA 1
ATOM 1636 C C . ARG A 1 212 ? 20.656 16.484 -3.387 1 97.44 212 ARG A C 1
ATOM 1638 O O . ARG A 1 212 ? 20.203 15.586 -2.672 1 97.44 212 ARG A O 1
ATOM 1645 N N . GLN A 1 213 ? 21.312 17.5 -2.979 1 97.19 213 GLN A N 1
ATOM 1646 C CA . GLN A 1 213 ? 21.391 17.781 -1.547 1 97.19 213 GLN A CA 1
ATOM 1647 C C . GLN A 1 213 ? 20.203 18.625 -1.092 1 97.19 213 GLN A C 1
ATOM 1649 O O . GLN A 1 213 ? 19.812 19.578 -1.775 1 97.19 213 GLN A O 1
ATOM 1654 N N . PHE A 1 214 ? 19.672 18.281 -0.018 1 97.31 214 PHE A N 1
ATOM 1655 C CA . PHE A 1 214 ? 18.547 18.984 0.579 1 97.31 214 PHE A CA 1
ATOM 1656 C C . PHE A 1 214 ? 18.906 19.5 1.968 1 97.31 214 PHE A C 1
ATOM 1658 O O . PHE A 1 214 ? 19.781 18.938 2.635 1 97.31 214 PHE A O 1
ATOM 1665 N N . ARG A 1 215 ? 18.312 20.562 2.33 1 97.25 215 ARG A N 1
ATOM 1666 C CA . ARG A 1 215 ? 18.406 21.109 3.676 1 97.25 215 ARG A CA 1
ATOM 1667 C C . ARG A 1 215 ? 17.031 21.375 4.266 1 97.25 215 ARG A C 1
ATOM 1669 O O . ARG A 1 215 ? 16.172 21.953 3.598 1 97.25 215 ARG A O 1
ATOM 1676 N N . ASP A 1 216 ? 16.781 20.953 5.5 1 96.38 216 ASP A N 1
ATOM 1677 C CA . ASP A 1 216 ? 15.508 21.141 6.188 1 96.38 216 ASP A CA 1
ATOM 1678 C C . ASP A 1 216 ? 15.695 21.156 7.699 1 96.38 216 ASP A C 1
ATOM 1680 O O . ASP A 1 216 ? 16.797 20.922 8.195 1 96.38 216 ASP A O 1
ATOM 1684 N N . ILE A 1 217 ? 14.703 21.578 8.406 1 96.88 217 ILE A N 1
ATOM 1685 C CA . ILE A 1 217 ? 14.703 21.406 9.852 1 96.88 217 ILE A CA 1
ATOM 1686 C C . ILE A 1 217 ? 14.82 19.922 10.188 1 96.88 217 ILE A C 1
ATOM 1688 O O . ILE A 1 217 ? 14.445 19.062 9.383 1 96.88 217 ILE A O 1
ATOM 1692 N N . ASP A 1 218 ? 15.383 19.641 11.289 1 94.62 218 ASP A N 1
ATOM 1693 C CA . ASP A 1 218 ? 15.453 18.266 11.742 1 94.62 218 ASP A CA 1
ATOM 1694 C C . ASP A 1 218 ? 14.094 17.781 12.242 1 94.62 218 ASP A C 1
ATOM 1696 O O . ASP A 1 218 ? 13.797 17.875 13.438 1 94.62 218 ASP A O 1
ATOM 1700 N N . SER A 1 219 ? 13.328 17.203 11.383 1 87.69 219 SER A N 1
ATOM 1701 C CA . SER A 1 219 ? 11.984 16.766 11.719 1 87.69 219 SER A CA 1
ATOM 1702 C C . SER A 1 219 ? 11.992 15.383 12.352 1 87.69 219 SER A C 1
ATOM 1704 O O . SER A 1 219 ? 10.969 14.914 12.859 1 87.69 219 SER A O 1
ATOM 1706 N N . GLU A 1 220 ? 13.086 14.727 12.328 1 82.62 220 GLU A N 1
ATOM 1707 C CA . GLU A 1 220 ? 13.195 13.383 12.883 1 82.62 220 GLU A CA 1
ATOM 1708 C C . GLU A 1 220 ? 13.57 13.414 14.359 1 82.62 220 GLU A C 1
ATOM 1710 O O . GLU A 1 220 ? 12.891 12.812 15.195 1 82.62 220 GLU A O 1
ATOM 1715 N N . GLU A 1 221 ? 14.609 14.125 14.648 1 82.5 221 GLU A N 1
ATOM 1716 C CA . GLU A 1 221 ? 15.07 14.211 16.031 1 82.5 221 GLU A CA 1
ATOM 1717 C C . GLU A 1 221 ? 14.516 15.453 16.719 1 82.5 221 GLU A C 1
ATOM 1719 O O . GLU A 1 221 ? 14.656 15.609 17.938 1 82.5 221 GLU A O 1
ATOM 1724 N N . GLY A 1 222 ? 13.906 16.266 15.922 1 89.44 222 GLY A N 1
ATOM 1725 C CA . GLY A 1 222 ? 13.336 17.484 16.453 1 89.44 222 GLY A CA 1
ATOM 1726 C C . GLY A 1 222 ? 14.086 18.734 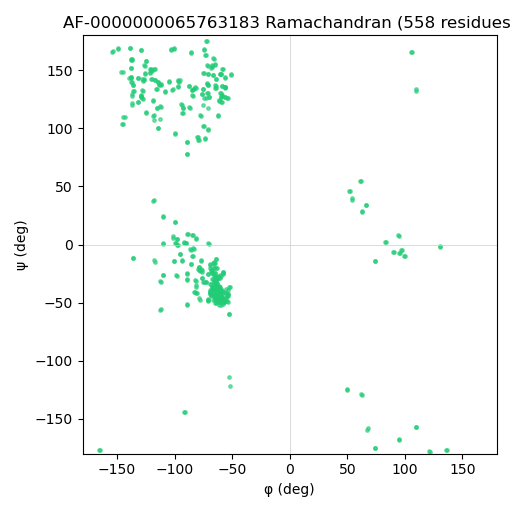16.016 1 89.44 222 GLY A C 1
ATOM 1727 O O . GLY A 1 222 ? 15.312 18.781 16.078 1 89.44 222 GLY A O 1
ATOM 1728 N N . ALA A 1 223 ? 13.328 19.672 15.609 1 95.12 223 ALA A N 1
ATOM 1729 C CA . ALA A 1 223 ? 13.891 20.938 15.172 1 95.12 223 ALA A CA 1
ATOM 1730 C C . ALA A 1 223 ? 14.484 21.719 16.344 1 95.12 223 ALA A C 1
ATOM 1732 O O . ALA A 1 223 ? 15.336 22.594 16.156 1 95.12 223 ALA A O 1
ATOM 1733 N N . PHE A 1 224 ? 14.031 21.359 17.547 1 94.81 224 PHE A N 1
ATOM 1734 C CA . PHE A 1 224 ? 14.492 22 18.781 1 94.81 224 PHE A CA 1
ATOM 1735 C C . PHE A 1 224 ? 14.734 20.969 19.875 1 94.81 224 PHE A C 1
ATOM 1737 O O . PHE A 1 224 ? 14.258 19.828 19.781 1 94.81 224 PHE A O 1
ATOM 1744 N N . ASP A 1 225 ? 15.531 21.375 20.859 1 92.06 225 ASP A N 1
ATOM 1745 C CA . ASP A 1 225 ? 15.625 20.594 22.078 1 92.06 225 ASP A CA 1
ATOM 1746 C C . ASP A 1 225 ? 14.43 20.844 23 1 92.06 225 ASP A C 1
ATOM 1748 O O . ASP A 1 225 ? 14.516 21.656 23.922 1 92.06 225 ASP A O 1
ATOM 1752 N N . TYR A 1 226 ? 13.391 20.047 22.812 1 91.25 226 TYR A N 1
ATOM 1753 C CA . TYR A 1 226 ? 12.141 20.266 23.531 1 91.25 226 TYR A CA 1
ATOM 1754 C C . TYR A 1 226 ? 12.25 19.781 24.969 1 91.25 226 TYR A C 1
ATOM 1756 O O . TYR A 1 226 ? 11.375 20.047 25.797 1 91.25 226 TYR A O 1
ATOM 1764 N N . SER A 1 227 ? 13.227 19.047 25.281 1 87.75 227 SER A N 1
ATOM 1765 C CA . SER A 1 227 ? 13.383 18.5 26.641 1 87.75 227 SER A CA 1
ATOM 1766 C C . SER A 1 227 ? 13.562 19.609 27.656 1 87.75 227 SER A C 1
ATOM 1768 O O . SER A 1 227 ? 13.289 19.422 28.844 1 87.75 227 SER A O 1
ATOM 1770 N N . THR A 1 228 ? 13.945 20.75 27.219 1 82.69 228 THR A N 1
ATOM 1771 C CA . THR A 1 228 ? 14.18 21.875 28.109 1 82.69 228 THR A CA 1
ATOM 1772 C C . THR A 1 228 ? 12.859 22.516 28.547 1 82.69 228 THR A C 1
ATOM 1774 O O . THR A 1 228 ? 12.82 23.266 29.516 1 82.69 228 THR A O 1
ATOM 1777 N N . VAL A 1 229 ? 11.828 22.266 27.75 1 82.12 229 VAL A N 1
ATOM 1778 C CA . VAL A 1 229 ? 10.57 22.938 28.047 1 82.12 229 VAL A CA 1
ATOM 1779 C C . VAL A 1 229 ? 9.523 21.922 28.5 1 82.12 229 VAL A C 1
ATOM 1781 O O . VAL A 1 229 ? 8.625 22.234 29.266 1 82.12 229 VAL A O 1
ATOM 1784 N N . ARG A 1 230 ? 9.57 20.75 28.031 1 78.69 230 ARG A N 1
ATOM 1785 C CA . ARG A 1 230 ? 8.633 19.688 28.359 1 78.69 230 ARG A CA 1
ATOM 1786 C C . ARG A 1 230 ? 9.328 18.328 28.406 1 78.69 230 ARG A C 1
ATOM 1788 O O . ARG A 1 230 ? 9.664 17.766 27.359 1 78.69 230 ARG A O 1
ATOM 1795 N N . ARG A 1 231 ? 9.562 17.859 29.656 1 78.75 231 ARG A N 1
ATOM 1796 C CA . ARG A 1 231 ? 10.25 16.594 29.781 1 78.75 231 ARG A CA 1
ATOM 1797 C C . ARG A 1 231 ? 9.273 15.422 29.672 1 78.75 231 ARG A C 1
ATOM 1799 O O . ARG A 1 231 ? 8.195 15.453 30.266 1 78.75 231 ARG A O 1
ATOM 1806 N N . GLY A 1 232 ? 9.57 14.562 28.875 1 81.31 232 GLY A N 1
ATOM 1807 C CA . GLY A 1 232 ? 8.906 13.266 28.891 1 81.31 232 GLY A CA 1
ATOM 1808 C C . GLY A 1 232 ? 7.664 13.211 28.031 1 81.31 232 GLY A C 1
ATOM 1809 O O . GLY A 1 232 ? 6.953 12.203 28.016 1 81.31 232 GLY A O 1
ATOM 1810 N N . VAL A 1 233 ? 7.266 14.273 27.5 1 85.5 233 VAL A N 1
ATOM 1811 C CA . VAL A 1 233 ? 6.098 14.297 26.609 1 85.5 233 VAL A CA 1
ATOM 1812 C C . VAL A 1 233 ? 6.527 14.656 25.188 1 85.5 233 VAL A C 1
ATOM 1814 O O . VAL A 1 233 ? 7.375 15.531 25 1 85.5 233 VAL A O 1
ATOM 1817 N N . GLU A 1 234 ? 5.945 13.961 24.266 1 91.75 234 GLU A N 1
ATOM 1818 C CA . GLU A 1 234 ? 6.203 14.312 22.875 1 91.75 234 GLU A CA 1
ATOM 1819 C C . GLU A 1 234 ? 5.785 15.75 22.578 1 91.75 234 GLU A C 1
ATOM 1821 O O . GLU A 1 234 ? 4.648 16.141 22.859 1 91.75 234 GLU A O 1
ATOM 1826 N N . PRO A 1 235 ? 6.711 16.547 22.109 1 92.81 235 PRO A N 1
ATOM 1827 C CA . PRO A 1 235 ? 6.477 17.984 21.969 1 92.81 235 PRO A CA 1
ATOM 1828 C C . PRO A 1 235 ? 5.219 18.312 21.172 1 92.81 235 PRO A C 1
ATOM 1830 O O . PRO A 1 235 ? 4.469 19.219 21.531 1 92.81 235 PRO A O 1
ATOM 1833 N N . PHE A 1 236 ? 4.992 17.609 20.078 1 96.38 236 PHE A N 1
ATOM 1834 C CA . PHE A 1 236 ? 3.822 17.875 19.25 1 96.38 236 PHE A CA 1
ATOM 1835 C C . PHE A 1 236 ? 2.539 17.578 20.016 1 96.38 236 PHE A C 1
ATOM 1837 O O . PHE A 1 236 ? 1.541 18.281 19.875 1 96.38 236 PHE A O 1
ATOM 1844 N N . GLU A 1 237 ? 2.545 16.531 20.766 1 96.56 237 GLU A N 1
ATOM 1845 C CA . GLU A 1 237 ? 1.396 16.25 21.625 1 96.56 237 GLU A CA 1
ATOM 1846 C C . GLU A 1 237 ? 1.173 17.359 22.641 1 96.56 237 GLU A C 1
ATOM 1848 O O . GLU A 1 237 ? 0.035 17.766 22.875 1 96.56 237 GLU A O 1
ATOM 1853 N N . ALA A 1 238 ? 2.264 17.797 23.266 1 95.75 238 ALA A N 1
ATOM 1854 C CA . ALA A 1 238 ? 2.17 18.875 24.25 1 95.75 238 ALA A CA 1
ATOM 1855 C C . ALA A 1 238 ? 1.547 20.125 23.625 1 95.75 238 ALA A C 1
ATOM 1857 O O . ALA A 1 238 ? 0.65 20.734 24.219 1 95.75 238 ALA A O 1
ATOM 1858 N N . ILE A 1 239 ? 2.01 20.5 22.484 1 96.69 239 ILE A N 1
ATOM 1859 C CA . ILE A 1 239 ? 1.504 21.672 21.797 1 96.69 239 ILE A CA 1
ATOM 1860 C C . ILE A 1 239 ? 0.018 21.5 21.484 1 96.69 239 ILE A C 1
ATOM 1862 O O . ILE A 1 239 ? -0.789 22.391 21.75 1 96.69 239 ILE A O 1
ATOM 1866 N N . ALA A 1 240 ? -0.348 20.328 20.969 1 97.69 240 ALA A N 1
ATOM 1867 C CA . ALA A 1 240 ? -1.73 20.062 20.578 1 97.69 240 ALA A CA 1
ATOM 1868 C C . ALA A 1 240 ? -2.652 20.078 21.797 1 97.69 240 ALA A C 1
ATOM 1870 O O . ALA A 1 240 ? -3.762 20.625 21.734 1 97.69 240 ALA A O 1
ATOM 1871 N N . ARG A 1 241 ? -2.191 19.516 22.875 1 96.88 241 ARG A N 1
ATOM 1872 C CA . ARG A 1 241 ? -2.994 19.516 24.094 1 96.88 241 ARG A CA 1
ATOM 1873 C C . ARG A 1 241 ? -3.193 20.922 24.625 1 96.88 241 ARG A C 1
ATOM 1875 O O . ARG A 1 241 ? -4.281 21.281 25.078 1 96.88 241 ARG A O 1
ATOM 1882 N N . ASP A 1 242 ? -2.119 21.672 24.609 1 96.75 242 ASP A N 1
ATOM 1883 C CA . ASP A 1 242 ? -2.232 23.062 25.031 1 96.75 242 ASP A CA 1
ATOM 1884 C C . ASP A 1 242 ? -3.195 23.828 24.141 1 96.75 242 ASP A C 1
ATOM 1886 O O . ASP A 1 242 ? -3.943 24.688 24.609 1 96.75 242 ASP A O 1
ATOM 1890 N N . MET A 1 243 ? -3.182 23.547 22.891 1 97.5 243 MET A N 1
ATOM 1891 C CA . MET A 1 243 ? -4.098 24.172 21.938 1 97.5 243 MET A CA 1
ATOM 1892 C C . MET A 1 243 ? -5.547 23.844 22.281 1 97.5 243 MET A C 1
ATOM 1894 O O . MET A 1 243 ? -6.398 24.734 22.312 1 97.5 243 MET A O 1
ATOM 1898 N N . LEU A 1 244 ? -5.773 22.578 22.562 1 98.06 244 LEU A N 1
ATOM 1899 C CA . LEU A 1 244 ? -7.117 22.141 22.922 1 98.06 244 LEU A CA 1
ATOM 1900 C C . LEU A 1 244 ? -7.574 22.812 24.219 1 98.06 244 LEU A C 1
ATOM 1902 O O . LEU A 1 244 ? -8.719 23.25 24.328 1 98.06 244 LEU A O 1
ATOM 1906 N N . SER A 1 245 ? -6.672 22.891 25.156 1 97.62 245 SER A N 1
ATOM 1907 C CA . SER A 1 245 ? -6.969 23.516 26.438 1 97.62 245 SER A CA 1
ATOM 1908 C C . SER A 1 245 ? -7.293 25 26.266 1 97.62 245 SER A C 1
ATOM 1910 O O . SER A 1 245 ? -8.078 25.562 27.031 1 97.62 245 SER A O 1
ATOM 1912 N N . ALA A 1 246 ? -6.719 25.609 25.266 1 97.56 246 ALA A N 1
ATOM 1913 C CA . ALA A 1 246 ? -6.93 27.016 24.984 1 97.56 246 ALA A CA 1
ATOM 1914 C C . ALA A 1 246 ? -8.195 27.234 24.156 1 97.56 246 ALA A C 1
ATOM 1916 O O . ALA A 1 246 ? -8.539 28.359 23.812 1 97.56 246 ALA A O 1
ATOM 1917 N N . GLY A 1 247 ? -8.852 26.188 23.781 1 97.44 247 GLY A N 1
ATOM 1918 C CA . GLY A 1 247 ? -10.117 26.281 23.062 1 97.44 247 GLY A CA 1
ATOM 1919 C C . GLY A 1 247 ? -9.945 26.203 21.547 1 97.44 247 GLY A C 1
ATOM 1920 O O . GLY A 1 247 ? -10.883 26.469 20.797 1 97.44 247 GLY A O 1
ATOM 1921 N N . ILE A 1 248 ? -8.75 25.922 21.172 1 98.12 248 ILE A N 1
ATOM 1922 C CA . ILE A 1 248 ? -8.469 25.797 19.734 1 98.12 248 ILE A CA 1
ATOM 1923 C C . ILE A 1 248 ? -8.625 24.328 19.312 1 98.12 248 ILE A C 1
ATOM 1925 O O . ILE A 1 248 ? -7.902 23.453 19.812 1 98.12 248 ILE A O 1
ATOM 1929 N N . GLY A 1 249 ? -9.555 24.094 18.438 1 98.19 249 GLY A N 1
ATOM 1930 C CA . GLY A 1 249 ? -9.805 22.75 17.953 1 98.19 249 GLY A CA 1
ATOM 1931 C C . GLY A 1 249 ? -11.07 22.141 18.531 1 98.19 249 GLY A C 1
ATOM 1932 O O . GLY A 1 249 ? -11.672 22.703 19.438 1 98.19 249 GLY A O 1
ATOM 1933 N N . ARG A 1 250 ? -11.492 21.094 17.938 1 98.25 250 ARG A N 1
ATOM 1934 C CA . ARG A 1 250 ? -12.664 20.312 18.344 1 98.25 250 ARG A CA 1
ATOM 1935 C C . ARG A 1 250 ? -12.305 18.844 18.516 1 98.25 250 ARG A C 1
ATOM 1937 O O . ARG A 1 250 ? -11.477 18.312 17.766 1 98.25 250 ARG A O 1
ATOM 1944 N N . GLN A 1 251 ? -12.898 18.297 19.469 1 98.38 251 GLN A N 1
ATOM 1945 C CA . GLN A 1 251 ? -12.75 16.875 19.719 1 98.38 251 GLN A CA 1
ATOM 1946 C C . GLN A 1 251 ? -14.086 16.141 19.562 1 98.38 251 GLN A C 1
ATOM 1948 O O . GLN A 1 251 ? -15.133 16.688 19.906 1 98.38 251 GLN A O 1
ATOM 1953 N N . GLY A 1 252 ? -14.078 15 19.031 1 98.5 252 GLY A N 1
ATOM 1954 C CA . GLY A 1 252 ? -15.234 14.141 18.875 1 98.5 252 GLY A CA 1
ATOM 1955 C C . GLY A 1 252 ? -14.875 12.711 18.516 1 98.5 252 GLY A C 1
ATOM 1956 O O . GLY A 1 252 ? -13.703 12.328 18.562 1 98.5 252 GLY A O 1
ATOM 1957 N N . ARG A 1 253 ? -15.914 11.953 18.312 1 98.25 253 ARG A N 1
ATOM 1958 C CA . ARG A 1 253 ? -15.711 10.555 17.953 1 98.25 253 ARG A CA 1
ATOM 1959 C C . ARG A 1 253 ? -16.062 10.32 16.484 1 98.25 253 ARG A C 1
ATOM 1961 O O . ARG A 1 253 ? -17.078 10.797 16 1 98.25 253 ARG A O 1
ATOM 1968 N N . VAL A 1 254 ? -15.328 9.734 15.805 1 98.88 254 VAL A N 1
ATOM 1969 C CA . VAL A 1 254 ? -15.594 9.195 14.469 1 98.88 254 VAL A CA 1
ATOM 1970 C C . VAL A 1 254 ? -15.43 7.68 14.484 1 98.88 254 VAL A C 1
ATOM 1972 O O . VAL A 1 254 ? -14.328 7.172 14.695 1 98.88 254 VAL A O 1
ATOM 1975 N N . GLY A 1 255 ? -16.469 6.941 14.07 1 98.62 255 GLY A N 1
ATOM 1976 C CA . GLY A 1 255 ? -16.438 5.535 14.453 1 98.62 255 GLY A CA 1
ATOM 1977 C C . GLY A 1 255 ? -16.156 5.324 15.922 1 98.62 255 GLY A C 1
ATOM 1978 O O . GLY A 1 255 ? -16.828 5.887 16.781 1 98.62 255 GLY A O 1
ATOM 1979 N N . ALA A 1 256 ? -15.133 4.551 16.234 1 98.69 256 ALA A N 1
ATOM 1980 C CA . ALA A 1 256 ? -14.758 4.301 17.625 1 98.69 256 ALA A CA 1
ATOM 1981 C C . ALA A 1 256 ? -13.562 5.152 18.031 1 98.69 256 ALA A C 1
ATOM 1983 O O . ALA A 1 256 ? -13.078 5.051 19.156 1 98.69 256 ALA A O 1
ATOM 1984 N N . ALA A 1 257 ? -13.156 6 17.188 1 98.81 257 ALA A N 1
ATOM 1985 C CA . ALA A 1 257 ? -11.883 6.676 17.406 1 98.81 257 ALA A CA 1
ATOM 1986 C C . ALA A 1 257 ? -12.094 8.078 17.953 1 98.81 257 ALA A C 1
ATOM 1988 O O . ALA A 1 257 ? -12.953 8.828 17.469 1 98.81 257 ALA A O 1
ATOM 1989 N N . ASP A 1 258 ? -11.297 8.422 19.031 1 98.62 258 ASP A N 1
ATOM 1990 C CA . ASP A 1 258 ? -11.148 9.844 19.328 1 98.62 258 ASP A CA 1
ATOM 1991 C C . ASP A 1 258 ? -10.531 10.594 18.156 1 98.62 258 ASP A C 1
ATOM 1993 O O . ASP A 1 258 ? -9.508 10.172 17.609 1 98.62 258 ASP A O 1
ATOM 1997 N N . SER A 1 259 ? -11.156 11.688 17.781 1 98.88 259 SER A N 1
ATOM 1998 C CA . SER A 1 259 ? -10.719 12.461 16.609 1 98.88 259 SER A CA 1
ATOM 1999 C C . SER A 1 259 ? -10.75 13.961 16.906 1 98.88 259 SER A C 1
ATOM 2001 O O . SER A 1 259 ? -11.422 14.406 17.828 1 98.88 259 SER A O 1
ATOM 2003 N N . TYR A 1 260 ? -10 14.672 16.141 1 98.88 260 TYR A N 1
ATOM 2004 C CA . TYR A 1 260 ? -9.828 16.109 16.359 1 98.88 260 TYR A CA 1
ATOM 2005 C C . TYR A 1 260 ? -9.867 16.875 15.039 1 98.88 260 TYR A C 1
ATOM 2007 O O . TYR A 1 260 ? -9.414 16.375 14.008 1 98.88 260 TYR A O 1
ATOM 2015 N N . LEU A 1 261 ? -10.422 18.016 15.078 1 98.88 261 LEU A N 1
ATOM 2016 C CA . LEU A 1 261 ? -10.461 18.938 13.938 1 98.88 261 LEU A CA 1
ATOM 2017 C C . LEU A 1 261 ? -9.977 20.328 14.336 1 98.88 261 LEU A C 1
ATOM 2019 O O . LEU A 1 261 ? -10.438 20.875 15.336 1 98.88 261 LEU A O 1
ATOM 2023 N N . PHE A 1 262 ? -9.008 20.844 13.578 1 98.88 262 PHE A N 1
ATOM 2024 C CA . PHE A 1 262 ? -8.438 22.156 13.844 1 98.88 262 PHE A CA 1
ATOM 2025 C C . PHE A 1 262 ? -8.508 23.031 12.602 1 98.88 262 PHE A C 1
ATOM 2027 O O . PHE A 1 262 ? -8.586 22.531 11.477 1 98.88 262 PHE A O 1
ATOM 2034 N N . ASP A 1 263 ? -8.539 24.328 12.844 1 98.75 263 ASP A N 1
ATOM 2035 C CA . ASP A 1 263 ? -8.25 25.281 11.773 1 98.75 263 ASP A CA 1
ATOM 2036 C C . ASP A 1 263 ? -6.75 25.484 11.609 1 98.75 263 ASP A C 1
ATOM 2038 O O . ASP A 1 263 ? -6.035 25.688 12.594 1 98.75 263 ASP A O 1
ATOM 2042 N N . ALA A 1 264 ? -6.285 25.453 10.406 1 98.81 264 ALA A N 1
ATOM 2043 C CA . ALA A 1 264 ? -4.848 25.469 10.148 1 98.81 264 ALA A CA 1
ATOM 2044 C C . ALA A 1 264 ? -4.219 26.766 10.633 1 98.81 264 ALA A C 1
ATOM 2046 O O . ALA A 1 264 ? -3.141 26.766 11.234 1 98.81 264 ALA A O 1
ATOM 2047 N N . GLY A 1 265 ? -4.82 27.859 10.281 1 98.69 265 GLY A N 1
ATOM 2048 C CA . GLY A 1 265 ? -4.289 29.141 10.695 1 98.69 265 GLY A CA 1
ATOM 2049 C C . GLY A 1 265 ? -4.062 29.25 12.188 1 98.69 265 GLY A C 1
ATOM 2050 O O . GLY A 1 265 ? -2.938 29.484 12.633 1 98.69 265 GLY A O 1
ATOM 2051 N N . PRO A 1 266 ? -5.129 29.094 12.945 1 98.69 266 PRO A N 1
ATOM 2052 C CA . PRO A 1 266 ? -5.016 29.109 14.398 1 98.69 266 PRO A CA 1
ATOM 2053 C C . PRO A 1 266 ? -3.992 28.109 14.93 1 98.69 266 PRO A C 1
ATOM 2055 O O . PRO A 1 266 ? -3.268 28.406 15.883 1 98.69 266 PRO A O 1
ATOM 2058 N N . VAL A 1 267 ? -3.891 26.906 14.375 1 98.75 267 VAL A N 1
ATOM 2059 C CA . VAL A 1 267 ? -2.879 25.922 14.766 1 98.75 267 VAL A CA 1
ATOM 2060 C C . VAL A 1 267 ? -1.485 26.531 14.586 1 98.75 267 VAL A C 1
ATOM 2062 O O . VAL A 1 267 ? -0.668 26.5 15.508 1 98.75 267 VAL A O 1
ATOM 2065 N N . PHE A 1 268 ? -1.298 27.062 13.414 1 98.62 268 PHE A N 1
ATOM 2066 C CA . PHE A 1 268 ? 0.005 27.641 13.086 1 98.62 268 PHE A CA 1
ATOM 2067 C C . PHE A 1 268 ? 0.359 28.766 14.047 1 98.62 268 PHE A C 1
ATOM 2069 O O . PHE A 1 268 ? 1.446 28.781 14.625 1 98.62 268 PHE A O 1
ATOM 2076 N N . ASN A 1 269 ? -0.539 29.688 14.195 1 98.38 269 ASN A N 1
ATOM 2077 C CA . ASN A 1 269 ? -0.296 30.844 15.047 1 98.38 269 ASN A CA 1
ATOM 2078 C C . ASN A 1 269 ? -0.013 30.438 16.484 1 98.38 269 ASN A C 1
ATOM 2080 O O . ASN A 1 269 ? 0.912 30.953 17.125 1 98.38 269 ASN A O 1
ATOM 2084 N N . PHE A 1 270 ? -0.782 29.516 17 1 98.56 270 PHE A N 1
ATOM 2085 C CA . PHE A 1 270 ? -0.568 29.047 18.359 1 98.56 270 PHE A CA 1
ATOM 2086 C C . PHE A 1 270 ? 0.792 28.359 18.484 1 98.56 270 PHE A C 1
ATOM 2088 O O . PHE A 1 270 ? 1.529 28.625 19.438 1 98.56 270 PHE A O 1
ATOM 2095 N N . ALA A 1 271 ? 1.102 27.484 17.578 1 98.12 271 ALA A N 1
ATOM 2096 C CA . ALA A 1 271 ? 2.316 26.688 17.641 1 98.12 271 ALA A CA 1
ATOM 2097 C C . ALA A 1 271 ? 3.562 27.562 17.594 1 98.12 271 ALA A C 1
ATOM 2099 O O . ALA A 1 271 ? 4.508 27.359 18.359 1 98.12 271 ALA A O 1
ATOM 2100 N N . ILE A 1 272 ? 3.6 28.516 16.672 1 97.31 272 ILE A N 1
ATOM 2101 C CA . ILE A 1 272 ? 4.77 29.375 16.562 1 97.31 272 ILE A CA 1
ATOM 2102 C C . ILE A 1 272 ? 4.953 30.156 17.859 1 97.31 272 ILE A C 1
ATOM 2104 O O . ILE A 1 272 ? 6.078 30.312 18.344 1 97.31 272 ILE A O 1
ATOM 2108 N N . ASN A 1 273 ? 3.854 30.688 18.375 1 97.38 273 ASN A N 1
ATOM 2109 C CA . ASN A 1 273 ? 3.926 31.422 19.641 1 97.38 273 ASN A CA 1
ATOM 2110 C C . ASN A 1 273 ? 4.402 30.516 20.766 1 97.38 273 ASN A C 1
ATOM 2112 O O . ASN A 1 273 ? 5.223 30.938 21.594 1 97.38 273 ASN A O 1
ATOM 2116 N N . TRP A 1 274 ? 3.873 29.328 20.844 1 96.31 274 TRP A N 1
ATOM 2117 C CA . TRP A 1 274 ? 4.266 28.344 21.844 1 96.31 274 TRP A CA 1
ATOM 2118 C C . TRP A 1 274 ? 5.762 28.062 21.781 1 96.31 274 TRP A C 1
ATOM 2120 O O . TRP A 1 274 ? 6.457 28.125 22.797 1 96.31 274 TRP A O 1
ATOM 2130 N N . ILE A 1 275 ? 6.293 27.812 20.609 1 96.12 275 ILE A N 1
ATOM 2131 C CA . ILE A 1 275 ? 7.691 27.453 20.391 1 96.12 275 ILE A CA 1
ATOM 2132 C C . ILE A 1 275 ? 8.586 28.641 20.75 1 96.12 275 ILE A C 1
ATOM 2134 O O . ILE A 1 275 ? 9.555 28.484 21.5 1 96.12 275 ILE A O 1
ATOM 2138 N N . GLU A 1 276 ? 8.25 29.797 20.266 1 96.69 276 GLU A N 1
ATOM 2139 C CA . GLU A 1 276 ? 9.078 30.984 20.484 1 96.69 276 GLU A CA 1
ATOM 2140 C C . GLU A 1 276 ? 9.055 31.406 21.953 1 96.69 276 GLU A C 1
ATOM 2142 O O . GLU A 1 276 ? 10.086 31.797 22.5 1 96.69 276 GLU A O 1
ATOM 2147 N N . ALA A 1 277 ? 7.91 31.312 22.562 1 94.88 277 ALA A N 1
ATOM 2148 C CA . ALA A 1 277 ? 7.801 31.688 23.969 1 94.88 277 ALA A CA 1
ATOM 2149 C C . ALA A 1 277 ? 8.625 30.766 24.844 1 94.88 277 ALA A C 1
ATOM 2151 O O . ALA A 1 277 ? 9.211 31.188 25.844 1 94.88 277 ALA A O 1
ATOM 2152 N N . LYS A 1 278 ? 8.75 29.547 24.469 1 91.69 278 LYS A N 1
ATOM 2153 C CA . LYS A 1 278 ? 9.367 28.547 25.344 1 91.69 278 LYS A CA 1
ATOM 2154 C C . LYS A 1 278 ? 10.836 28.328 24.969 1 91.69 278 LYS A C 1
ATOM 2156 O O . LYS A 1 278 ? 11.633 27.938 25.828 1 91.69 278 LYS A O 1
ATOM 2161 N N . LEU A 1 279 ? 11.094 28.578 23.797 1 90.5 279 LEU A N 1
ATOM 2162 C CA . LEU A 1 279 ? 12.422 28.156 23.375 1 90.5 279 LEU A CA 1
ATOM 2163 C C . LEU A 1 279 ? 13.258 29.359 22.953 1 90.5 279 LEU A C 1
ATOM 2165 O O . LEU A 1 279 ? 14.477 29.25 22.766 1 90.5 279 LEU A O 1
ATOM 2169 N N . LYS A 1 280 ? 12.516 30.547 22.766 1 82.75 280 LYS A N 1
ATOM 2170 C CA . LYS A 1 280 ? 13.289 31.734 22.422 1 82.75 280 LYS A CA 1
ATOM 2171 C C . LYS A 1 280 ? 14.023 32.281 23.641 1 82.75 280 LYS A C 1
ATOM 2173 O O . LYS A 1 280 ? 13.414 32.531 24.688 1 82.75 280 LYS A O 1
ATOM 2178 N N . ARG A 1 281 ? 15.406 32 23.766 1 67.06 281 ARG A N 1
ATOM 2179 C CA . ARG A 1 281 ? 16.219 32.594 24.828 1 67.06 281 ARG A CA 1
ATOM 2180 C C . ARG A 1 281 ? 16.719 34 24.422 1 67.06 281 ARG A C 1
ATOM 2182 O O . ARG A 1 281 ? 16.891 34.281 23.25 1 67.06 281 ARG A O 1
ATOM 2189 N N . MET B 1 1 ? 17.328 0.23 12.609 1 49.06 1 MET B N 1
ATOM 2190 C CA . MET B 1 1 ? 17.516 -1.16 13.023 1 49.06 1 MET B CA 1
ATOM 2191 C C . MET B 1 1 ? 17.062 -2.115 11.922 1 49.06 1 MET B C 1
ATOM 2193 O O . MET B 1 1 ? 17.781 -3.045 11.562 1 49.06 1 MET B O 1
ATOM 2197 N N . GLU B 1 2 ? 15.953 -1.735 11.32 1 81.88 2 GLU B N 1
ATOM 2198 C CA . GLU B 1 2 ? 15.438 -2.678 10.328 1 81.88 2 GLU B CA 1
ATOM 2199 C C . GLU B 1 2 ? 16.25 -2.615 9.039 1 81.88 2 GLU B C 1
ATOM 2201 O O . GLU B 1 2 ? 16.609 -3.652 8.469 1 81.88 2 GLU B O 1
ATOM 2206 N N . GLU B 1 3 ? 16.891 -1.467 8.852 1 89.38 3 GLU B N 1
ATOM 2207 C CA . GLU B 1 3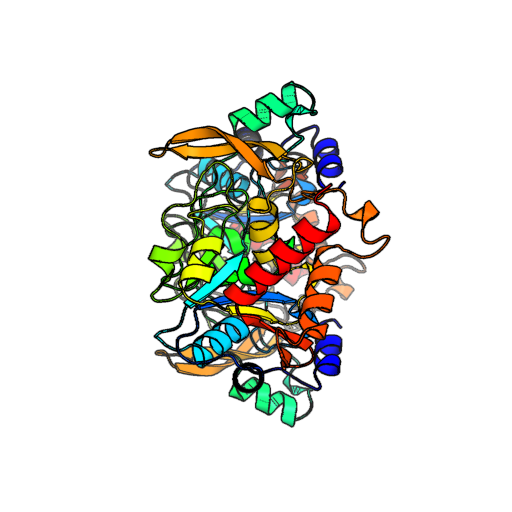 ? 17.656 -1.314 7.617 1 89.38 3 GLU B CA 1
ATOM 2208 C C . GLU B 1 3 ? 19.016 -1.995 7.715 1 89.38 3 GLU B C 1
ATOM 2210 O O . GLU B 1 3 ? 19.438 -2.693 6.789 1 89.38 3 GLU B O 1
ATOM 2215 N N . MET B 1 4 ? 19.625 -1.82 8.852 1 92.44 4 MET B N 1
ATOM 2216 C CA . MET B 1 4 ? 20.953 -2.387 9.031 1 92.44 4 MET B CA 1
ATOM 2217 C C . MET B 1 4 ? 20.906 -3.912 9.023 1 92.44 4 MET B C 1
ATOM 2219 O O . MET B 1 4 ? 21.812 -4.566 8.508 1 92.44 4 MET B O 1
ATOM 2223 N N . SER B 1 5 ? 19.844 -4.449 9.609 1 95.56 5 SER B N 1
ATOM 2224 C CA . SER B 1 5 ? 19.672 -5.895 9.602 1 95.56 5 SER B CA 1
ATOM 2225 C C . SER B 1 5 ? 19.547 -6.422 8.172 1 95.56 5 SER B C 1
ATOM 2227 O O . SER B 1 5 ? 20.125 -7.449 7.828 1 95.56 5 SER B O 1
ATOM 2229 N N . LEU B 1 6 ? 18.844 -5.742 7.344 1 96.88 6 LEU B N 1
ATOM 2230 C CA . LEU B 1 6 ? 18.656 -6.137 5.949 1 96.88 6 LEU B CA 1
ATOM 2231 C C . LEU B 1 6 ? 19.969 -5.992 5.172 1 96.88 6 LEU B C 1
ATOM 2233 O O . LEU B 1 6 ? 20.297 -6.844 4.348 1 96.88 6 LEU B O 1
ATOM 2237 N N . LEU B 1 7 ? 20.656 -4.871 5.453 1 97.38 7 LEU B N 1
ATOM 2238 C CA . LEU B 1 7 ? 21.938 -4.629 4.805 1 97.38 7 LEU B CA 1
ATOM 2239 C C . LEU B 1 7 ? 22.938 -5.73 5.145 1 97.38 7 LEU B C 1
ATOM 2241 O O . LEU B 1 7 ? 23.641 -6.227 4.266 1 97.38 7 LEU B O 1
ATOM 2245 N N . ASN B 1 8 ? 22.969 -6.121 6.379 1 96.75 8 ASN B N 1
ATOM 2246 C CA . ASN B 1 8 ? 23.859 -7.195 6.797 1 96.75 8 ASN B CA 1
ATOM 2247 C C . ASN B 1 8 ? 23.453 -8.531 6.168 1 96.75 8 ASN B C 1
ATOM 2249 O O . ASN B 1 8 ? 24.328 -9.312 5.766 1 96.75 8 ASN B O 1
ATOM 2253 N N . HIS B 1 9 ? 22.188 -8.742 6.066 1 96.94 9 HIS B N 1
ATOM 2254 C CA . HIS B 1 9 ? 21.656 -9.969 5.473 1 96.94 9 HIS B CA 1
ATOM 2255 C C . HIS B 1 9 ? 22.109 -10.117 4.023 1 96.94 9 HIS B C 1
ATOM 2257 O O . HIS B 1 9 ? 22.484 -11.211 3.594 1 96.94 9 HIS B O 1
ATOM 2263 N N . SER B 1 10 ? 22.109 -9.07 3.227 1 97.69 10 SER B N 1
ATOM 2264 C CA . SER B 1 10 ? 22.438 -9.125 1.805 1 97.69 10 SER B CA 1
ATOM 2265 C C . SER B 1 10 ? 23.875 -8.695 1.547 1 97.69 10 SER B C 1
ATOM 2267 O O . SER B 1 10 ? 24.312 -8.633 0.396 1 97.69 10 SER B O 1
ATOM 2269 N N . GLY B 1 11 ? 24.641 -8.367 2.561 1 97.12 11 GLY B N 1
ATOM 2270 C CA . GLY B 1 11 ? 26 -7.883 2.379 1 97.12 11 GLY B CA 1
ATOM 2271 C C . GLY B 1 11 ? 26.062 -6.531 1.693 1 97.12 11 GLY B C 1
ATOM 2272 O O . GLY B 1 11 ? 26.938 -6.297 0.854 1 97.12 11 GLY B O 1
ATOM 2273 N N . GLY B 1 12 ? 25.109 -5.688 1.939 1 97.88 12 GLY B N 1
ATOM 2274 C CA . GLY B 1 12 ? 25 -4.387 1.307 1 97.88 12 GLY B CA 1
ATOM 2275 C C . GLY B 1 12 ? 23.688 -4.207 0.552 1 97.88 12 GLY B C 1
ATOM 2276 O O . GLY B 1 12 ? 22.828 -5.078 0.587 1 97.88 12 GLY B O 1
ATOM 2277 N N . PRO B 1 13 ? 23.562 -3.039 -0.077 1 98.31 13 PRO B N 1
ATOM 2278 C CA . PRO B 1 13 ? 22.328 -2.812 -0.853 1 98.31 13 PRO B CA 1
ATOM 2279 C C . PRO B 1 13 ? 22.203 -3.766 -2.039 1 98.31 13 PRO B C 1
ATOM 2281 O O . PRO B 1 13 ? 23.203 -4.074 -2.699 1 98.31 13 PRO B O 1
ATOM 2284 N N . VAL B 1 14 ? 21.047 -4.297 -2.193 1 98.81 14 VAL B N 1
ATOM 2285 C CA . VAL B 1 14 ? 20.734 -5.07 -3.393 1 98.81 14 VAL B CA 1
ATOM 2286 C C . VAL B 1 14 ? 20.219 -4.141 -4.488 1 98.81 14 VAL B C 1
ATOM 2288 O O . VAL B 1 14 ? 19.156 -3.531 -4.352 1 98.81 14 VAL B O 1
ATOM 2291 N N . THR B 1 15 ? 20.938 -4.074 -5.621 1 98.81 15 THR B N 1
ATOM 2292 C CA . THR B 1 15 ? 20.672 -3.092 -6.664 1 98.81 15 THR B CA 1
ATOM 2293 C C . THR B 1 15 ? 19.891 -3.723 -7.809 1 98.81 15 THR B C 1
ATOM 2295 O O . THR B 1 15 ? 19.734 -4.945 -7.867 1 98.81 15 THR B O 1
ATOM 2298 N N . ARG B 1 16 ? 19.406 -2.861 -8.664 1 98.81 16 ARG B N 1
ATOM 2299 C CA . ARG B 1 16 ? 18.641 -3.312 -9.828 1 98.81 16 ARG B CA 1
ATOM 2300 C C . ARG B 1 16 ? 19.484 -4.203 -10.727 1 98.81 16 ARG B C 1
ATOM 2302 O O . ARG B 1 16 ? 19.047 -5.262 -11.164 1 98.81 16 ARG B O 1
ATOM 2309 N N . SER B 1 17 ? 20.688 -3.818 -10.984 1 98.81 17 SER B N 1
ATOM 2310 C CA . SER B 1 17 ? 21.578 -4.598 -11.852 1 98.81 17 SER B CA 1
ATOM 2311 C C . SER B 1 17 ? 21.891 -5.961 -11.242 1 98.81 17 SER B C 1
ATOM 2313 O O . SER B 1 17 ? 21.969 -6.961 -11.953 1 98.81 17 SER B O 1
ATOM 2315 N N . ARG B 1 18 ? 22.078 -5.949 -9.906 1 98.75 18 ARG B N 1
ATOM 2316 C CA . ARG B 1 18 ? 22.328 -7.223 -9.234 1 98.75 18 ARG B CA 1
ATOM 2317 C C . ARG B 1 18 ? 21.125 -8.156 -9.375 1 98.75 18 ARG B C 1
ATOM 2319 O O . ARG B 1 18 ? 21.297 -9.336 -9.703 1 98.75 18 ARG B O 1
ATOM 2326 N N . ILE B 1 19 ? 19.953 -7.66 -9.133 1 98.94 19 ILE B N 1
ATOM 2327 C CA . ILE B 1 19 ? 18.75 -8.469 -9.25 1 98.94 19 ILE B CA 1
ATOM 2328 C C . ILE B 1 19 ? 18.578 -8.953 -10.688 1 98.94 19 ILE B C 1
ATOM 2330 O O . ILE B 1 19 ? 18.281 -10.125 -10.93 1 98.94 19 ILE B O 1
ATOM 2334 N N . LYS B 1 20 ? 18.766 -8.039 -11.641 1 98.88 20 LYS B N 1
ATOM 2335 C CA . LYS B 1 20 ? 18.688 -8.391 -13.055 1 98.88 20 LYS B CA 1
ATOM 2336 C C . LYS B 1 20 ? 19.609 -9.562 -13.383 1 98.88 20 LYS B C 1
ATOM 2338 O O . LYS B 1 20 ? 19.188 -10.539 -14 1 98.88 20 LYS B O 1
ATOM 2343 N N . HIS B 1 21 ? 20.828 -9.438 -12.945 1 98.81 21 HIS B N 1
ATOM 2344 C CA . HIS B 1 21 ? 21.812 -10.469 -13.219 1 98.81 21 HIS B CA 1
ATOM 2345 C C . HIS B 1 21 ? 21.406 -11.797 -12.578 1 98.81 21 HIS B C 1
ATOM 2347 O O . HIS B 1 21 ? 21.469 -12.844 -13.227 1 98.81 21 HIS B O 1
ATOM 2353 N N . ASP B 1 22 ? 21.062 -11.766 -11.312 1 98.88 22 ASP B N 1
ATOM 2354 C CA . ASP B 1 22 ? 20.688 -12.969 -10.586 1 98.88 22 ASP B CA 1
ATOM 2355 C C . ASP B 1 22 ? 19.484 -13.641 -11.219 1 98.88 22 ASP B C 1
ATOM 2357 O O . ASP B 1 22 ? 19.406 -14.875 -11.289 1 98.88 22 ASP B O 1
ATOM 2361 N N . LEU B 1 23 ? 18.5 -12.844 -11.656 1 98.94 23 LEU B N 1
ATOM 2362 C CA . LEU B 1 23 ? 17.312 -13.375 -12.297 1 98.94 23 LEU B CA 1
ATOM 2363 C C . LEU B 1 23 ? 17.656 -14.047 -13.617 1 98.94 23 LEU B C 1
ATOM 2365 O O . LEU B 1 23 ? 17.109 -15.102 -13.945 1 98.94 23 LEU B O 1
ATOM 2369 N N . ALA B 1 24 ? 18.5 -13.359 -14.375 1 98.81 24 ALA B N 1
ATOM 2370 C CA . ALA B 1 24 ? 18.938 -13.953 -15.633 1 98.81 24 ALA B CA 1
ATOM 2371 C C . ALA B 1 24 ? 19.672 -15.273 -15.391 1 98.81 24 ALA B C 1
ATOM 2373 O O . ALA B 1 24 ? 19.453 -16.25 -16.109 1 98.81 24 ALA B O 1
ATOM 2374 N N . ASP B 1 25 ? 20.516 -15.266 -14.398 1 98.75 25 ASP B N 1
ATOM 2375 C CA . ASP B 1 25 ? 21.234 -16.484 -14.039 1 98.75 25 ASP B CA 1
ATOM 2376 C C . ASP B 1 25 ? 20.281 -17.594 -13.625 1 98.75 25 ASP B C 1
ATOM 2378 O O . ASP B 1 25 ? 20.547 -18.781 -13.875 1 98.75 25 ASP B O 1
ATOM 2382 N N . LEU B 1 26 ? 19.234 -17.219 -12.969 1 98.81 26 LEU B N 1
ATOM 2383 C CA . LEU B 1 26 ? 18.219 -18.188 -12.531 1 98.81 26 LEU B CA 1
ATOM 2384 C C . LEU B 1 26 ? 17.484 -18.781 -13.727 1 98.81 26 LEU B C 1
ATOM 2386 O O . LEU B 1 26 ? 16.953 -19.891 -13.648 1 98.81 26 LEU B O 1
ATOM 2390 N N . GLY B 1 27 ? 17.375 -17.953 -14.828 1 98.81 27 GLY B N 1
ATOM 2391 C CA . GLY B 1 27 ? 16.844 -18.547 -16.047 1 98.81 27 GLY B CA 1
ATOM 2392 C C . GLY B 1 27 ? 15.734 -17.734 -16.672 1 98.81 27 GLY B C 1
ATOM 2393 O O . GLY B 1 27 ? 15.188 -18.109 -17.719 1 98.81 27 GLY B O 1
ATOM 2394 N N . LEU B 1 28 ? 15.367 -16.641 -16.047 1 98.75 28 LEU B N 1
ATOM 2395 C CA . LEU B 1 28 ? 14.398 -15.734 -16.656 1 98.75 28 LEU B CA 1
ATOM 2396 C C . LEU B 1 28 ? 14.953 -15.125 -17.938 1 98.75 28 LEU B C 1
ATOM 2398 O O . LEU B 1 28 ? 16.141 -14.805 -18 1 98.75 28 LEU B O 1
ATOM 2402 N N . LYS B 1 29 ? 14.055 -14.953 -18.953 1 98.5 29 LYS B N 1
ATOM 2403 C CA . LYS B 1 29 ? 14.562 -14.547 -20.25 1 98.5 29 LYS B CA 1
ATOM 2404 C C . LYS B 1 29 ? 13.656 -13.5 -20.891 1 98.5 29 LYS B C 1
ATOM 2406 O O . LYS B 1 29 ? 12.523 -13.305 -20.453 1 98.5 29 LYS B O 1
ATOM 2411 N N . ASP B 1 30 ? 14.211 -12.953 -21.938 1 98.69 30 ASP B N 1
ATOM 2412 C CA . ASP B 1 30 ? 13.469 -12.016 -22.766 1 98.69 30 ASP B CA 1
ATOM 2413 C C . ASP B 1 30 ? 12.203 -12.664 -23.328 1 98.69 30 ASP B C 1
ATOM 2415 O O . ASP B 1 30 ? 12.242 -13.781 -23.844 1 98.69 30 ASP B O 1
ATOM 2419 N N . GLY B 1 31 ? 11.078 -11.969 -23.109 1 98.81 31 GLY B N 1
ATOM 2420 C CA . GLY B 1 31 ? 9.828 -12.453 -23.688 1 98.81 31 GLY B CA 1
ATOM 2421 C C . GLY B 1 31 ? 9.016 -13.297 -22.719 1 98.81 31 GLY B C 1
ATOM 2422 O O . GLY B 1 31 ? 7.855 -13.617 -22.984 1 98.81 31 GLY B O 1
ATOM 2423 N N . ASP B 1 32 ? 9.578 -13.594 -21.594 1 98.88 32 ASP B N 1
ATOM 2424 C CA . ASP B 1 32 ? 8.883 -14.445 -20.641 1 98.88 32 ASP B CA 1
ATOM 2425 C C . ASP B 1 32 ? 7.605 -13.781 -20.125 1 98.88 32 ASP B C 1
ATOM 2427 O O . ASP B 1 32 ? 7.582 -12.57 -19.891 1 98.88 32 ASP B O 1
ATOM 2431 N N . VAL B 1 33 ? 6.516 -14.484 -20.031 1 98.94 33 VAL B N 1
ATOM 2432 C CA . VAL B 1 33 ? 5.332 -14.156 -19.234 1 98.94 33 VAL B CA 1
ATOM 2433 C C . VAL B 1 33 ? 5.434 -14.805 -17.859 1 98.94 33 VAL B C 1
ATOM 2435 O O . VAL B 1 33 ? 5.391 -16.031 -17.734 1 98.94 33 VAL B O 1
ATOM 2438 N N . VAL B 1 34 ? 5.562 -14.023 -16.797 1 98.94 34 VAL B N 1
ATOM 2439 C CA . VAL B 1 34 ? 5.961 -14.602 -15.523 1 98.94 34 VAL B CA 1
ATOM 2440 C C . VAL B 1 34 ? 5.027 -14.117 -14.414 1 98.94 34 VAL B C 1
ATOM 2442 O O . VAL B 1 34 ? 4.82 -12.906 -14.258 1 98.94 34 VAL B O 1
ATOM 2445 N N . ILE B 1 35 ? 4.387 -15.078 -13.711 1 98.94 35 ILE B N 1
ATOM 2446 C CA . ILE B 1 35 ? 3.775 -14.742 -12.438 1 98.94 35 ILE B CA 1
ATOM 2447 C C . ILE B 1 35 ? 4.82 -14.82 -11.32 1 98.94 35 ILE B C 1
ATOM 2449 O O . ILE B 1 35 ? 5.602 -15.781 -11.266 1 98.94 35 ILE B O 1
ATOM 2453 N N . PHE B 1 36 ? 4.879 -13.797 -10.461 1 98.94 36 PHE B N 1
ATOM 2454 C CA . PHE B 1 36 ? 5.93 -13.844 -9.453 1 98.94 36 PHE B CA 1
ATOM 2455 C C . PHE B 1 36 ? 5.363 -13.555 -8.07 1 98.94 36 PHE B C 1
ATOM 2457 O O . PHE B 1 36 ? 4.371 -12.836 -7.934 1 98.94 36 PHE B O 1
ATOM 2464 N N . HIS B 1 37 ? 5.875 -14.211 -7.074 1 98.81 37 HIS B N 1
ATOM 2465 C CA . HIS B 1 37 ? 5.68 -14.039 -5.641 1 98.81 37 HIS B CA 1
ATOM 2466 C C . HIS B 1 37 ? 6.965 -13.594 -4.957 1 98.81 37 HIS B C 1
ATOM 2468 O O . HIS B 1 37 ? 8.055 -14.047 -5.316 1 98.81 37 HIS B O 1
ATOM 2474 N N . THR B 1 38 ? 6.766 -12.672 -4.023 1 98.62 38 THR B N 1
ATOM 2475 C CA . THR B 1 38 ? 7.996 -12.086 -3.5 1 98.62 38 THR B CA 1
ATOM 2476 C C . THR B 1 38 ? 7.938 -11.969 -1.98 1 98.62 38 THR B C 1
ATOM 2478 O O . THR B 1 38 ? 6.895 -11.633 -1.419 1 98.62 38 THR B O 1
ATOM 2481 N N . ARG B 1 39 ? 8.984 -12.289 -1.372 1 98.19 39 ARG B N 1
ATOM 2482 C CA . ARG B 1 39 ? 9.281 -11.852 -0.013 1 98.19 39 ARG B CA 1
ATOM 2483 C C . ARG B 1 39 ? 10.492 -10.922 0.01 1 98.19 39 ARG B C 1
ATOM 2485 O O . ARG B 1 39 ? 11.633 -11.383 0.056 1 98.19 39 ARG B O 1
ATOM 2492 N N . MET B 1 40 ? 10.305 -9.703 0.08 1 97.88 40 MET B N 1
ATOM 2493 C CA . MET B 1 40 ? 11.352 -8.703 -0.122 1 97.88 40 MET B CA 1
ATOM 2494 C C . MET B 1 40 ? 12.398 -8.789 0.98 1 97.88 40 MET B C 1
ATOM 2496 O O . MET B 1 40 ? 13.594 -8.609 0.722 1 97.88 40 MET B O 1
ATOM 2500 N N . SER B 1 41 ? 11.922 -9.047 2.217 1 97.56 41 SER B N 1
ATOM 2501 C CA . SER B 1 41 ? 12.867 -9.094 3.324 1 97.56 41 SER B CA 1
ATOM 2502 C C . SER B 1 41 ? 13.891 -10.211 3.133 1 97.56 41 SER B C 1
ATOM 2504 O O . SER B 1 41 ? 15.008 -10.141 3.645 1 97.56 41 SER B O 1
ATOM 2506 N N . ALA B 1 42 ? 13.469 -11.242 2.412 1 98.44 42 ALA B N 1
ATOM 2507 C CA . ALA B 1 42 ? 14.391 -12.344 2.137 1 98.44 42 ALA B CA 1
ATOM 2508 C C . ALA B 1 42 ? 15.477 -11.922 1.155 1 98.44 42 ALA B C 1
ATOM 2510 O O . ALA B 1 42 ? 16.578 -12.484 1.151 1 98.44 42 ALA B O 1
ATOM 2511 N N . ILE B 1 43 ? 15.234 -10.945 0.315 1 98.62 43 ILE B N 1
ATOM 2512 C CA . ILE B 1 43 ? 16.172 -10.484 -0.711 1 98.62 43 ILE B CA 1
ATOM 2513 C C . ILE B 1 43 ? 17.266 -9.648 -0.069 1 98.62 43 ILE B C 1
ATOM 2515 O O . ILE B 1 43 ? 18.406 -9.656 -0.531 1 98.62 43 ILE B O 1
ATOM 2519 N N . GLY B 1 44 ? 16.906 -8.969 1.08 1 98.44 44 GLY B N 1
ATOM 2520 C CA . GLY B 1 44 ? 17.812 -8.039 1.74 1 98.44 44 GLY B CA 1
ATOM 2521 C C . GLY B 1 44 ? 17.375 -6.594 1.615 1 98.44 44 GLY B C 1
ATOM 2522 O O . GLY B 1 44 ? 16.188 -6.301 1.538 1 98.44 44 GLY B O 1
ATOM 2523 N N . TYR B 1 45 ? 18.359 -5.656 1.751 1 98.38 45 TYR B N 1
ATOM 2524 C CA . TYR B 1 45 ? 18.062 -4.242 1.57 1 98.38 45 TYR B CA 1
ATOM 2525 C C . TYR B 1 45 ? 18.016 -3.879 0.091 1 98.38 45 TYR B C 1
ATOM 2527 O O . TYR B 1 45 ? 19.031 -3.523 -0.504 1 98.38 45 TYR B O 1
ATOM 2535 N N . VAL B 1 46 ? 16.875 -3.934 -0.466 1 98.62 46 VAL B N 1
ATOM 2536 C CA . VAL B 1 46 ? 16.703 -3.596 -1.876 1 98.62 46 VAL B CA 1
ATOM 2537 C C . VAL B 1 46 ? 16.703 -2.078 -2.047 1 98.62 46 VAL B C 1
ATOM 2539 O O . VAL B 1 46 ? 15.734 -1.408 -1.68 1 98.62 46 VAL B O 1
ATOM 2542 N N . ALA B 1 47 ? 17.703 -1.573 -2.652 1 98.31 47 ALA B N 1
ATOM 2543 C CA . ALA B 1 47 ? 17.766 -0.138 -2.914 1 98.31 47 ALA B CA 1
ATOM 2544 C C . ALA B 1 47 ? 16.625 0.309 -3.828 1 98.31 47 ALA B C 1
ATOM 2546 O O . ALA B 1 47 ? 16.578 -0.072 -5 1 98.31 47 ALA B O 1
ATOM 2547 N N . GLY B 1 48 ? 15.688 1.082 -3.303 1 98.06 48 GLY B N 1
ATOM 2548 C CA . GLY B 1 48 ? 14.57 1.553 -4.105 1 98.06 48 GLY B CA 1
ATOM 2549 C C . GLY B 1 48 ? 13.328 0.695 -3.957 1 98.06 48 GLY B C 1
ATOM 2550 O O . GLY B 1 48 ? 12.289 0.983 -4.562 1 98.06 48 GLY B O 1
ATOM 2551 N N . GLY B 1 49 ? 13.414 -0.4 -3.219 1 98.19 49 GLY B N 1
ATOM 2552 C CA . GLY B 1 49 ? 12.258 -1.213 -2.871 1 98.19 49 GLY B CA 1
ATOM 2553 C C . GLY B 1 49 ? 11.57 -1.815 -4.082 1 98.19 49 GLY B C 1
ATOM 2554 O O . GLY B 1 49 ? 12.219 -2.43 -4.93 1 98.19 49 GLY B O 1
ATOM 2555 N N . THR B 1 50 ? 10.266 -1.646 -4.184 1 98.69 50 THR B N 1
ATOM 2556 C CA . THR B 1 50 ? 9.43 -2.305 -5.184 1 98.69 50 THR B CA 1
ATOM 2557 C C . THR B 1 50 ? 9.766 -1.801 -6.586 1 98.69 50 THR B C 1
ATOM 2559 O O . THR B 1 50 ? 9.727 -2.566 -7.551 1 98.69 50 THR B O 1
ATOM 2562 N N . GLN B 1 51 ? 10.078 -0.54 -6.723 1 98.44 51 GLN B N 1
ATOM 2563 C CA . GLN B 1 51 ? 10.43 0.009 -8.031 1 98.44 51 GLN B CA 1
ATOM 2564 C C . GLN B 1 51 ? 11.641 -0.709 -8.617 1 98.44 51 GLN B C 1
ATOM 2566 O O . GLN B 1 51 ? 11.68 -0.985 -9.82 1 98.44 51 GLN B O 1
ATOM 2571 N N . THR B 1 52 ? 12.562 -0.999 -7.75 1 98.81 52 THR B N 1
ATOM 2572 C CA . THR B 1 52 ? 13.781 -1.688 -8.172 1 98.81 52 THR B CA 1
ATOM 2573 C C . THR B 1 52 ? 13.469 -3.119 -8.602 1 98.81 52 THR B C 1
ATOM 2575 O O . THR B 1 52 ? 13.953 -3.582 -9.641 1 98.81 52 THR B O 1
ATOM 2578 N N . ILE B 1 53 ? 12.672 -3.809 -7.867 1 98.88 53 ILE B N 1
ATOM 2579 C CA . ILE B 1 53 ? 12.336 -5.191 -8.18 1 98.88 53 ILE B CA 1
ATOM 2580 C C . ILE B 1 53 ? 11.57 -5.246 -9.5 1 98.88 53 ILE B C 1
ATOM 2582 O O . ILE B 1 53 ? 11.922 -6.02 -10.398 1 98.88 53 ILE B O 1
ATOM 2586 N N . ILE B 1 54 ? 10.531 -4.426 -9.641 1 98.88 54 ILE B N 1
ATOM 2587 C CA . ILE B 1 54 ? 9.734 -4.41 -10.867 1 98.88 54 ILE B CA 1
ATOM 2588 C C . ILE B 1 54 ? 10.609 -3.986 -12.047 1 98.88 54 ILE B C 1
ATOM 2590 O O . ILE B 1 54 ? 10.555 -4.594 -13.117 1 98.88 54 ILE B O 1
ATOM 2594 N N . GLY B 1 55 ? 11.445 -2.969 -11.812 1 98.75 55 GLY B N 1
ATOM 2595 C CA . GLY B 1 55 ? 12.367 -2.545 -12.859 1 98.75 55 GLY B CA 1
ATOM 2596 C C . GLY B 1 55 ? 13.305 -3.646 -13.305 1 98.75 55 GLY B C 1
ATOM 2597 O O . GLY B 1 55 ? 13.508 -3.844 -14.508 1 98.75 55 GLY B O 1
ATOM 2598 N N . ALA B 1 56 ? 13.883 -4.34 -12.367 1 98.88 56 ALA B N 1
ATOM 2599 C CA . ALA B 1 56 ? 14.805 -5.426 -12.695 1 98.88 56 ALA B CA 1
ATOM 2600 C C . ALA B 1 56 ? 14.094 -6.531 -13.469 1 98.88 56 ALA B C 1
ATOM 2602 O O . ALA B 1 56 ? 14.641 -7.074 -14.43 1 98.88 56 ALA B O 1
ATOM 2603 N N . LEU B 1 57 ? 12.93 -6.898 -13.047 1 98.94 57 LEU B N 1
ATOM 2604 C CA . LEU B 1 57 ? 12.141 -7.902 -13.75 1 98.94 57 LEU B CA 1
ATOM 2605 C C . LEU B 1 57 ? 11.867 -7.469 -15.188 1 98.94 57 LEU B C 1
ATOM 2607 O O . LEU B 1 57 ? 12.023 -8.258 -16.125 1 98.94 57 LEU B O 1
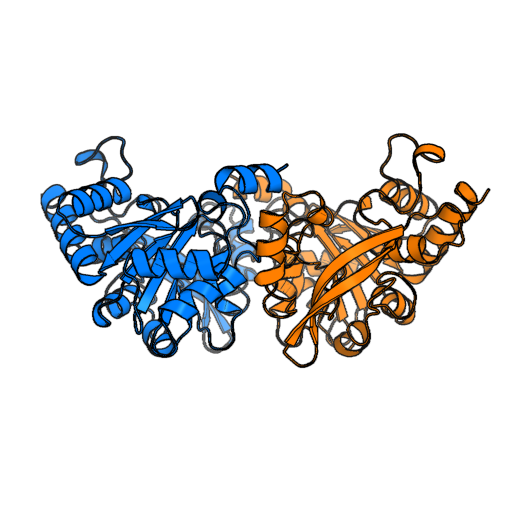ATOM 2611 N N . LEU B 1 58 ? 11.461 -6.215 -15.375 1 98.88 58 LEU B N 1
ATOM 2612 C CA . LEU B 1 58 ? 11.188 -5.68 -16.703 1 98.88 58 LEU B CA 1
ATOM 2613 C C . LEU B 1 58 ? 12.453 -5.688 -17.562 1 98.88 58 LEU B C 1
ATOM 2615 O O . LEU B 1 58 ? 12.383 -5.934 -18.766 1 98.88 58 LEU B O 1
ATOM 2619 N N . ASP B 1 59 ? 13.555 -5.387 -16.891 1 98.81 59 ASP B N 1
ATOM 2620 C CA 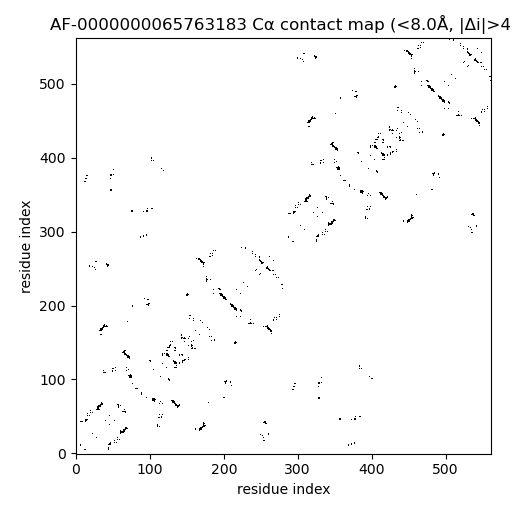. ASP B 1 59 ? 14.812 -5.422 -17.625 1 98.81 59 ASP B CA 1
ATOM 2621 C C . ASP B 1 59 ? 15.07 -6.805 -18.219 1 98.81 59 ASP B C 1
ATOM 2623 O O . ASP B 1 59 ? 15.602 -6.922 -19.328 1 98.81 59 ASP B O 1
ATOM 2627 N N . VAL B 1 60 ? 14.773 -7.785 -17.469 1 98.88 60 VAL B N 1
ATOM 2628 C CA . VAL B 1 60 ? 15.109 -9.148 -17.875 1 98.88 60 VAL B CA 1
ATOM 2629 C C . VAL B 1 60 ? 14.102 -9.641 -18.922 1 98.88 60 VAL B C 1
ATOM 2631 O O . VAL B 1 60 ? 14.477 -10.164 -19.969 1 98.88 60 VAL B O 1
ATOM 2634 N N . VAL B 1 61 ? 12.805 -9.445 -18.656 1 98.88 61 VAL B N 1
ATOM 2635 C CA . VAL B 1 61 ? 11.797 -10.023 -19.547 1 98.88 61 VAL B CA 1
ATOM 2636 C C . VAL B 1 61 ? 11.664 -9.164 -20.812 1 98.88 61 VAL B C 1
ATOM 2638 O O . VAL B 1 61 ? 11.102 -9.617 -21.812 1 98.88 61 VAL B O 1
ATOM 2641 N N . GLY B 1 62 ? 12.062 -7.91 -20.766 1 98.56 62 GLY B N 1
ATOM 2642 C CA . GLY B 1 62 ? 12.109 -7.035 -21.922 1 98.56 62 GLY B CA 1
ATOM 2643 C C . GLY B 1 62 ? 10.742 -6.566 -22.375 1 98.56 62 GLY B C 1
ATOM 2644 O O . GLY B 1 62 ? 9.734 -6.898 -21.766 1 98.56 62 GLY B O 1
ATOM 2645 N N . ALA B 1 63 ? 10.711 -5.855 -23.484 1 98.06 63 ALA B N 1
ATOM 2646 C CA . ALA B 1 63 ? 9.5 -5.238 -24.016 1 98.06 63 ALA B CA 1
ATOM 2647 C C . ALA B 1 63 ? 8.492 -6.293 -24.453 1 98.06 63 ALA B C 1
ATOM 2649 O O . ALA B 1 63 ? 7.293 -6.016 -24.562 1 98.06 63 ALA B O 1
ATOM 2650 N N . ARG B 1 64 ? 8.977 -7.441 -24.672 1 98.44 64 ARG B N 1
ATOM 2651 C CA . ARG B 1 64 ? 8.102 -8.508 -25.141 1 98.44 64 ARG B CA 1
ATOM 2652 C C . ARG B 1 64 ? 7.559 -9.336 -23.984 1 98.44 64 ARG B C 1
ATOM 2654 O O . ARG B 1 64 ? 6.684 -10.18 -24.172 1 98.44 64 ARG B O 1
ATOM 2661 N N . GLY B 1 65 ? 8.148 -9.156 -22.812 1 98.81 65 GLY B N 1
ATOM 2662 C CA . GLY B 1 65 ? 7.742 -9.93 -21.656 1 98.81 65 GLY B CA 1
ATOM 2663 C C . GLY B 1 65 ? 6.559 -9.32 -20.922 1 98.81 65 GLY B C 1
ATOM 2664 O O . GLY B 1 65 ? 6.164 -8.188 -21.188 1 98.81 65 GLY B O 1
ATOM 2665 N N . THR B 1 66 ? 5.934 -10.102 -20.047 1 98.94 66 THR B N 1
ATOM 2666 C CA . THR B 1 66 ? 4.801 -9.664 -19.234 1 98.94 66 THR B CA 1
ATOM 2667 C C . THR B 1 66 ? 4.949 -10.133 -17.797 1 98.94 66 THR B C 1
ATOM 2669 O O . THR B 1 66 ? 5.348 -11.273 -17.547 1 98.94 66 THR B O 1
ATOM 2672 N N . LEU B 1 67 ? 4.742 -9.227 -16.906 1 98.94 67 LEU B N 1
ATOM 2673 C CA . LEU B 1 67 ? 4.742 -9.523 -15.477 1 98.94 67 LEU B CA 1
ATOM 2674 C C . LEU B 1 67 ? 3.32 -9.727 -14.961 1 98.94 67 LEU B C 1
ATOM 2676 O O . LEU B 1 67 ? 2.391 -9.062 -15.422 1 98.94 67 LEU B O 1
ATOM 2680 N N . MET B 1 68 ? 3.172 -10.664 -14.07 1 98.94 68 MET B N 1
ATOM 2681 C CA . MET B 1 68 ? 1.879 -10.977 -13.469 1 98.94 68 MET B CA 1
ATOM 2682 C C . MET B 1 68 ? 2.023 -11.211 -11.969 1 98.94 68 MET B C 1
ATOM 2684 O O . MET B 1 68 ? 2.988 -11.836 -11.523 1 98.94 68 MET B O 1
ATOM 2688 N N . VAL B 1 69 ? 1.075 -10.719 -11.148 1 98.88 69 VAL B N 1
ATOM 2689 C CA . VAL B 1 69 ? 1.105 -10.906 -9.703 1 98.88 69 VAL B CA 1
ATOM 2690 C C . VAL B 1 69 ? -0.302 -11.203 -9.188 1 98.88 69 VAL B C 1
ATOM 2692 O O . VAL B 1 69 ? -1.282 -10.656 -9.695 1 98.88 69 VAL B O 1
ATOM 2695 N N . PRO B 1 70 ? -0.383 -12.094 -8.172 1 98.62 70 PRO B N 1
ATOM 2696 C CA . PRO B 1 70 ? -1.67 -12.242 -7.492 1 98.62 70 PRO B CA 1
ATOM 2697 C C . PRO B 1 70 ? -1.979 -11.078 -6.551 1 98.62 70 PRO B C 1
ATOM 2699 O O . PRO B 1 70 ? -1.118 -10.664 -5.773 1 98.62 70 PRO B O 1
ATOM 2702 N N . CYS B 1 71 ? -3.17 -10.531 -6.578 1 98.31 71 CYS B N 1
ATOM 2703 C CA . CYS B 1 71 ? -3.508 -9.336 -5.816 1 98.31 71 CYS B CA 1
ATOM 2704 C C . CYS B 1 71 ? -4.512 -9.656 -4.715 1 98.31 71 CYS B C 1
ATOM 2706 O O . CYS B 1 71 ? -4.23 -9.445 -3.533 1 98.31 71 CYS B O 1
ATOM 2708 N N . GLY B 1 72 ? -5.668 -10.234 -5.09 1 97.19 72 GLY B N 1
ATOM 2709 C CA . GLY B 1 72 ? -6.766 -10.359 -4.145 1 97.19 72 GLY B CA 1
ATOM 2710 C C . GLY B 1 72 ? -7.383 -9.031 -3.766 1 97.19 72 GLY B C 1
ATOM 2711 O O . GLY B 1 72 ? -7.312 -8.07 -4.531 1 97.19 72 GLY B O 1
ATOM 2712 N N . TRP B 1 73 ? -8.039 -8.961 -2.66 1 97.75 73 TRP B N 1
ATOM 2713 C CA . TRP B 1 73 ? -8.719 -7.754 -2.189 1 97.75 73 TRP B CA 1
ATOM 2714 C C . TRP B 1 73 ? -8.633 -7.637 -0.672 1 97.75 73 TRP B C 1
ATOM 2716 O O . TRP B 1 73 ? -9.32 -8.359 0.053 1 97.75 73 TRP B O 1
ATOM 2726 N N . ASN B 1 74 ? -7.848 -6.672 -0.192 1 97.5 74 ASN B N 1
ATOM 2727 C CA . ASN B 1 74 ? -7.496 -6.578 1.221 1 97.5 74 ASN B CA 1
ATOM 2728 C C . ASN B 1 74 ? -8.719 -6.328 2.09 1 97.5 74 ASN B C 1
ATOM 2730 O O . ASN B 1 74 ? -8.797 -6.816 3.219 1 97.5 74 ASN B O 1
ATOM 2734 N N . ASN B 1 75 ? -9.656 -5.559 1.544 1 97.44 75 ASN B N 1
ATOM 2735 C CA . ASN B 1 75 ? -10.781 -5.133 2.365 1 97.44 75 ASN B CA 1
ATOM 2736 C C . ASN B 1 75 ? -12.078 -5.816 1.938 1 97.44 75 ASN B C 1
ATOM 2738 O O . ASN B 1 75 ? -13.164 -5.266 2.119 1 97.44 75 ASN B O 1
ATOM 2742 N N . ALA B 1 76 ? -11.938 -6.988 1.301 1 97.38 76 ALA B N 1
ATOM 2743 C CA . ALA B 1 76 ? -13.125 -7.766 0.946 1 97.38 76 ALA B CA 1
ATOM 2744 C C . ALA B 1 76 ? -13.93 -8.141 2.189 1 97.38 76 ALA B C 1
ATOM 2746 O O . ALA B 1 76 ? -13.359 -8.344 3.264 1 97.38 76 ALA B O 1
ATOM 2747 N N . PRO B 1 77 ? -15.289 -8.203 2.006 1 96.88 77 PRO B N 1
ATOM 2748 C CA . PRO B 1 77 ? -16.047 -8.781 3.117 1 96.88 77 PRO B CA 1
ATOM 2749 C C . PRO B 1 77 ? -15.57 -10.18 3.494 1 96.88 77 PRO B C 1
ATOM 2751 O O . PRO B 1 77 ? -15.273 -10.992 2.613 1 96.88 77 PRO B O 1
ATOM 2754 N N . PRO B 1 78 ? -15.453 -10.375 4.805 1 94.31 78 PRO B N 1
ATOM 2755 C CA . PRO B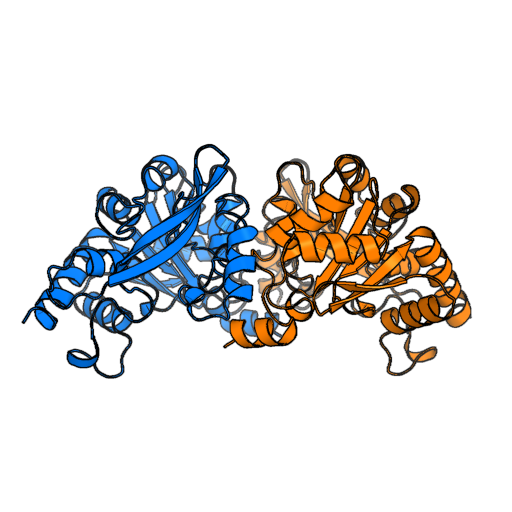 1 78 ? -15.117 -11.742 5.199 1 94.31 78 PRO B CA 1
ATOM 2756 C C . PRO B 1 78 ? -16.172 -12.758 4.762 1 94.31 78 PRO B C 1
ATOM 2758 O O . PRO B 1 78 ? -17.359 -12.461 4.785 1 94.31 78 PRO B O 1
ATOM 2761 N N . TYR B 1 79 ? -15.648 -13.93 4.465 1 91.88 79 TYR B N 1
ATOM 2762 C CA . TYR B 1 79 ? -16.562 -14.961 4 1 91.88 79 TYR B CA 1
ATOM 2763 C C . TYR B 1 79 ? -17.609 -15.289 5.07 1 91.88 79 TYR B C 1
ATOM 2765 O O . TYR B 1 79 ? -18.734 -15.672 4.75 1 91.88 79 TYR B O 1
ATOM 2773 N N . ASP B 1 80 ? -17.297 -15.141 6.293 1 91.94 80 ASP B N 1
ATOM 2774 C CA . ASP B 1 80 ? -18.172 -15.578 7.383 1 91.94 80 ASP B CA 1
ATOM 2775 C C . ASP B 1 80 ? -18.953 -14.398 7.957 1 91.94 80 ASP B C 1
ATOM 2777 O O . ASP B 1 80 ? -19.422 -14.461 9.094 1 91.94 80 ASP B O 1
ATOM 2781 N N . PHE B 1 81 ? -19.047 -13.297 7.152 1 95.44 81 PHE B N 1
ATOM 2782 C CA . PHE B 1 81 ? -19.75 -12.156 7.719 1 95.44 81 PHE B CA 1
ATOM 2783 C C . PHE B 1 81 ? -21.234 -12.484 7.914 1 95.44 81 PHE B C 1
ATOM 2785 O O . PHE B 1 81 ? -21.922 -11.805 8.672 1 95.44 81 PHE B O 1
ATOM 2792 N N . LEU B 1 82 ? -21.703 -13.523 7.285 1 94.06 82 LEU B N 1
ATOM 2793 C CA . LEU B 1 82 ? -23.094 -13.977 7.434 1 94.06 82 LEU B CA 1
ATOM 2794 C C . LEU B 1 82 ? -23.328 -14.547 8.828 1 94.06 82 LEU B C 1
ATOM 2796 O O . LEU B 1 82 ? -24.484 -14.727 9.242 1 94.06 82 LEU B O 1
ATOM 2800 N N . ASP B 1 83 ? -22.25 -14.875 9.547 1 95.12 83 ASP B N 1
ATOM 2801 C CA . ASP B 1 83 ? -22.375 -15.375 10.914 1 95.12 83 ASP B CA 1
ATOM 2802 C C . ASP B 1 83 ? -22.422 -14.219 11.914 1 95.12 83 ASP B C 1
ATOM 2804 O O . ASP B 1 83 ? -22.656 -14.438 13.109 1 95.12 83 ASP B O 1
ATOM 2808 N N . TRP B 1 84 ? -22.266 -12.93 11.43 1 96.88 84 TRP B N 1
ATOM 2809 C CA . TRP B 1 84 ? -22.312 -11.766 12.305 1 96.88 84 TRP B CA 1
ATOM 2810 C C . TRP B 1 84 ? -23.75 -11.484 12.75 1 96.88 84 TRP B C 1
ATOM 2812 O O . TRP B 1 84 ? -24.703 -12.039 12.195 1 96.88 84 TRP B O 1
ATOM 2822 N N . PRO B 1 85 ? -23.891 -10.672 13.82 1 97.5 85 PRO B N 1
ATOM 2823 C CA . PRO B 1 85 ? -25.234 -10.195 14.148 1 97.5 85 PRO B CA 1
ATOM 2824 C C . PRO B 1 85 ? -25.938 -9.578 12.945 1 97.5 85 PRO B C 1
ATOM 2826 O O . PRO B 1 85 ? -25.297 -8.953 12.102 1 97.5 85 PRO B O 1
ATOM 2829 N N . ARG B 1 86 ? -27.234 -9.758 12.891 1 98 86 ARG B N 1
ATOM 2830 C CA . ARG B 1 86 ? -28.016 -9.352 11.734 1 98 86 ARG B CA 1
ATOM 2831 C C . ARG B 1 86 ? -27.812 -7.875 11.414 1 98 86 ARG B C 1
ATOM 2833 O O . ARG B 1 86 ? -27.719 -7.492 10.25 1 98 86 ARG B O 1
ATOM 2840 N N . ASP B 1 87 ? -27.781 -7.086 12.383 1 97.81 87 ASP B N 1
ATOM 2841 C CA . ASP B 1 87 ? -27.625 -5.652 12.172 1 97.81 87 ASP B CA 1
ATOM 2842 C C . ASP B 1 87 ? -26.266 -5.348 11.547 1 97.81 87 ASP B C 1
ATOM 2844 O O . ASP B 1 87 ? -26.125 -4.41 10.758 1 97.81 87 ASP B O 1
ATOM 2848 N N . TRP B 1 88 ? -25.234 -6.082 11.945 1 98.06 88 TRP B N 1
ATOM 2849 C CA . TRP B 1 88 ? -23.906 -5.918 11.352 1 98.06 88 TRP B CA 1
ATOM 2850 C C . TRP B 1 88 ? -23.906 -6.348 9.891 1 98.06 88 TRP B C 1
ATOM 2852 O O . TRP B 1 88 ? -23.297 -5.688 9.039 1 98.06 88 TRP B O 1
ATOM 2862 N N . GLN B 1 89 ? -24.562 -7.469 9.602 1 98.06 89 GLN B N 1
ATOM 2863 C CA . GLN B 1 89 ? -24.688 -7.938 8.219 1 98.06 89 GLN B CA 1
ATOM 2864 C C . GLN B 1 89 ? -25.375 -6.887 7.348 1 98.06 89 GLN B C 1
ATOM 2866 O O . GLN B 1 89 ? -24.906 -6.598 6.242 1 98.06 89 GLN B O 1
ATOM 2871 N N . ASP B 1 90 ? -26.469 -6.352 7.883 1 98.31 90 ASP B N 1
ATOM 2872 C CA . ASP B 1 90 ? -27.25 -5.359 7.148 1 98.31 90 ASP B CA 1
ATOM 2873 C C . ASP B 1 90 ? -26.422 -4.113 6.855 1 98.31 90 ASP B C 1
ATOM 2875 O O . ASP B 1 90 ? -26.484 -3.566 5.75 1 98.31 90 ASP B O 1
ATOM 2879 N N . ALA B 1 91 ? -25.672 -3.648 7.836 1 98.19 91 ALA B N 1
ATOM 2880 C CA . ALA B 1 91 ? -24.812 -2.477 7.664 1 98.19 91 ALA B CA 1
ATOM 2881 C C . ALA B 1 91 ? -23.766 -2.721 6.586 1 98.19 91 ALA B C 1
ATOM 2883 O O . ALA B 1 91 ? -23.516 -1.858 5.738 1 98.19 91 ALA B O 1
ATOM 2884 N N . LEU B 1 92 ? -23.141 -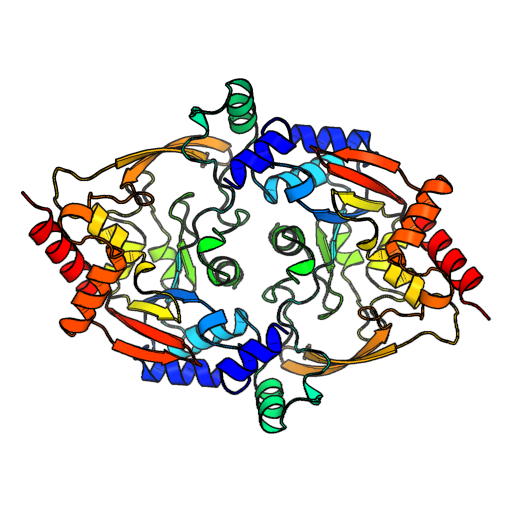3.842 6.641 1 98.19 92 LEU B N 1
ATOM 2885 C CA . LEU B 1 92 ? -22.125 -4.211 5.656 1 98.19 92 LEU B CA 1
ATOM 2886 C C . LEU B 1 92 ? -22.734 -4.277 4.258 1 98.19 92 LEU B C 1
ATOM 2888 O O . LEU B 1 92 ? -22.188 -3.703 3.312 1 98.19 92 LEU B O 1
ATOM 2892 N N . ARG B 1 93 ? -23.875 -4.938 4.125 1 98 93 ARG B N 1
ATOM 2893 C CA . ARG B 1 93 ? -24.547 -5.094 2.836 1 98 93 ARG B CA 1
ATOM 2894 C C . ARG B 1 93 ? -24.969 -3.742 2.275 1 98 93 ARG B C 1
ATOM 2896 O O . ARG B 1 93 ? -24.922 -3.523 1.062 1 98 93 ARG B O 1
ATOM 2903 N N . ALA B 1 94 ? -25.297 -2.938 3.107 1 98.19 94 ALA B N 1
ATOM 2904 C CA . ALA B 1 94 ? -25.844 -1.649 2.682 1 98.19 94 ALA B CA 1
ATOM 2905 C C . ALA B 1 94 ? -24.734 -0.739 2.152 1 98.19 94 ALA B C 1
ATOM 2907 O O . ALA B 1 94 ? -24.953 0.027 1.21 1 98.19 94 ALA B O 1
ATOM 2908 N N . GLU B 1 95 ? -23.469 -0.862 2.721 1 98.5 95 GLU B N 1
ATOM 2909 C CA . GLU B 1 95 ? -22.594 0.278 2.418 1 98.5 95 GLU B CA 1
ATOM 2910 C C . GLU B 1 95 ? -21.203 -0.178 2.031 1 98.5 95 GLU B C 1
ATOM 2912 O O . GLU B 1 95 ? -20.375 0.632 1.611 1 98.5 95 GLU B O 1
ATOM 2917 N N . HIS B 1 96 ? -20.828 -1.46 2.223 1 98.69 96 HIS B N 1
ATOM 2918 C CA . HIS B 1 96 ? -19.516 -1.896 1.764 1 98.69 96 HIS B CA 1
ATOM 2919 C C . HIS B 1 96 ? -19.312 -1.572 0.287 1 98.69 96 HIS B C 1
ATOM 2921 O O . HIS B 1 96 ? -20.172 -1.88 -0.544 1 98.69 96 HIS B O 1
ATOM 2927 N N . PRO B 1 97 ? -18.266 -0.891 -0.039 1 98.44 97 PRO B N 1
ATOM 2928 C CA . PRO B 1 97 ? -18.078 -0.567 -1.454 1 98.44 97 PRO B CA 1
ATOM 2929 C C . PRO B 1 97 ? -17.859 -1.808 -2.318 1 98.44 97 PRO B C 1
ATOM 2931 O O . PRO B 1 97 ? -17.438 -2.854 -1.812 1 98.44 97 PRO B O 1
ATOM 2934 N N . ALA B 1 98 ? -18.188 -1.68 -3.627 1 98.5 98 ALA B N 1
ATOM 2935 C CA . ALA B 1 98 ? -17.891 -2.738 -4.59 1 98.5 98 ALA B CA 1
ATOM 2936 C C . ALA B 1 98 ? -16.391 -2.818 -4.875 1 98.5 98 ALA B C 1
ATOM 2938 O O . ALA B 1 98 ? -15.672 -1.83 -4.723 1 98.5 98 ALA B O 1
ATOM 2939 N N . TYR B 1 99 ? -16.047 -4.012 -5.262 1 98.38 99 TYR B N 1
ATOM 2940 C CA . TYR B 1 99 ? -14.672 -4.176 -5.734 1 98.38 99 TYR B CA 1
ATOM 2941 C C . TYR B 1 99 ? -14.398 -3.277 -6.934 1 98.38 99 TYR B C 1
ATOM 2943 O O . TYR B 1 99 ? -15.188 -3.24 -7.883 1 98.38 99 TYR B O 1
ATOM 2951 N N . ASP B 1 100 ? -13.375 -2.49 -6.863 1 96.69 100 ASP B N 1
ATOM 2952 C CA . ASP B 1 100 ? -12.844 -1.642 -7.922 1 96.69 100 ASP B CA 1
ATOM 2953 C C . ASP B 1 100 ? -11.367 -1.935 -8.172 1 96.69 100 ASP B C 1
ATOM 2955 O O . ASP B 1 100 ? -10.523 -1.671 -7.312 1 96.69 100 ASP B O 1
ATOM 2959 N N . PRO B 1 101 ? -11.008 -2.496 -9.375 1 95.25 101 PRO B N 1
ATOM 2960 C CA . PRO B 1 101 ? -9.617 -2.889 -9.617 1 95.25 101 PRO B CA 1
ATOM 2961 C C . PRO B 1 101 ? -8.641 -1.728 -9.461 1 95.25 101 PRO B C 1
ATOM 2963 O O . PRO B 1 101 ? -7.457 -1.944 -9.18 1 95.25 101 PRO B O 1
ATOM 2966 N N . ASP B 1 102 ? -9.07 -0.518 -9.602 1 94.62 102 ASP B N 1
ATOM 2967 C CA . ASP B 1 102 ? -8.188 0.639 -9.531 1 94.62 102 ASP B CA 1
ATOM 2968 C C . ASP B 1 102 ? -8.055 1.144 -8.094 1 94.62 102 ASP B C 1
ATOM 2970 O O . ASP B 1 102 ? -6.996 1.644 -7.703 1 94.62 102 ASP B O 1
ATOM 2974 N N . LEU B 1 103 ? -9.102 0.968 -7.27 1 96.5 103 LEU B N 1
ATOM 2975 C CA . LEU B 1 103 ? -9.117 1.625 -5.965 1 96.5 103 LEU B CA 1
ATOM 2976 C C . LEU B 1 103 ? -8.953 0.607 -4.84 1 96.5 103 LEU B C 1
ATOM 2978 O O . LEU B 1 103 ? -8.539 0.96 -3.734 1 96.5 103 LEU B O 1
ATOM 2982 N N . SER B 1 104 ? -9.367 -0.662 -5.121 1 97.88 104 SER B N 1
ATOM 2983 C CA . SER B 1 104 ? -9.312 -1.677 -4.074 1 97.88 104 SER B CA 1
ATOM 2984 C C . SER B 1 104 ? -7.871 -2.076 -3.766 1 97.88 104 SER B C 1
ATOM 2986 O O . SER B 1 104 ? -7.086 -2.346 -4.68 1 97.88 104 SER B O 1
ATOM 2988 N N . GLU B 1 105 ? -7.543 -2.072 -2.51 1 97.94 105 GLU B N 1
ATOM 2989 C CA . GLU B 1 105 ? -6.195 -2.455 -2.096 1 97.94 105 GLU B CA 1
ATOM 2990 C C . GLU B 1 105 ? -5.969 -3.953 -2.275 1 97.94 105 GLU B C 1
ATOM 2992 O O . GLU B 1 105 ? -6.859 -4.758 -1.997 1 97.94 105 GLU B O 1
ATOM 2997 N N . ALA B 1 106 ? -4.785 -4.25 -2.789 1 98.06 106 ALA B N 1
ATOM 2998 C CA . ALA B 1 106 ? -4.41 -5.66 -2.855 1 98.06 106 ALA B CA 1
ATOM 2999 C C . ALA B 1 106 ? -4.203 -6.238 -1.459 1 98.06 106 ALA B C 1
ATOM 3001 O O . ALA B 1 106 ? -3.895 -5.508 -0.516 1 98.06 106 ALA B O 1
ATOM 3002 N N . ASP B 1 107 ? -4.391 -7.586 -1.361 1 97.06 107 ASP B N 1
ATOM 3003 C CA . ASP B 1 107 ? -4.207 -8.281 -0.09 1 97.06 107 ASP B CA 1
ATOM 3004 C C . ASP B 1 107 ? -2.771 -8.148 0.408 1 97.06 107 ASP B C 1
ATOM 3006 O O . ASP B 1 107 ? -1.832 -8.562 -0.269 1 97.06 107 ASP B O 1
ATOM 3010 N N . TYR B 1 108 ? -2.637 -7.645 1.591 1 96 108 TYR B N 1
ATOM 3011 C CA . TYR B 1 108 ? -1.316 -7.359 2.139 1 96 108 TYR B CA 1
ATOM 3012 C C . TYR B 1 108 ? -0.54 -8.648 2.387 1 96 108 TYR B C 1
ATOM 3014 O O . TYR B 1 108 ? 0.692 -8.641 2.436 1 96 108 TYR B O 1
ATOM 3022 N N . ASN B 1 109 ? -1.261 -9.719 2.541 1 94.69 109 ASN B N 1
ATOM 3023 C CA . ASN B 1 109 ? -0.599 -11.008 2.76 1 94.69 109 ASN B CA 1
ATOM 3024 C C . ASN B 1 109 ? 0.212 -11.43 1.539 1 94.69 109 ASN B C 1
ATOM 3026 O O . ASN B 1 109 ? 1.056 -12.328 1.63 1 94.69 109 ASN B O 1
ATOM 3030 N N . ASN B 1 110 ? -0.044 -10.797 0.42 1 96.38 110 ASN B N 1
ATOM 3031 C CA . ASN B 1 110 ? 0.667 -11.141 -0.807 1 96.38 110 ASN B CA 1
ATOM 3032 C C . ASN B 1 110 ? 1.944 -10.32 -0.962 1 96.38 110 ASN B C 1
ATOM 3034 O O . ASN B 1 110 ? 2.674 -10.477 -1.942 1 96.38 110 ASN B O 1
ATOM 3038 N N . GLY B 1 111 ? 2.213 -9.477 -0.004 1 96.12 111 GLY B N 1
ATOM 3039 C CA . GLY B 1 111 ? 3.406 -8.648 -0.076 1 96.12 111 GLY B CA 1
ATOM 3040 C C . GLY B 1 111 ? 3.146 -7.277 -0.67 1 96.12 111 GLY B C 1
ATOM 3041 O O . GLY B 1 111 ? 1.993 -6.875 -0.841 1 96.12 111 GLY B O 1
ATOM 3042 N N . ARG B 1 112 ? 4.234 -6.531 -1.013 1 97.81 112 ARG B N 1
ATOM 3043 C CA . ARG B 1 112 ? 4.141 -5.137 -1.433 1 97.81 112 ARG B CA 1
ATOM 3044 C C . ARG B 1 112 ? 3.945 -5.031 -2.941 1 97.81 112 ARG B C 1
ATOM 3046 O O . ARG B 1 112 ? 3.391 -4.047 -3.436 1 97.81 112 ARG B O 1
ATOM 3053 N N . LEU B 1 113 ? 4.375 -6.023 -3.656 1 98.56 113 LEU B N 1
ATOM 3054 C CA . LEU B 1 113 ? 4.512 -5.895 -5.102 1 98.56 113 LEU B CA 1
ATOM 3055 C C . LEU B 1 113 ? 3.145 -5.887 -5.777 1 98.56 113 LEU B C 1
ATOM 3057 O O . LEU B 1 113 ? 2.943 -5.188 -6.773 1 98.56 113 LEU B O 1
ATOM 3061 N N . PRO B 1 114 ? 2.154 -6.602 -5.207 1 98.19 114 PRO B N 1
ATOM 3062 C CA . PRO B 1 114 ? 0.826 -6.531 -5.82 1 98.19 114 PRO B CA 1
ATOM 3063 C C . PRO B 1 114 ? 0.211 -5.137 -5.738 1 98.19 114 PRO B C 1
ATOM 3065 O O . PRO B 1 114 ? -0.681 -4.805 -6.523 1 98.19 114 PRO B O 1
ATOM 3068 N N . GLU B 1 115 ? 0.633 -4.344 -4.762 1 97.31 115 GLU B N 1
ATOM 3069 C CA . GLU B 1 115 ? 0.193 -2.953 -4.68 1 97.31 115 GLU B CA 1
ATOM 3070 C C . GLU B 1 115 ? 1.007 -2.062 -5.617 1 97.31 115 GLU B C 1
ATOM 3072 O O . GLU B 1 115 ? 0.495 -1.069 -6.137 1 97.31 115 GLU B O 1
ATOM 3077 N N . ALA B 1 116 ? 2.207 -2.414 -5.82 1 98.25 116 ALA B N 1
ATOM 3078 C CA . ALA B 1 116 ? 3.146 -1.566 -6.551 1 98.25 116 ALA B CA 1
ATOM 3079 C C . ALA B 1 116 ? 2.986 -1.738 -8.055 1 98.25 116 ALA B C 1
ATOM 3081 O O . ALA B 1 116 ? 3.021 -0.76 -8.805 1 98.25 116 ALA B O 1
ATOM 3082 N N . LEU B 1 117 ? 2.787 -2.953 -8.523 1 98.69 117 LEU B N 1
ATOM 3083 C CA . LEU B 1 117 ? 2.807 -3.234 -9.953 1 98.69 117 LEU B CA 1
ATOM 3084 C C . LEU B 1 117 ? 1.663 -2.518 -10.664 1 98.69 117 LEU B C 1
ATOM 3086 O O . LEU B 1 117 ? 1.869 -1.896 -11.703 1 98.69 117 LEU B O 1
ATOM 3090 N N . PRO B 1 118 ? 0.496 -2.533 -10.078 1 97.75 118 PRO B N 1
ATOM 3091 C CA . PRO B 1 118 ? -0.623 -1.887 -10.773 1 97.75 118 PRO B CA 1
ATOM 3092 C C . PRO B 1 118 ? -0.427 -0.381 -10.938 1 97.75 118 PRO B C 1
ATOM 3094 O O . PRO B 1 118 ? -1.164 0.264 -11.688 1 97.75 118 PRO B O 1
ATOM 3097 N N . ARG B 1 119 ? 0.545 0.212 -10.258 1 96 119 ARG B N 1
ATOM 3098 C CA . ARG B 1 119 ? 0.789 1.647 -10.367 1 96 119 ARG B CA 1
ATOM 3099 C C . ARG B 1 119 ? 1.544 1.981 -11.648 1 96 119 ARG B C 1
ATOM 3101 O O . ARG B 1 119 ? 1.605 3.145 -12.055 1 96 119 ARG B O 1
ATOM 3108 N N . TRP B 1 120 ? 2.143 1.02 -12.172 1 97.62 120 TRP B N 1
ATOM 3109 C CA . TRP B 1 120 ? 2.926 1.256 -13.375 1 97.62 120 TRP B CA 1
ATOM 3110 C C . TRP B 1 120 ? 2.014 1.502 -14.578 1 97.62 120 TRP B C 1
ATOM 3112 O O . TRP B 1 120 ? 0.988 0.836 -14.734 1 97.62 120 TRP B O 1
ATOM 3122 N N . PRO B 1 121 ? 2.385 2.484 -15.438 1 95.94 121 PRO B N 1
ATOM 3123 C CA . PRO B 1 121 ? 1.562 2.75 -16.625 1 95.94 121 PRO B CA 1
ATOM 3124 C C . PRO B 1 121 ? 1.382 1.515 -17.5 1 95.94 121 PRO B C 1
ATOM 3126 O O . PRO B 1 121 ? 2.359 0.842 -17.844 1 95.94 121 PRO B O 1
ATOM 3129 N N . GLY B 1 122 ? 0.166 1.212 -17.781 1 97.19 122 GLY B N 1
ATOM 3130 C CA . GLY B 1 122 ? -0.131 0.098 -18.672 1 97.19 122 GLY B CA 1
ATOM 3131 C C . GLY B 1 122 ? -0.519 -1.168 -17.938 1 97.19 122 GLY B C 1
ATOM 3132 O O . GLY B 1 122 ? -0.969 -2.139 -18.547 1 97.19 122 GLY B O 1
ATOM 3133 N N . ALA B 1 123 ? -0.367 -1.193 -16.672 1 98.44 123 ALA B N 1
ATOM 3134 C CA . ALA B 1 123 ? -0.768 -2.359 -15.883 1 98.44 123 ALA B CA 1
ATOM 3135 C C . ALA B 1 123 ? -2.283 -2.543 -15.906 1 98.44 123 ALA B C 1
ATOM 3137 O O . ALA B 1 123 ? -3.033 -1.565 -15.969 1 98.44 123 ALA B O 1
ATOM 3138 N N . ILE B 1 124 ? -2.73 -3.775 -15.891 1 98.5 124 ILE B N 1
ATOM 3139 C CA . ILE B 1 124 ? -4.148 -4.121 -15.898 1 98.5 124 ILE B CA 1
ATOM 3140 C C . ILE B 1 124 ? -4.441 -5.105 -14.766 1 98.5 124 ILE B C 1
ATOM 3142 O O . ILE B 1 124 ? -3.744 -6.109 -14.617 1 98.5 124 ILE B O 1
ATOM 3146 N N . ARG B 1 125 ? -5.391 -4.836 -13.969 1 98 125 ARG B N 1
ATOM 3147 C CA . ARG B 1 125 ? -5.852 -5.75 -12.922 1 98 125 ARG B CA 1
ATOM 3148 C C . ARG B 1 125 ? -7.176 -6.398 -13.312 1 98 125 ARG B C 1
ATOM 3150 O O . ARG B 1 125 ? -8.062 -5.734 -13.859 1 98 125 ARG B O 1
ATOM 3157 N N . SER B 1 126 ? -7.32 -7.66 -13.008 1 97.94 126 SER B N 1
ATOM 3158 C CA . SER B 1 126 ? -8.5 -8.406 -13.43 1 97.94 126 SER B CA 1
ATOM 3159 C C . SER B 1 126 ? -9.719 -8.031 -12.602 1 97.94 126 SER B C 1
ATOM 3161 O O . SER B 1 126 ? -9.594 -7.418 -11.547 1 97.94 126 SER B O 1
ATOM 3163 N N . ARG B 1 127 ? -10.859 -8.445 -13.031 1 95.94 127 ARG B N 1
ATOM 3164 C CA . ARG B 1 127 ? -12.141 -7.961 -12.508 1 95.94 127 ARG B CA 1
ATOM 3165 C C . ARG B 1 127 ? -12.562 -8.75 -11.273 1 95.94 127 ARG B C 1
ATOM 3167 O O . ARG B 1 127 ? -13.5 -8.367 -10.578 1 95.94 127 ARG B O 1
ATOM 3174 N N . HIS B 1 128 ? -11.969 -9.922 -11.031 1 97.25 128 HIS B N 1
ATOM 3175 C CA . HIS B 1 128 ? -12.461 -10.766 -9.945 1 97.25 128 HIS B CA 1
ATOM 3176 C C . HIS B 1 128 ? -12.023 -10.234 -8.586 1 97.25 128 HIS B C 1
ATOM 3178 O O . HIS B 1 128 ? -10.836 -9.977 -8.367 1 97.25 128 HIS B O 1
ATOM 3184 N N . PRO B 1 129 ? -12.875 -10.062 -7.648 1 96.56 129 PRO B N 1
ATOM 3185 C CA . PRO B 1 129 ? -12.516 -9.43 -6.379 1 96.56 129 PRO B CA 1
ATOM 3186 C C . PRO B 1 129 ? -11.625 -10.312 -5.512 1 96.56 129 PRO B C 1
ATOM 3188 O O . PRO B 1 129 ? -10.586 -9.867 -5.027 1 96.56 129 PRO B O 1
ATOM 3191 N N . ASP B 1 130 ? -11.906 -11.508 -5.32 1 93.19 130 ASP B N 1
ATOM 3192 C CA . ASP B 1 130 ? -11.234 -12.445 -4.418 1 93.19 130 ASP B CA 1
ATOM 3193 C C . ASP B 1 130 ? -9.969 -13.008 -5.059 1 93.19 130 ASP B C 1
ATOM 3195 O O . ASP B 1 130 ? -8.984 -13.266 -4.367 1 93.19 130 ASP B O 1
ATOM 3199 N N . ALA B 1 131 ? -10.008 -13.242 -6.336 1 96.19 131 ALA B N 1
ATOM 3200 C CA . ALA B 1 131 ? -8.922 -13.906 -7.055 1 96.19 131 ALA B CA 1
ATOM 3201 C C . ALA B 1 131 ? -8.32 -12.992 -8.109 1 96.19 131 ALA B C 1
ATOM 3203 O O . ALA B 1 131 ? -7.973 -13.438 -9.203 1 96.19 131 ALA B O 1
ATOM 3204 N N . SER B 1 132 ? -8.195 -11.75 -7.816 1 97.69 132 SER B N 1
ATOM 3205 C CA . SER B 1 132 ? -7.691 -10.805 -8.812 1 97.69 132 SER B CA 1
ATOM 3206 C C . SER B 1 132 ? -6.188 -10.953 -9 1 97.69 132 SER B C 1
ATOM 3208 O O . SER B 1 132 ? -5.469 -11.312 -8.062 1 97.69 132 SER B O 1
ATOM 3210 N N . PHE B 1 133 ? -5.777 -10.703 -10.211 1 98.62 133 PHE B N 1
ATOM 3211 C CA . PHE B 1 133 ? -4.391 -10.609 -10.648 1 98.62 133 PHE B CA 1
ATOM 3212 C C . PHE B 1 133 ? -4.137 -9.273 -11.336 1 98.62 133 PHE B C 1
ATOM 3214 O O . PHE B 1 133 ? -5.07 -8.617 -11.797 1 98.62 133 PHE B O 1
ATOM 3221 N N . ALA B 1 134 ? -2.9 -8.875 -11.367 1 98.81 134 ALA B N 1
ATOM 3222 C CA . ALA B 1 134 ? -2.475 -7.75 -12.188 1 98.81 134 ALA B CA 1
ATOM 3223 C C . ALA B 1 134 ? -1.327 -8.148 -13.117 1 98.81 134 ALA B C 1
ATOM 3225 O O . ALA B 1 134 ? -0.525 -9.023 -12.773 1 98.81 134 ALA B O 1
ATOM 3226 N N . ALA B 1 135 ? -1.32 -7.531 -14.25 1 98.94 135 ALA B N 1
ATOM 3227 C CA . ALA B 1 135 ? -0.269 -7.82 -15.219 1 98.94 135 ALA B CA 1
ATOM 3228 C C . ALA B 1 135 ? 0.238 -6.539 -15.875 1 98.94 135 ALA B C 1
ATOM 3230 O O . ALA B 1 135 ? -0.487 -5.543 -15.953 1 98.94 135 ALA B O 1
ATOM 3231 N N . LEU B 1 136 ? 1.451 -6.535 -16.297 1 98.94 136 LEU B N 1
ATOM 3232 C CA . LEU B 1 136 ? 2.121 -5.434 -16.984 1 98.94 136 LEU B CA 1
ATOM 3233 C C . LEU B 1 136 ? 2.951 -5.949 -18.156 1 98.94 136 LEU B C 1
ATOM 3235 O O . LEU B 1 136 ? 3.883 -6.73 -17.969 1 98.94 136 LEU B O 1
ATOM 3239 N N . GLY B 1 137 ? 2.662 -5.52 -19.297 1 98.81 137 GLY B N 1
ATOM 3240 C CA . GLY B 1 137 ? 3.33 -5.949 -20.5 1 98.81 137 GLY B CA 1
ATOM 3241 C C . GLY B 1 137 ? 2.369 -6.215 -21.656 1 98.81 137 GLY B C 1
ATOM 3242 O O . GLY B 1 137 ? 1.163 -6 -21.516 1 98.81 137 GLY B O 1
ATOM 3243 N N . PRO B 1 138 ? 2.828 -6.668 -22.766 1 98.75 138 PRO B N 1
ATOM 3244 C CA . PRO B 1 138 ? 2.023 -6.801 -23.984 1 98.75 138 PRO B CA 1
ATOM 3245 C C . PRO B 1 138 ? 0.888 -7.812 -23.828 1 98.75 138 PRO B C 1
ATOM 3247 O O . PRO B 1 138 ? -0.158 -7.672 -24.469 1 98.75 138 PRO B O 1
ATOM 3250 N N . ALA B 1 139 ? 1.049 -8.797 -22.984 1 98.75 139 ALA B N 1
ATOM 3251 C CA . ALA B 1 139 ? 0.027 -9.836 -22.844 1 98.75 139 ALA B CA 1
ATOM 3252 C C . ALA B 1 139 ? -0.974 -9.477 -21.75 1 98.75 139 ALA B C 1
ATOM 3254 O O . ALA B 1 139 ? -1.894 -10.25 -21.469 1 98.75 139 ALA B O 1
ATOM 3255 N N . ALA B 1 140 ? -0.822 -8.336 -21.141 1 98.75 140 ALA B N 1
ATOM 3256 C CA . ALA B 1 140 ? -1.596 -7.984 -19.953 1 98.75 140 ALA B CA 1
ATOM 3257 C C . ALA B 1 140 ? -3.094 -8.031 -20.234 1 98.75 140 ALA B C 1
ATOM 3259 O O . ALA B 1 140 ? -3.857 -8.641 -19.484 1 98.75 140 ALA B O 1
ATOM 3260 N N . ALA B 1 141 ? -3.49 -7.406 -21.297 1 98.38 141 ALA B N 1
ATOM 3261 C CA . ALA B 1 141 ? -4.91 -7.34 -21.625 1 98.38 141 ALA B CA 1
ATOM 3262 C C . ALA B 1 141 ? -5.492 -8.734 -21.812 1 98.38 141 ALA B C 1
ATOM 3264 O O . ALA B 1 141 ? -6.57 -9.047 -21.297 1 98.38 141 ALA B O 1
ATOM 3265 N N . GLU B 1 142 ? -4.809 -9.555 -22.531 1 98.06 142 GLU B N 1
ATOM 3266 C CA . GLU B 1 142 ? -5.266 -10.914 -22.781 1 98.06 142 GLU B CA 1
ATOM 3267 C C . GLU B 1 142 ? -5.312 -11.727 -21.484 1 98.06 142 GLU B C 1
ATOM 3269 O O . GLU B 1 142 ? -6.293 -12.43 -21.219 1 98.06 142 GLU B O 1
ATOM 3274 N N . LEU B 1 143 ? -4.258 -11.641 -20.672 1 98.44 143 LEU B N 1
ATOM 3275 C CA . LEU B 1 143 ? -4.16 -12.391 -19.422 1 98.44 143 LEU B CA 1
ATOM 3276 C C . LEU B 1 143 ? -5.281 -12 -18.469 1 98.44 143 LEU B C 1
ATOM 3278 O O . LEU B 1 143 ? -5.789 -12.844 -17.719 1 98.44 143 LEU B O 1
ATOM 3282 N N . MET B 1 144 ? -5.645 -10.648 -18.5 1 97.94 144 MET B N 1
ATOM 3283 C CA . MET B 1 144 ? -6.59 -10.133 -17.516 1 97.94 144 MET B CA 1
ATOM 3284 C C . MET B 1 144 ? -8 -10.07 -18.094 1 97.94 144 MET B C 1
ATOM 3286 O O . MET B 1 144 ? -8.938 -9.633 -17.422 1 97.94 144 MET B O 1
ATOM 3290 N N . ALA B 1 145 ? -8.188 -10.445 -19.312 1 91.62 145 ALA B N 1
ATOM 3291 C CA . ALA B 1 145 ? -9.469 -10.344 -19.984 1 91.62 145 ALA B CA 1
ATOM 3292 C C . ALA B 1 145 ? -10.578 -10.992 -19.172 1 91.62 145 ALA B C 1
ATOM 3294 O O . ALA B 1 145 ? -10.664 -10.789 -17.953 1 91.62 145 ALA B O 1
ATOM 3295 N N . GLU B 1 146 ? -11.172 -12.062 -19.656 1 90.12 146 GLU B N 1
ATOM 3296 C CA . GLU B 1 146 ? -12.297 -12.703 -18.969 1 90.12 146 GLU B CA 1
ATOM 3297 C C . GLU B 1 146 ? -11.82 -13.5 -17.766 1 90.12 146 GLU B C 1
ATOM 3299 O O . GLU B 1 146 ? -10.805 -14.195 -17.844 1 90.12 146 GLU B O 1
ATOM 3304 N N . HIS B 1 147 ? -12.305 -13.133 -16.688 1 95.19 147 HIS B N 1
ATOM 3305 C CA . HIS B 1 147 ? -12.109 -13.867 -15.453 1 95.19 147 HIS B CA 1
ATOM 3306 C C . HIS B 1 147 ? -13.43 -14.367 -14.891 1 95.19 147 HIS B C 1
ATOM 3308 O O . HIS B 1 147 ? -14.219 -13.586 -14.344 1 95.19 147 HIS B O 1
ATOM 3314 N N . PRO B 1 148 ? -13.617 -15.664 -15.008 1 96.94 148 PRO B N 1
ATOM 3315 C CA . PRO B 1 148 ? -14.914 -16.188 -14.578 1 96.94 148 PRO B CA 1
ATOM 3316 C C . PRO B 1 148 ? -15.25 -15.828 -13.133 1 96.94 148 PRO B C 1
ATOM 3318 O O . PRO B 1 148 ? -14.367 -15.836 -12.273 1 96.94 148 PRO B O 1
ATOM 3321 N N . TRP B 1 149 ? -16.562 -15.578 -12.93 1 96.75 149 TRP B N 1
ATOM 3322 C CA . TRP B 1 149 ? -17.016 -15.234 -11.586 1 96.75 149 TRP B CA 1
ATOM 3323 C C . TRP B 1 149 ? -16.953 -16.453 -10.672 1 96.75 149 TRP B C 1
ATOM 3325 O O . TRP B 1 149 ? -16.5 -16.359 -9.523 1 96.75 149 TRP B O 1
ATOM 3335 N N . ASP B 1 150 ? -17.484 -17.547 -11.18 1 97.44 150 ASP B N 1
ATOM 3336 C CA . ASP B 1 150 ? -17.375 -18.812 -10.461 1 97.44 150 ASP B CA 1
ATOM 3337 C C . ASP B 1 150 ? -16.188 -19.625 -10.961 1 97.44 150 ASP B C 1
ATOM 3339 O O . ASP B 1 150 ? -15.891 -19.641 -12.156 1 97.44 150 ASP B O 1
ATOM 3343 N N . HIS B 1 151 ? -15.5 -20.297 -10.031 1 97.06 151 HIS B N 1
ATOM 3344 C CA . HIS B 1 151 ? -14.32 -21.109 -10.328 1 97.06 151 HIS B CA 1
ATOM 3345 C C . HIS B 1 151 ? -13.203 -20.25 -10.922 1 97.06 151 HIS B C 1
ATOM 3347 O O . HIS B 1 151 ? -12.672 -20.578 -11.992 1 97.06 151 HIS B O 1
ATOM 3353 N N . PRO B 1 152 ? -12.867 -19.203 -10.18 1 97.38 152 PRO B N 1
ATOM 3354 C CA . PRO B 1 152 ? -11.898 -18.234 -10.703 1 97.38 152 PRO B CA 1
ATOM 3355 C C . PRO B 1 152 ? -10.477 -18.797 -10.766 1 97.38 152 PRO B C 1
ATOM 3357 O O . PRO B 1 152 ? -9.555 -18.109 -11.211 1 97.38 152 PRO B O 1
ATOM 3360 N N . HIS B 1 153 ? -10.234 -20.031 -10.398 1 97.31 153 HIS B N 1
ATOM 3361 C CA . HIS B 1 153 ? -8.945 -20.703 -10.508 1 97.31 153 HIS B CA 1
ATOM 3362 C C . HIS B 1 153 ? -8.969 -21.781 -11.57 1 97.31 153 HIS B C 1
ATOM 3364 O O . HIS B 1 153 ? -7.969 -22.469 -11.797 1 97.31 153 HIS B O 1
ATOM 3370 N N . GLY B 1 154 ? -10.086 -21.969 -12.234 1 96.31 154 GLY B N 1
ATOM 3371 C CA . GLY B 1 154 ? -10.305 -23.031 -13.195 1 96.31 154 GLY B CA 1
ATOM 3372 C C . GLY B 1 154 ? -9.953 -22.656 -14.617 1 96.31 154 GLY B C 1
ATOM 3373 O O . GLY B 1 154 ? -8.977 -21.922 -14.844 1 96.31 154 GLY B O 1
ATOM 3374 N N . PRO B 1 155 ? -10.75 -23.188 -15.602 1 95.75 155 PRO B N 1
ATOM 3375 C CA . PRO B 1 155 ? -10.484 -22.891 -17.016 1 95.75 155 PRO B CA 1
ATOM 3376 C C . PRO B 1 155 ? -10.758 -21.422 -17.359 1 95.75 155 PRO B C 1
ATOM 3378 O O . PRO B 1 155 ? -11.586 -20.781 -16.703 1 95.75 155 PRO B O 1
ATOM 3381 N N . ASP B 1 156 ? -10.062 -20.906 -18.359 1 95.75 156 ASP B N 1
ATOM 3382 C CA . ASP B 1 156 ? -10.289 -19.578 -18.922 1 95.75 156 ASP B CA 1
ATOM 3383 C C . ASP B 1 156 ? -10.031 -18.5 -17.875 1 95.75 156 ASP B C 1
ATOM 3385 O O . ASP B 1 156 ? -10.781 -17.531 -17.781 1 95.75 156 ASP B O 1
ATOM 3389 N N . THR B 1 157 ? -9.164 -18.812 -16.969 1 97.81 157 THR B N 1
ATOM 3390 C CA . THR B 1 157 ? -8.727 -17.859 -15.953 1 97.81 157 THR B CA 1
ATOM 3391 C C . THR B 1 157 ? -7.344 -17.312 -16.281 1 97.81 157 THR B C 1
ATOM 3393 O O . THR B 1 157 ? -6.672 -17.812 -17.188 1 97.81 157 THR B O 1
ATOM 3396 N N . PRO B 1 158 ? -6.891 -16.234 -15.594 1 98.56 158 PRO B N 1
ATOM 3397 C CA . PRO B 1 158 ? -5.523 -15.742 -15.781 1 98.56 158 PRO B CA 1
ATOM 3398 C C . PRO B 1 158 ? -4.473 -16.844 -15.625 1 98.56 158 PRO B C 1
ATOM 3400 O O . PRO B 1 158 ? -3.48 -16.859 -16.359 1 98.56 158 PRO B O 1
ATOM 3403 N N . LEU B 1 159 ? -4.691 -17.766 -14.703 1 98.56 159 LEU B N 1
ATOM 3404 C CA . LEU B 1 159 ? -3.74 -18.844 -14.484 1 98.56 159 LEU B CA 1
ATOM 3405 C C . LEU B 1 159 ? -3.732 -19.812 -15.672 1 98.56 159 LEU B C 1
ATOM 3407 O O . LEU B 1 159 ? -2.67 -20.266 -16.094 1 98.56 159 LEU B O 1
ATOM 3411 N N . ALA B 1 160 ? -4.918 -20.094 -16.172 1 98.44 160 ALA B N 1
ATOM 3412 C CA . ALA B 1 160 ? -5.004 -20.922 -17.375 1 98.44 160 ALA B CA 1
ATOM 3413 C C . ALA B 1 160 ? -4.297 -20.25 -18.562 1 98.44 160 ALA B C 1
ATOM 3415 O O . ALA B 1 160 ? -3.58 -20.906 -19.312 1 98.44 160 ALA B O 1
ATOM 3416 N N . ARG B 1 161 ? -4.5 -19.047 -18.719 1 98.69 161 ARG B N 1
ATOM 3417 C CA . ARG B 1 161 ? -3.902 -18.297 -19.828 1 98.69 161 ARG B CA 1
ATOM 3418 C C . ARG B 1 161 ? -2.391 -18.188 -19.656 1 98.69 161 ARG B C 1
ATOM 3420 O O . ARG B 1 161 ? -1.651 -18.188 -20.641 1 98.69 161 ARG B O 1
ATOM 3427 N N . LEU B 1 162 ? -1.932 -18.094 -18.375 1 98.75 162 LEU B N 1
ATOM 3428 C CA . LEU B 1 162 ? -0.495 -18.141 -18.125 1 98.75 162 LEU B CA 1
ATOM 3429 C C . LEU B 1 162 ? 0.113 -19.406 -18.703 1 98.75 162 LEU B C 1
ATOM 3431 O O . LEU B 1 162 ? 1.162 -19.359 -19.359 1 98.75 162 LEU B O 1
ATOM 3435 N N . ILE B 1 163 ? -0.519 -20.516 -18.469 1 98.75 163 ILE B N 1
ATOM 3436 C CA . ILE B 1 163 ? -0.046 -21.797 -18.969 1 98.75 163 ILE B CA 1
ATOM 3437 C C . ILE B 1 163 ? -0.078 -21.797 -20.5 1 98.75 163 ILE B C 1
ATOM 3439 O O . ILE B 1 163 ? 0.863 -22.266 -21.141 1 98.75 163 ILE B O 1
ATOM 3443 N N . ALA B 1 164 ? -1.158 -21.281 -21.062 1 98.12 164 ALA B N 1
ATOM 3444 C CA . ALA B 1 164 ? -1.313 -21.219 -22.516 1 98.12 164 ALA B CA 1
ATOM 3445 C C . ALA B 1 164 ? -0.199 -20.391 -23.156 1 98.12 164 ALA B C 1
ATOM 3447 O O . ALA B 1 164 ? 0.19 -20.641 -24.297 1 98.12 164 ALA B O 1
ATOM 3448 N N . HIS B 1 165 ? 0.349 -19.453 -22.406 1 98.12 165 HIS B N 1
ATOM 3449 C CA . HIS B 1 165 ? 1.435 -18.609 -22.875 1 98.12 165 HIS B CA 1
ATOM 3450 C C . HIS B 1 165 ? 2.793 -19.25 -22.609 1 98.12 165 HIS B C 1
ATOM 3452 O O . HIS B 1 165 ? 3.83 -18.609 -22.781 1 98.12 165 HIS B O 1
ATOM 3458 N N . SER B 1 166 ? 2.777 -20.5 -22.188 1 98.38 166 SER B N 1
ATOM 3459 C CA . SER B 1 166 ? 4.016 -21.125 -21.734 1 98.38 166 SER B CA 1
ATOM 3460 C C . SER B 1 166 ? 4.738 -20.266 -20.703 1 98.38 166 SER B C 1
ATOM 3462 O O . SER B 1 166 ? 5.945 -20.047 -20.812 1 98.38 166 SER B O 1
ATOM 3464 N N . GLY B 1 167 ? 3.953 -19.797 -19.766 1 98.81 167 GLY B N 1
ATOM 3465 C CA . GLY B 1 167 ? 4.449 -18.844 -18.781 1 98.81 167 GLY B CA 1
ATOM 3466 C C . GLY B 1 167 ? 5.383 -19.469 -17.766 1 98.81 167 GLY B C 1
ATOM 3467 O O . GLY B 1 167 ? 5.641 -20.672 -17.797 1 98.81 167 GLY B O 1
ATOM 3468 N N . ARG B 1 168 ? 5.926 -18.547 -16.906 1 98.88 168 ARG B N 1
ATOM 3469 C CA . ARG B 1 168 ? 6.852 -18.906 -15.836 1 98.88 168 ARG B CA 1
ATOM 3470 C C . ARG B 1 168 ? 6.262 -18.578 -14.469 1 98.88 168 ARG B C 1
ATOM 3472 O O . ARG B 1 168 ? 5.406 -17.688 -14.352 1 98.88 168 ARG B O 1
ATOM 3479 N N . VAL B 1 169 ? 6.68 -19.359 -13.469 1 98.94 169 VAL B N 1
ATOM 3480 C CA . VAL B 1 169 ? 6.375 -19.062 -12.078 1 98.94 169 VAL B CA 1
ATOM 3481 C C . VAL B 1 169 ? 7.664 -18.75 -11.32 1 98.94 169 VAL B C 1
ATOM 3483 O O . VAL B 1 169 ? 8.562 -19.594 -11.242 1 98.94 169 VAL B O 1
ATOM 3486 N N . LEU B 1 170 ? 7.738 -17.547 -10.82 1 98.94 170 LEU B N 1
ATOM 3487 C CA . LEU B 1 170 ? 8.914 -17.109 -10.086 1 98.94 170 LEU B CA 1
ATOM 3488 C C . LEU B 1 170 ? 8.586 -16.891 -8.609 1 98.94 170 LEU B C 1
ATOM 3490 O O . LEU B 1 170 ? 7.672 -16.141 -8.273 1 98.94 170 LEU B O 1
ATOM 3494 N N . LEU B 1 171 ? 9.25 -17.641 -7.746 1 98.88 171 LEU B N 1
ATOM 3495 C CA . LEU B 1 171 ? 9.25 -17.375 -6.312 1 98.88 171 LEU B CA 1
ATOM 3496 C C . LEU B 1 171 ? 10.523 -16.641 -5.902 1 98.88 171 LEU B C 1
ATOM 3498 O O . LEU B 1 171 ? 11.562 -17.266 -5.684 1 98.88 171 LEU B O 1
ATOM 3502 N N . LEU B 1 172 ? 10.422 -15.336 -5.836 1 98.81 172 LEU B N 1
ATOM 3503 C CA . LEU B 1 172 ? 11.547 -14.477 -5.508 1 98.81 172 LEU B CA 1
ATOM 3504 C C . LEU B 1 172 ? 11.648 -14.258 -4.004 1 98.81 172 LEU B C 1
ATOM 3506 O O . LEU B 1 172 ? 11.141 -13.266 -3.477 1 98.81 172 LEU B O 1
ATOM 3510 N N . GLY B 1 173 ? 12.367 -15.141 -3.303 1 98.56 173 GLY B N 1
ATOM 3511 C CA . GLY B 1 173 ? 12.453 -15.133 -1.851 1 98.56 173 GLY B CA 1
ATOM 3512 C C . GLY B 1 173 ? 11.188 -15.648 -1.181 1 98.56 173 GLY B C 1
ATOM 3513 O O . GLY B 1 173 ? 11.18 -15.898 0.027 1 98.56 173 GLY B O 1
ATOM 3514 N N . ALA B 1 174 ? 10.141 -15.758 -1.911 1 98.5 174 ALA B N 1
ATOM 3515 C CA . ALA B 1 174 ? 8.875 -16.25 -1.376 1 98.5 174 ALA B CA 1
ATOM 3516 C C . ALA B 1 174 ? 8.945 -17.734 -1.078 1 98.5 174 ALA B C 1
ATOM 3518 O O . ALA B 1 174 ? 9.641 -18.484 -1.772 1 98.5 174 ALA B O 1
ATOM 3519 N N . PRO B 1 175 ? 8.234 -18.188 -0.048 1 97.25 175 PRO B N 1
ATOM 3520 C CA . PRO B 1 175 ? 8.227 -19.625 0.27 1 97.25 175 PRO B CA 1
ATOM 3521 C C . PRO B 1 175 ? 7.562 -20.469 -0.815 1 97.25 175 PRO B C 1
ATOM 3523 O O . PRO B 1 175 ? 6.711 -19.969 -1.555 1 97.25 175 PRO B O 1
ATOM 3526 N N . LEU B 1 176 ? 7.879 -21.688 -0.798 1 97.5 176 LEU B N 1
ATOM 3527 C CA . LEU B 1 176 ? 7.406 -22.625 -1.816 1 97.5 176 LEU B CA 1
ATOM 3528 C C . LEU B 1 176 ? 5.895 -22.797 -1.726 1 97.5 176 LEU B C 1
ATOM 3530 O O . LEU B 1 176 ? 5.242 -23.125 -2.721 1 97.5 176 LEU B O 1
ATOM 3534 N N . ASP B 1 177 ? 5.324 -22.594 -0.584 1 96.25 177 ASP B N 1
ATOM 3535 C CA . ASP B 1 177 ? 3.898 -22.844 -0.398 1 96.25 177 ASP B CA 1
ATOM 3536 C C . ASP B 1 177 ? 3.062 -21.672 -0.911 1 96.25 177 ASP B C 1
ATOM 3538 O O . ASP B 1 177 ? 1.838 -21.672 -0.764 1 96.25 177 ASP B O 1
ATOM 3542 N N . THR B 1 178 ? 3.703 -20.672 -1.534 1 97.06 178 THR B N 1
ATOM 3543 C CA . THR B 1 178 ? 2.986 -19.484 -1.989 1 97.06 178 THR B CA 1
ATOM 3544 C C . THR B 1 178 ? 2.65 -19.594 -3.475 1 97.06 178 THR B C 1
ATOM 3546 O O . THR B 1 178 ? 2.115 -18.656 -4.066 1 97.06 178 THR B O 1
ATOM 3549 N N . MET B 1 179 ? 2.924 -20.672 -4.082 1 98 179 MET B N 1
ATOM 3550 C CA . MET B 1 179 ? 2.746 -20.828 -5.523 1 98 179 MET B CA 1
ATOM 3551 C C . MET B 1 179 ? 1.266 -20.875 -5.891 1 98 179 MET B C 1
ATOM 3553 O O . MET B 1 179 ? 0.666 -21.938 -5.934 1 98 179 MET B O 1
ATOM 3557 N N . THR B 1 180 ? 0.763 -19.797 -6.312 1 97.75 180 THR B N 1
ATOM 3558 C CA . THR B 1 180 ? -0.66 -19.594 -6.566 1 97.75 180 THR B CA 1
ATOM 3559 C C . THR B 1 180 ? -1.142 -20.516 -7.691 1 97.75 180 THR B C 1
ATOM 3561 O O . THR B 1 180 ? -2.301 -20.938 -7.703 1 97.75 180 THR B O 1
ATOM 3564 N N . LEU B 1 181 ? -0.252 -20.812 -8.625 1 98.5 181 LEU B N 1
ATOM 3565 C CA . LEU B 1 181 ? -0.626 -21.641 -9.766 1 98.5 181 LEU B CA 1
ATOM 3566 C C . LEU B 1 181 ? -1.15 -23 -9.297 1 98.5 181 LEU B C 1
ATOM 3568 O O . LEU B 1 181 ? -1.938 -23.641 -10 1 98.5 181 LEU B O 1
ATOM 3572 N N . LEU B 1 182 ? -0.785 -23.453 -8.164 1 98.19 182 LEU B N 1
ATOM 3573 C CA . LEU B 1 182 ? -1.214 -24.75 -7.648 1 98.19 182 LEU B CA 1
ATOM 3574 C C . LEU B 1 182 ? -2.709 -24.75 -7.348 1 98.19 182 LEU B C 1
ATOM 3576 O O . LEU B 1 182 ? -3.346 -25.797 -7.328 1 98.19 182 LEU B O 1
ATOM 3580 N N . HIS B 1 183 ? -3.297 -23.594 -7.102 1 97.94 183 HIS B N 1
ATOM 3581 C CA . HIS B 1 183 ? -4.746 -23.531 -6.953 1 97.94 183 HIS B CA 1
ATOM 3582 C C . HIS B 1 183 ? -5.453 -23.906 -8.25 1 97.94 183 HIS B C 1
ATOM 3584 O O . HIS B 1 183 ? -6.555 -24.453 -8.227 1 97.94 183 HIS B O 1
ATOM 3590 N N . HIS B 1 184 ? -4.844 -23.531 -9.398 1 98.38 184 HIS B N 1
ATOM 3591 C CA . HIS B 1 184 ? -5.391 -23.953 -10.68 1 98.38 184 HIS B CA 1
ATOM 3592 C C . HIS B 1 184 ? -5.398 -25.469 -10.812 1 98.38 184 HIS B C 1
ATOM 3594 O O . HIS B 1 184 ? -6.379 -26.047 -11.289 1 98.38 184 HIS B O 1
ATOM 3600 N N . ALA B 1 185 ? -4.344 -26.078 -10.375 1 98 185 ALA B N 1
ATOM 3601 C CA . ALA B 1 185 ? -4.293 -27.547 -10.367 1 98 185 ALA B CA 1
ATOM 3602 C C . ALA B 1 185 ? -5.371 -28.125 -9.453 1 98 185 ALA B C 1
ATOM 3604 O O . ALA B 1 185 ? -6.051 -29.078 -9.82 1 98 185 ALA B O 1
ATOM 3605 N N . GLU B 1 186 ? -5.48 -27.578 -8.227 1 97.31 186 GLU B N 1
ATOM 3606 C CA . GLU B 1 186 ? -6.535 -28.016 -7.32 1 97.31 186 GLU B CA 1
ATOM 3607 C C . GLU B 1 186 ? -7.906 -27.922 -7.98 1 97.31 186 GLU B C 1
ATOM 3609 O O . GLU B 1 186 ? -8.719 -28.844 -7.875 1 97.31 186 GLU B O 1
ATOM 3614 N N . ALA B 1 187 ? -8.125 -26.812 -8.648 1 97.69 187 ALA B N 1
ATOM 3615 C CA . ALA B 1 187 ? -9.422 -26.547 -9.25 1 97.69 187 ALA B CA 1
ATOM 3616 C C . ALA B 1 187 ? -9.75 -27.562 -10.336 1 97.69 187 ALA B C 1
ATOM 3618 O O . ALA B 1 187 ? -10.914 -27.953 -10.492 1 97.69 187 ALA B O 1
ATOM 3619 N N . LEU B 1 188 ? -8.766 -28.031 -11.047 1 97.81 188 LEU B N 1
ATOM 3620 C CA . LEU B 1 188 ? -9.023 -28.844 -12.227 1 97.81 188 LEU B CA 1
ATOM 3621 C C . LEU B 1 188 ? -8.836 -30.328 -11.914 1 97.81 188 LEU B C 1
ATOM 3623 O O . LEU B 1 188 ? -9.273 -31.188 -12.68 1 97.81 188 LEU B O 1
ATOM 3627 N N . ALA B 1 189 ? -8.219 -30.594 -10.797 1 97.31 189 ALA B N 1
ATOM 3628 C CA . ALA B 1 189 ? -8.008 -31.984 -10.43 1 97.31 189 ALA B CA 1
ATOM 3629 C C . ALA B 1 189 ? -9.344 -32.719 -10.32 1 97.31 189 ALA B C 1
ATOM 3631 O O . ALA B 1 189 ? -10.32 -32.188 -9.789 1 97.31 189 ALA B O 1
ATOM 3632 N N . ASP B 1 190 ? -9.344 -33.906 -10.875 1 96.12 190 ASP B N 1
ATOM 3633 C CA . ASP B 1 190 ? -10.539 -34.75 -10.836 1 96.12 190 ASP B CA 1
ATOM 3634 C C . ASP B 1 190 ? -10.562 -35.625 -9.578 1 96.12 190 ASP B C 1
ATOM 3636 O O . ASP B 1 190 ? -10.266 -36.812 -9.625 1 96.12 190 ASP B O 1
ATOM 3640 N N . VAL B 1 191 ? -10.922 -34.969 -8.508 1 95.31 191 VAL B N 1
ATOM 3641 C CA . VAL B 1 191 ? -11.008 -35.625 -7.203 1 95.31 191 VAL B CA 1
ATOM 3642 C C . VAL B 1 191 ? -12.383 -35.344 -6.582 1 95.31 191 VAL B C 1
ATOM 3644 O O . VAL B 1 191 ? -12.797 -34.188 -6.461 1 95.31 191 VAL B O 1
ATOM 3647 N N . ARG B 1 192 ? -13.117 -36.375 -6.195 1 93.75 192 ARG B N 1
ATOM 3648 C CA . ARG B 1 192 ? -14.508 -36.312 -5.758 1 93.75 192 ARG B CA 1
ATOM 3649 C C . ARG B 1 192 ? -14.633 -35.531 -4.449 1 93.75 192 ARG B C 1
ATOM 3651 O O . ARG B 1 192 ? -15.633 -34.844 -4.215 1 93.75 192 ARG B O 1
ATOM 3658 N N . SER B 1 193 ? -13.672 -35.594 -3.611 1 92.75 193 SER B N 1
ATOM 3659 C CA . SER B 1 193 ? -13.75 -35.062 -2.264 1 92.75 193 SER B CA 1
ATOM 3660 C C . SER B 1 193 ? -13.406 -33.562 -2.256 1 92.75 193 SER B C 1
ATOM 3662 O O . SER B 1 193 ? -13.266 -32.969 -1.189 1 92.75 193 SER B O 1
ATOM 3664 N N . LYS B 1 194 ? -13.273 -33 -3.414 1 96.5 194 LYS B N 1
ATOM 3665 C CA . LYS B 1 194 ? -12.914 -31.609 -3.518 1 96.5 194 LYS B CA 1
ATOM 3666 C C . LYS B 1 194 ? -13.906 -30.719 -2.764 1 96.5 194 LYS B C 1
ATOM 3668 O O . LYS B 1 194 ? -15.117 -30.906 -2.885 1 96.5 194 LYS B O 1
ATOM 3673 N N . ARG B 1 195 ? -13.336 -29.828 -2.051 1 96.62 195 ARG B N 1
ATOM 3674 C CA . ARG B 1 195 ? -14.141 -28.906 -1.247 1 96.62 195 ARG B CA 1
ATOM 3675 C C . ARG B 1 195 ? -14.359 -27.578 -1.978 1 96.62 195 ARG B C 1
ATOM 3677 O O . ARG B 1 195 ? -13.43 -27.031 -2.572 1 96.62 195 ARG B O 1
ATOM 3684 N N . PHE B 1 196 ? -15.555 -27.125 -1.927 1 96.75 196 PHE B N 1
ATOM 3685 C CA . PHE B 1 196 ? -15.938 -25.844 -2.51 1 96.75 196 PHE B CA 1
ATOM 3686 C C . PHE B 1 196 ? -16.5 -24.922 -1.443 1 96.75 196 PHE B C 1
ATOM 3688 O O . PHE B 1 196 ? -16.984 -25.375 -0.403 1 96.75 196 PHE B O 1
ATOM 3695 N N . VAL B 1 197 ? -16.328 -23.688 -1.655 1 95.94 197 VAL B N 1
ATOM 3696 C CA . VAL B 1 197 ? -16.938 -22.672 -0.798 1 95.94 197 VAL B CA 1
ATOM 3697 C C . VAL B 1 197 ? -17.828 -21.75 -1.633 1 95.94 197 VAL B C 1
ATOM 3699 O O . VAL B 1 197 ? -17.578 -21.562 -2.83 1 95.94 197 VAL B O 1
ATOM 3702 N N . THR B 1 198 ? -18.859 -21.281 -1 1 96.38 198 THR B N 1
ATOM 3703 C CA . THR B 1 198 ? -19.719 -20.234 -1.532 1 96.38 198 THR B CA 1
ATOM 3704 C C . THR B 1 198 ? -19.656 -18.984 -0.659 1 96.38 198 THR B C 1
ATOM 3706 O O . THR B 1 198 ? -19.656 -19.078 0.57 1 96.38 198 THR B O 1
ATOM 3709 N N . TYR B 1 199 ? -19.516 -17.844 -1.27 1 95.5 199 TYR B N 1
ATOM 3710 C CA . TYR B 1 199 ? -19.406 -16.578 -0.559 1 95.5 199 TYR B CA 1
ATOM 3711 C C . TYR B 1 199 ? -20 -15.438 -1.377 1 95.5 199 TYR B C 1
ATOM 3713 O O . TYR B 1 199 ? -20.406 -15.633 -2.527 1 95.5 199 TYR B O 1
ATOM 3721 N N . GLU B 1 200 ? -20.156 -14.297 -0.728 1 96.69 200 GLU B N 1
ATOM 3722 C CA . GLU B 1 200 ? -20.719 -13.148 -1.432 1 96.69 200 GLU B CA 1
ATOM 3723 C C . GLU B 1 200 ? -19.828 -11.922 -1.285 1 96.69 200 GLU B C 1
ATOM 3725 O O . GLU B 1 200 ? -19.25 -11.688 -0.22 1 96.69 200 GLU B O 1
ATOM 3730 N N . GLN B 1 201 ? -19.703 -11.203 -2.281 1 97.62 201 GLN B N 1
ATOM 3731 C CA . GLN B 1 201 ? -18.984 -9.938 -2.332 1 97.62 201 GLN B CA 1
ATOM 3732 C C . GLN B 1 201 ? -19.656 -8.953 -3.283 1 97.62 201 GLN B C 1
ATOM 3734 O O . GLN B 1 201 ? -20.328 -9.359 -4.23 1 97.62 201 GLN B O 1
ATOM 3739 N N . PRO B 1 202 ? -19.531 -7.699 -2.957 1 98.5 202 PRO B N 1
ATOM 3740 C CA . PRO B 1 202 ? -20.094 -6.699 -3.867 1 98.5 202 PRO B CA 1
ATOM 3741 C C . PRO B 1 202 ? -19.172 -6.387 -5.047 1 98.5 202 PRO B C 1
ATOM 3743 O O . PRO B 1 202 ? -17.969 -6.199 -4.867 1 98.5 202 PRO B O 1
ATOM 3746 N N . ILE B 1 203 ? -19.672 -6.32 -6.246 1 97.69 203 ILE B N 1
ATOM 3747 C CA . ILE B 1 203 ? -18.953 -5.965 -7.469 1 97.69 203 ILE B CA 1
ATOM 3748 C C . ILE B 1 203 ? -19.719 -4.871 -8.219 1 97.69 203 ILE B C 1
ATOM 3750 O O . ILE B 1 203 ? -20.828 -4.52 -7.844 1 97.69 203 ILE B O 1
ATOM 3754 N N . LEU B 1 204 ? -19 -4.293 -9.203 1 94.88 204 LEU B N 1
ATOM 3755 C CA . LEU B 1 204 ? -19.625 -3.287 -10.055 1 94.88 204 LEU B CA 1
ATOM 3756 C C . LEU B 1 204 ? -20.188 -3.92 -11.32 1 94.88 204 LEU B C 1
ATOM 3758 O O . LEU B 1 204 ? -19.469 -4.598 -12.055 1 94.88 204 LEU B O 1
ATOM 3762 N N . VAL B 1 205 ? -21.469 -3.803 -11.547 1 94.31 205 VAL B N 1
ATOM 3763 C CA . VAL B 1 205 ? -22.141 -4.195 -12.781 1 94.31 205 VAL B CA 1
ATOM 3764 C C . VAL B 1 205 ? -22.781 -2.971 -13.43 1 94.31 205 VAL B C 1
ATOM 3766 O O . VAL B 1 205 ? -23.75 -2.408 -12.891 1 94.31 205 VAL B O 1
ATOM 3769 N N . ASN B 1 206 ? -22.234 -2.545 -14.586 1 92.94 206 ASN B N 1
ATOM 3770 C CA . ASN B 1 206 ? -22.719 -1.343 -15.258 1 92.94 206 ASN B CA 1
ATOM 3771 C C . ASN B 1 206 ? -22.719 -0.141 -14.32 1 92.94 206 ASN B C 1
ATOM 3773 O O . ASN B 1 206 ? -23.734 0.568 -14.227 1 92.94 206 ASN B O 1
ATOM 3777 N N . GLY B 1 207 ? -21.75 -0.046 -13.523 1 90.94 207 GLY B N 1
ATOM 3778 C CA . GLY B 1 207 ? -21.562 1.106 -12.664 1 90.94 207 GLY B CA 1
ATOM 3779 C C . GLY B 1 207 ? -22.375 1.023 -11.375 1 90.94 207 GLY B C 1
ATOM 3780 O O . GLY B 1 207 ? -22.312 1.926 -10.539 1 90.94 207 GLY B O 1
ATOM 3781 N N . GLN B 1 208 ? -23.047 -0.08 -11.273 1 95.38 208 GLN B N 1
ATOM 3782 C CA . GLN B 1 208 ? -23.859 -0.245 -10.078 1 95.38 208 GLN B CA 1
ATOM 3783 C C . GLN B 1 208 ? -23.312 -1.343 -9.172 1 95.38 208 GLN B C 1
ATOM 3785 O O . GLN B 1 208 ? -22.859 -2.383 -9.656 1 95.38 208 GLN B O 1
ATOM 3790 N N . ARG B 1 209 ? -23.312 -1.06 -7.891 1 97.56 209 ARG B N 1
ATOM 3791 C CA . ARG B 1 209 ? -22.891 -2.051 -6.906 1 97.56 209 ARG B CA 1
ATOM 3792 C C . ARG B 1 209 ? -23.906 -3.176 -6.789 1 97.56 209 ARG B C 1
ATOM 3794 O O . ARG B 1 209 ? -25.094 -2.924 -6.562 1 97.56 209 ARG B O 1
ATOM 3801 N N . VAL B 1 210 ? -23.469 -4.395 -6.918 1 97.69 210 VAL B N 1
ATOM 3802 C CA . VAL B 1 210 ? -24.328 -5.574 -6.824 1 97.69 210 VAL B CA 1
ATOM 3803 C C . VAL B 1 210 ? -23.625 -6.652 -5.996 1 97.69 210 VAL B C 1
ATOM 3805 O O . VAL B 1 210 ? -22.469 -6.965 -6.234 1 97.69 210 VAL B O 1
ATOM 3808 N N . TRP B 1 211 ? -24.391 -7.156 -5.012 1 98 211 TRP B N 1
ATOM 3809 C CA . TRP B 1 211 ? -23.875 -8.32 -4.297 1 98 211 TRP B CA 1
ATOM 3810 C C . TRP B 1 211 ? -23.984 -9.578 -5.148 1 98 211 TRP B C 1
ATOM 3812 O O . TRP B 1 211 ? -25.062 -9.883 -5.672 1 98 211 TRP B O 1
ATOM 3822 N N . ARG B 1 212 ? -22.922 -10.234 -5.301 1 97.5 212 ARG B N 1
ATOM 3823 C CA . ARG B 1 212 ? -22.891 -11.477 -6.066 1 97.5 212 ARG B CA 1
ATOM 3824 C C . ARG B 1 212 ? -22.438 -12.648 -5.199 1 97.5 212 ARG B C 1
ATOM 3826 O O . ARG B 1 212 ? -21.547 -12.492 -4.359 1 97.5 212 ARG B O 1
ATOM 3833 N N . GLN B 1 213 ? -23.047 -13.742 -5.445 1 97.19 213 GLN B N 1
ATOM 3834 C CA . GLN B 1 213 ? -22.547 -14.984 -4.859 1 97.19 213 GLN B CA 1
ATOM 3835 C C . GLN B 1 213 ? -21.484 -15.625 -5.754 1 97.19 213 GLN B C 1
ATOM 3837 O O . GLN B 1 213 ? -21.641 -15.664 -6.977 1 97.19 213 GLN B O 1
ATOM 3842 N N . PHE B 1 214 ? -20.484 -16.062 -5.172 1 97.38 214 PHE B N 1
ATOM 3843 C CA . PHE B 1 214 ? -19.391 -16.734 -5.863 1 97.38 214 PHE B CA 1
ATOM 3844 C C . PHE B 1 214 ? -19.203 -18.156 -5.355 1 97.38 214 PHE B C 1
ATOM 3846 O O . PHE B 1 214 ? -19.562 -18.469 -4.215 1 97.38 214 PHE B O 1
ATOM 3853 N N . ARG B 1 215 ? -18.766 -18.984 -6.195 1 97.31 215 ARG B N 1
ATOM 3854 C CA . ARG B 1 215 ? -18.391 -20.359 -5.848 1 97.31 215 ARG B CA 1
ATOM 3855 C C . ARG B 1 215 ? -16.969 -20.672 -6.332 1 97.31 215 ARG B C 1
ATOM 3857 O O . ARG B 1 215 ? -16.625 -20.375 -7.477 1 97.31 215 ARG B O 1
ATOM 3864 N N . ASP B 1 216 ? -16.141 -21.25 -5.484 1 96.38 216 ASP B N 1
ATOM 3865 C CA . ASP B 1 216 ? -14.758 -21.609 -5.809 1 96.38 216 ASP B CA 1
ATOM 3866 C C . ASP B 1 216 ? -14.273 -22.766 -4.938 1 96.38 216 ASP B C 1
ATOM 3868 O O . ASP B 1 216 ? -14.977 -23.203 -4.023 1 96.38 216 ASP B O 1
ATOM 3872 N N . ILE B 1 217 ? -13.18 -23.359 -5.309 1 96.81 217 ILE B N 1
ATOM 3873 C CA . ILE B 1 217 ? -12.523 -24.297 -4.41 1 96.81 217 ILE B CA 1
ATOM 3874 C C . ILE B 1 217 ? -12.172 -23.609 -3.1 1 96.81 217 ILE B C 1
ATOM 3876 O O . ILE B 1 217 ? -12.016 -22.375 -3.062 1 96.81 217 ILE B O 1
ATOM 3880 N N . ASP B 1 218 ? -12.141 -24.359 -2.076 1 94.62 218 ASP B N 1
ATOM 3881 C CA . ASP B 1 218 ? -11.711 -23.797 -0.796 1 94.62 218 ASP B CA 1
ATOM 3882 C C . ASP B 1 218 ? -10.203 -23.578 -0.779 1 94.62 218 ASP B C 1
ATOM 3884 O O . ASP B 1 218 ? -9.445 -24.438 -0.34 1 94.62 218 ASP B O 1
ATOM 3888 N N . SER B 1 219 ? -9.781 -22.422 -1.169 1 88 219 SER B N 1
ATOM 3889 C CA . SER B 1 219 ? -8.352 -22.109 -1.274 1 88 219 SER B CA 1
ATOM 3890 C C . SER B 1 219 ? -7.781 -21.672 0.07 1 88 219 SER B C 1
ATOM 3892 O O . SER B 1 219 ? -6.566 -21.531 0.217 1 88 219 SER B O 1
ATOM 3894 N N . GLU B 1 220 ? -8.609 -21.438 1.028 1 82.62 220 GLU B N 1
ATOM 3895 C CA . GLU B 1 220 ? -8.164 -20.984 2.342 1 82.62 220 GLU B CA 1
ATOM 3896 C C . GLU B 1 220 ? -7.863 -22.172 3.26 1 82.62 220 GLU B C 1
ATOM 3898 O O . GLU B 1 220 ? -6.773 -22.25 3.834 1 82.62 220 GLU B O 1
ATOM 3903 N N . GLU B 1 221 ? -8.805 -23.062 3.35 1 82.38 221 GLU B N 1
ATOM 3904 C CA . GLU B 1 221 ? -8.625 -24.219 4.223 1 82.38 221 GLU B CA 1
ATOM 3905 C C . GLU B 1 221 ? -8.109 -25.422 3.441 1 82.38 221 GLU B C 1
ATOM 3907 O O . GLU B 1 221 ? -7.758 -26.438 4.035 1 82.38 221 GLU B O 1
ATOM 3912 N N . GLY B 1 222 ? -8.086 -25.25 2.166 1 89.19 222 GLY B N 1
ATOM 3913 C CA . GLY B 1 222 ? -7.621 -26.328 1.31 1 89.19 222 GLY B CA 1
ATOM 3914 C C . GLY B 1 222 ? -8.734 -26.969 0.498 1 89.19 222 GLY B C 1
ATOM 3915 O O . GLY B 1 222 ? -9.789 -27.297 1.038 1 89.19 222 GLY B O 1
ATOM 3916 N N . ALA B 1 223 ? -8.445 -27.109 -0.727 1 95 223 ALA B N 1
ATOM 3917 C CA . ALA B 1 223 ? -9.406 -27.734 -1.635 1 95 223 ALA B CA 1
ATOM 3918 C C . ALA B 1 223 ? -9.586 -29.219 -1.316 1 95 223 ALA B C 1
ATOM 3920 O O . ALA B 1 223 ? -10.602 -29.812 -1.68 1 95 223 ALA B O 1
ATOM 3921 N N . PHE B 1 224 ? -8.586 -29.781 -0.629 1 94.75 224 PHE B N 1
ATOM 3922 C CA . PHE B 1 224 ? -8.594 -31.188 -0.253 1 94.75 224 PHE B CA 1
ATOM 3923 C C . PHE B 1 224 ? -8.117 -31.375 1.184 1 94.75 224 PHE B C 1
ATOM 3925 O O . PHE B 1 224 ? -7.508 -30.469 1.758 1 94.75 224 PHE B O 1
ATOM 3932 N N . ASP B 1 225 ? -8.477 -32.531 1.748 1 92 225 ASP B N 1
ATOM 3933 C CA . ASP B 1 225 ? -7.867 -32.938 3.012 1 92 225 ASP B CA 1
ATOM 3934 C C . ASP B 1 225 ? -6.48 -33.531 2.783 1 92 225 ASP B C 1
ATOM 3936 O O . ASP B 1 225 ? -6.324 -34.75 2.709 1 92 225 ASP B O 1
ATOM 3940 N N . TYR B 1 226 ? -5.488 -32.656 2.814 1 91.19 226 TYR B N 1
ATOM 3941 C CA . TYR B 1 226 ? -4.125 -33.062 2.498 1 91.19 226 TYR B CA 1
ATOM 3942 C C . TYR B 1 226 ? -3.5 -33.812 3.664 1 91.19 226 TYR B C 1
ATOM 3944 O O . TYR B 1 226 ? -2.438 -34.438 3.518 1 91.19 226 TYR B O 1
ATOM 3952 N N . SER B 1 227 ? -4.066 -33.781 4.797 1 87.62 227 SER B N 1
ATOM 3953 C CA . SER B 1 227 ? -3.51 -34.438 5.969 1 87.62 227 SER B CA 1
ATOM 3954 C C . SER B 1 227 ? -3.455 -35.969 5.777 1 87.62 227 SER B C 1
ATOM 3956 O O . SER B 1 227 ? -2.662 -36.656 6.426 1 87.62 227 SER B O 1
ATOM 3958 N N . THR B 1 228 ? -4.227 -36.438 4.887 1 82.81 228 THR B N 1
ATOM 3959 C CA . THR B 1 228 ? -4.281 -37.875 4.625 1 82.81 228 THR B CA 1
ATOM 3960 C C . THR B 1 228 ? -3.07 -38.344 3.816 1 82.81 228 THR B C 1
ATOM 3962 O O . THR B 1 228 ? -2.762 -39.531 3.766 1 82.81 228 THR B O 1
ATOM 3965 N N . VAL B 1 229 ? -2.455 -37.375 3.121 1 82.06 229 VAL B N 1
ATOM 3966 C CA . VAL B 1 229 ? -1.361 -37.781 2.234 1 82.06 229 VAL B CA 1
ATOM 3967 C C . VAL B 1 229 ? -0.039 -37.25 2.783 1 82.06 229 VAL B C 1
ATOM 3969 O O . VAL B 1 229 ? 1.016 -37.844 2.57 1 82.06 229 VAL B O 1
ATOM 3972 N N . ARG B 1 230 ? -0.026 -36.156 3.418 1 78.69 230 ARG B N 1
ATOM 3973 C CA . ARG B 1 230 ? 1.168 -35.531 3.971 1 78.69 230 ARG B CA 1
ATOM 3974 C C . ARG B 1 230 ? 0.854 -34.812 5.281 1 78.69 230 ARG B C 1
ATOM 3976 O O . ARG B 1 230 ? 0.254 -33.75 5.277 1 78.69 230 ARG B O 1
ATOM 3983 N N . ARG B 1 231 ? 1.27 -35.469 6.371 1 78.06 231 ARG B N 1
ATOM 3984 C CA . ARG B 1 231 ? 0.975 -34.875 7.672 1 78.06 231 ARG B CA 1
ATOM 3985 C C . ARG B 1 231 ? 2.02 -33.844 8.055 1 78.06 231 ARG B C 1
ATOM 3987 O O . ARG B 1 231 ? 3.221 -34.062 7.895 1 78.06 231 ARG B O 1
ATOM 3994 N N . GLY B 1 232 ? 1.585 -32.75 8.383 1 81.06 232 GLY B N 1
ATOM 3995 C CA . GLY B 1 232 ? 2.439 -31.797 9.055 1 81.06 232 GLY B CA 1
ATOM 3996 C C . GLY B 1 232 ? 3.172 -30.875 8.102 1 81.06 232 GLY B C 1
ATOM 3997 O O . GLY B 1 232 ? 4.004 -30.062 8.516 1 81.06 232 GLY B O 1
ATOM 3998 N N . VAL B 1 233 ? 3.076 -31.094 6.863 1 85.31 233 VAL B N 1
ATOM 3999 C CA . VAL B 1 233 ? 3.725 -30.234 5.883 1 85.31 233 VAL B CA 1
ATOM 4000 C C . VAL B 1 233 ? 2.666 -29.5 5.051 1 85.31 233 VAL B C 1
ATOM 4002 O O . VAL B 1 233 ? 1.655 -30.109 4.668 1 85.31 233 VAL B O 1
ATOM 4005 N N . GLU B 1 234 ? 2.924 -28.25 4.832 1 91.62 234 GLU B N 1
ATOM 4006 C CA . GLU B 1 234 ? 2.031 -27.5 3.951 1 91.62 234 GLU B CA 1
ATOM 4007 C C . GLU B 1 234 ? 1.975 -28.141 2.561 1 91.62 234 GLU B C 1
ATOM 4009 O O . GLU B 1 234 ? 3.012 -28.359 1.931 1 91.62 234 GLU B O 1
ATOM 4014 N N . PRO B 1 235 ? 0.803 -28.5 2.127 1 92.81 235 PRO B N 1
ATOM 4015 C CA . PRO B 1 235 ? 0.652 -29.281 0.898 1 92.81 235 PRO B CA 1
ATOM 4016 C C . PRO B 1 235 ? 1.344 -28.641 -0.302 1 92.81 235 PRO B C 1
ATOM 4018 O O . PRO B 1 235 ? 1.971 -29.328 -1.104 1 92.81 235 PRO B O 1
ATOM 4021 N N . PHE B 1 236 ? 1.212 -27.328 -0.453 1 96.31 236 PHE B N 1
ATOM 4022 C CA . PHE B 1 236 ? 1.828 -26.656 -1.592 1 96.31 236 PHE B CA 1
ATOM 4023 C C . PHE B 1 236 ? 3.348 -26.75 -1.521 1 96.31 236 PHE B C 1
ATOM 4025 O O . PHE B 1 236 ? 4.016 -26.906 -2.547 1 96.31 236 PHE B O 1
ATOM 4032 N N . GLU B 1 237 ? 3.881 -26.641 -0.363 1 96.56 237 GLU B N 1
ATOM 4033 C CA . GLU B 1 237 ? 5.316 -26.844 -0.2 1 96.56 237 GLU B CA 1
ATOM 4034 C C . GLU B 1 237 ? 5.723 -28.266 -0.577 1 96.56 237 GLU B C 1
ATOM 4036 O O . GLU B 1 237 ? 6.742 -28.469 -1.239 1 96.56 237 GLU B O 1
ATOM 4041 N N . ALA B 1 238 ? 4.945 -29.219 -0.096 1 95.75 238 ALA B N 1
ATOM 4042 C CA . ALA B 1 238 ? 5.227 -30.625 -0.414 1 95.75 238 ALA B CA 1
ATOM 4043 C C . ALA B 1 238 ? 5.25 -30.844 -1.923 1 95.75 238 ALA B C 1
ATOM 4045 O O . ALA B 1 238 ? 6.164 -31.484 -2.449 1 95.75 238 ALA B O 1
ATOM 4046 N N . ILE B 1 239 ? 4.273 -30.359 -2.596 1 96.69 239 ILE B N 1
ATOM 4047 C CA . ILE B 1 239 ? 4.172 -30.5 -4.043 1 96.69 239 ILE B CA 1
ATOM 4048 C C . ILE B 1 239 ? 5.383 -29.844 -4.711 1 96.69 239 ILE B C 1
ATOM 4050 O O . ILE B 1 239 ? 6.02 -30.453 -5.578 1 96.69 239 ILE B O 1
ATOM 4054 N N . ALA B 1 240 ? 5.719 -28.641 -4.285 1 97.69 240 ALA B N 1
ATOM 4055 C CA . ALA B 1 240 ? 6.824 -27.891 -4.883 1 97.69 240 ALA B CA 1
ATOM 4056 C C . ALA B 1 240 ? 8.156 -28.609 -4.656 1 97.69 240 ALA B C 1
ATOM 4058 O O . ALA B 1 240 ? 8.984 -28.688 -5.562 1 97.69 240 ALA B O 1
ATOM 4059 N N . ARG B 1 241 ? 8.328 -29.125 -3.477 1 96.81 241 ARG B N 1
ATOM 4060 C CA . ARG B 1 241 ? 9.562 -29.859 -3.18 1 96.81 241 ARG B CA 1
ATOM 4061 C C . ARG B 1 241 ? 9.672 -31.125 -4.027 1 96.81 241 ARG B C 1
ATOM 4063 O O . ARG B 1 241 ? 10.75 -31.453 -4.512 1 96.81 241 ARG B O 1
ATOM 4070 N N . ASP B 1 242 ? 8.562 -31.812 -4.113 1 96.69 242 ASP B N 1
ATOM 4071 C CA . ASP B 1 242 ? 8.562 -33 -4.961 1 96.69 242 ASP B CA 1
ATOM 4072 C C . ASP B 1 242 ? 8.859 -32.656 -6.414 1 96.69 242 ASP B C 1
ATOM 4074 O O . ASP B 1 242 ? 9.539 -33.406 -7.117 1 96.69 242 ASP B O 1
ATOM 4078 N N . MET B 1 243 ? 8.375 -31.547 -6.855 1 97.56 243 MET B N 1
ATOM 4079 C CA . MET B 1 243 ? 8.641 -31.062 -8.211 1 97.56 243 MET B CA 1
ATOM 4080 C C . MET B 1 243 ? 10.133 -30.812 -8.406 1 97.56 243 MET B C 1
ATOM 4082 O O . MET B 1 243 ? 10.703 -31.234 -9.414 1 97.56 243 MET B O 1
ATOM 4086 N N . LEU B 1 244 ? 10.711 -30.156 -7.441 1 98 244 LEU B N 1
ATOM 4087 C CA . LEU B 1 244 ? 12.133 -29.859 -7.508 1 98 244 LEU B CA 1
ATOM 4088 C C . LEU B 1 244 ? 12.953 -31.141 -7.508 1 98 244 LEU B C 1
ATOM 4090 O O . LEU B 1 244 ? 13.914 -31.281 -8.266 1 98 244 LEU B O 1
ATOM 4094 N N . SER B 1 245 ? 12.547 -32.062 -6.688 1 97.56 245 SER B N 1
ATOM 4095 C CA . SER B 1 245 ? 13.234 -33.344 -6.609 1 97.56 245 SER B CA 1
ATOM 4096 C C . SER B 1 245 ? 13.133 -34.125 -7.926 1 97.56 245 SER B C 1
ATOM 4098 O O . SER B 1 245 ? 14.031 -34.875 -8.281 1 97.56 245 SER B O 1
ATOM 4100 N N . ALA B 1 246 ? 12.07 -33.906 -8.641 1 97.56 246 ALA B N 1
ATOM 4101 C CA . ALA B 1 246 ? 11.844 -34.562 -9.922 1 97.56 246 ALA B CA 1
ATOM 4102 C C . ALA B 1 246 ? 12.562 -33.844 -11.055 1 97.56 246 ALA B C 1
ATOM 4104 O O . ALA B 1 246 ? 12.461 -34.219 -12.219 1 97.56 246 ALA B O 1
ATOM 4105 N N . GLY B 1 247 ? 13.188 -32.75 -10.773 1 97.38 247 GLY B N 1
ATOM 4106 C CA . GLY B 1 247 ? 13.961 -32 -11.766 1 97.38 247 GLY B CA 1
ATOM 4107 C C . GLY B 1 247 ? 13.172 -30.891 -12.43 1 97.38 247 GLY B C 1
ATOM 4108 O O . GLY B 1 247 ? 13.625 -30.312 -13.422 1 97.38 247 GLY B O 1
ATOM 4109 N N . ILE B 1 248 ? 12.023 -30.688 -11.898 1 98.12 248 ILE B N 1
ATOM 4110 C CA . ILE B 1 248 ? 11.188 -29.609 -12.43 1 98.12 248 ILE B CA 1
ATOM 4111 C C . ILE B 1 248 ? 11.438 -28.328 -11.648 1 98.12 248 ILE B C 1
ATOM 4113 O O . ILE B 1 248 ? 11.188 -28.266 -10.445 1 98.12 248 ILE B O 1
ATOM 4117 N N . GLY B 1 249 ? 11.93 -27.328 -12.344 1 98.12 249 GLY B N 1
ATOM 4118 C CA . GLY B 1 249 ? 12.219 -26.062 -11.711 1 98.12 249 GLY B CA 1
ATOM 4119 C C . GLY B 1 249 ? 13.703 -25.812 -11.516 1 98.12 249 GLY B C 1
ATOM 4120 O O . GLY B 1 249 ? 14.516 -26.719 -11.703 1 98.12 249 GLY B O 1
ATOM 4121 N N . ARG B 1 250 ? 14.055 -24.625 -11.227 1 98.25 250 ARG B N 1
ATOM 4122 C CA . ARG B 1 250 ? 15.414 -24.172 -10.945 1 98.25 250 ARG B CA 1
ATOM 4123 C C . ARG B 1 250 ? 15.477 -23.406 -9.625 1 98.25 250 ARG B C 1
ATOM 4125 O O . ARG B 1 250 ? 14.539 -22.688 -9.273 1 98.25 250 ARG B O 1
ATOM 4132 N N . GLN B 1 251 ? 16.516 -23.641 -8.984 1 98.38 251 GLN B N 1
ATOM 4133 C CA . GLN B 1 251 ? 16.781 -22.922 -7.746 1 98.38 251 GLN B CA 1
ATOM 4134 C C . GLN B 1 251 ? 18.047 -22.062 -7.871 1 98.38 251 GLN B C 1
ATOM 4136 O O . GLN B 1 251 ? 19 -22.453 -8.539 1 98.38 251 GLN B O 1
ATOM 4141 N N . GLY B 1 252 ? 18.031 -20.922 -7.312 1 98.5 252 GLY B N 1
ATOM 4142 C CA . GLY B 1 252 ? 19.172 -20.016 -7.262 1 98.5 252 GLY B CA 1
ATOM 4143 C C . GLY B 1 252 ? 19 -18.906 -6.246 1 98.5 252 GLY B C 1
ATOM 4144 O O . GLY B 1 252 ? 18.047 -18.922 -5.453 1 98.5 252 GLY B O 1
ATOM 4145 N N . ARG B 1 253 ? 19.969 -18.062 -6.242 1 98.25 253 ARG B N 1
ATOM 4146 C CA . ARG B 1 253 ? 19.922 -16.922 -5.32 1 98.25 253 ARG B CA 1
ATOM 4147 C C . ARG B 1 253 ? 19.656 -15.625 -6.066 1 98.25 253 ARG B C 1
ATOM 4149 O O . ARG B 1 253 ? 20.25 -15.367 -7.113 1 98.25 253 ARG B O 1
ATOM 4156 N N . VAL B 1 254 ? 18.828 -14.891 -5.68 1 98.88 254 VAL B N 1
ATOM 4157 C CA . VAL B 1 254 ? 18.609 -13.516 -6.102 1 98.88 254 VAL B CA 1
ATOM 4158 C C . VAL B 1 254 ? 18.781 -12.57 -4.91 1 98.88 254 VAL B C 1
ATOM 4160 O O . VAL B 1 254 ? 18.016 -12.625 -3.953 1 98.88 254 VAL B O 1
ATOM 4163 N N . GLY B 1 255 ? 19.688 -11.578 -5.035 1 98.62 255 GLY B N 1
ATOM 4164 C CA . GLY B 1 255 ? 20.109 -10.961 -3.791 1 98.62 255 GLY B CA 1
ATOM 4165 C C . GLY B 1 255 ? 20.531 -11.961 -2.736 1 98.62 255 GLY B C 1
ATOM 4166 O O . GLY B 1 255 ? 21.375 -12.82 -2.99 1 98.62 255 GLY B O 1
ATOM 4167 N N . ALA B 1 256 ? 19.922 -11.891 -1.566 1 98.62 256 ALA B N 1
ATOM 4168 C CA . ALA B 1 256 ? 20.25 -12.828 -0.493 1 98.62 256 ALA B CA 1
ATOM 4169 C C . ALA B 1 256 ? 19.188 -13.922 -0.389 1 98.62 256 ALA B C 1
ATOM 4171 O O . ALA B 1 256 ? 19.266 -14.781 0.492 1 98.62 256 ALA B O 1
ATOM 4172 N N . ALA B 1 257 ? 18.312 -13.945 -1.286 1 98.81 257 ALA B N 1
ATOM 4173 C CA . ALA B 1 257 ? 17.141 -14.805 -1.118 1 98.81 257 ALA B CA 1
ATOM 4174 C C . ALA B 1 257 ? 17.266 -16.078 -1.95 1 98.81 257 ALA B C 1
ATOM 4176 O O . ALA B 1 257 ? 17.656 -16.016 -3.121 1 98.81 257 ALA B O 1
ATOM 4177 N N . ASP B 1 258 ? 16.969 -17.234 -1.296 1 98.62 258 ASP B N 1
ATOM 4178 C CA . ASP B 1 258 ? 16.672 -18.422 -2.111 1 98.62 258 ASP B CA 1
ATOM 4179 C C . ASP B 1 258 ? 15.461 -18.172 -3.01 1 98.62 258 ASP B C 1
ATOM 4181 O O . ASP B 1 258 ? 14.422 -17.719 -2.545 1 98.62 258 ASP B O 1
ATOM 4185 N N . SER B 1 259 ? 15.617 -18.484 -4.285 1 98.88 259 SER B N 1
ATOM 4186 C CA . SER B 1 259 ? 14.57 -18.219 -5.27 1 98.88 259 SER B CA 1
ATOM 4187 C C . SER B 1 259 ? 14.414 -19.391 -6.23 1 98.88 259 SER B C 1
ATOM 4189 O O . SER B 1 259 ? 15.312 -20.219 -6.363 1 98.88 259 SER B O 1
ATOM 4191 N N . TYR B 1 260 ? 13.281 -19.438 -6.832 1 98.88 260 TYR B N 1
ATOM 4192 C CA . TYR B 1 260 ? 12.938 -20.562 -7.691 1 98.88 260 TYR B CA 1
ATOM 4193 C C . TYR B 1 260 ? 12.242 -20.094 -8.961 1 98.88 260 TYR B C 1
ATOM 4195 O O . TYR B 1 260 ? 11.5 -19.109 -8.938 1 98.88 260 TYR B O 1
ATOM 4203 N N . LEU B 1 261 ? 12.5 -20.75 -10.023 1 98.88 261 LEU B N 1
ATOM 4204 C CA . LEU B 1 261 ? 11.859 -20.5 -11.305 1 98.88 261 LEU B CA 1
ATOM 4205 C C . LEU B 1 261 ? 11.32 -21.797 -11.906 1 98.88 261 LEU B C 1
ATOM 4207 O O . LEU B 1 261 ? 12.039 -22.797 -11.992 1 98.88 261 LEU B O 1
ATOM 4211 N N . PHE B 1 262 ? 10.031 -21.766 -12.281 1 98.88 262 PHE B N 1
ATOM 4212 C CA . PHE B 1 262 ? 9.375 -22.938 -12.859 1 98.88 262 PHE B CA 1
ATOM 4213 C C . PHE B 1 262 ? 8.719 -22.578 -14.188 1 98.88 262 PHE B C 1
ATOM 4215 O O . PHE B 1 262 ? 8.406 -21.422 -14.438 1 98.88 262 PHE B O 1
ATOM 4222 N N . ASP B 1 263 ? 8.578 -23.594 -15.016 1 98.75 263 ASP B N 1
ATOM 4223 C CA . ASP B 1 263 ? 7.668 -23.484 -16.156 1 98.75 263 ASP B CA 1
ATOM 4224 C C . ASP B 1 263 ? 6.234 -23.812 -15.75 1 98.75 263 ASP B C 1
ATOM 4226 O O . ASP B 1 263 ? 5.992 -24.812 -15.062 1 98.75 263 ASP B O 1
ATOM 4230 N N . ALA B 1 264 ? 5.316 -23 -16.156 1 98.81 264 ALA B N 1
ATOM 4231 C CA . ALA B 1 264 ? 3.941 -23.109 -15.68 1 98.81 264 ALA B CA 1
ATOM 4232 C C . ALA B 1 264 ? 3.322 -24.438 -16.109 1 98.81 264 ALA B C 1
ATOM 4234 O O . ALA B 1 264 ? 2.637 -25.094 -15.328 1 98.81 264 ALA B O 1
ATOM 4235 N N . GLY B 1 265 ? 3.477 -24.766 -17.359 1 98.69 265 GLY B N 1
ATOM 4236 C CA . GLY B 1 265 ? 2.92 -26.016 -17.859 1 98.69 265 GLY B CA 1
ATOM 4237 C C . GLY B 1 265 ? 3.344 -27.219 -17.047 1 98.69 265 GLY B C 1
ATOM 4238 O O . GLY B 1 265 ? 2.502 -27.938 -16.5 1 98.69 265 GLY B O 1
ATOM 4239 N N . PRO B 1 266 ? 4.633 -27.453 -16.984 1 98.69 266 PRO B N 1
ATOM 4240 C CA . PRO B 1 266 ? 5.156 -28.562 -16.188 1 98.69 266 PRO B CA 1
ATOM 4241 C C . PRO B 1 266 ? 4.695 -28.5 -14.734 1 98.69 266 PRO B C 1
ATOM 4243 O O . PRO B 1 266 ? 4.406 -29.547 -14.141 1 98.69 266 PRO B O 1
ATOM 4246 N N . VAL B 1 267 ? 4.609 -27.328 -14.094 1 98.75 267 VAL B N 1
ATOM 4247 C CA . VAL B 1 267 ? 4.09 -27.203 -12.742 1 98.75 267 VAL B CA 1
ATOM 4248 C C . VAL B 1 267 ? 2.666 -27.734 -12.672 1 98.75 267 VAL B C 1
ATOM 4250 O O . VAL B 1 267 ? 2.352 -28.578 -11.82 1 98.75 267 VAL B O 1
ATOM 4253 N N . PHE B 1 268 ? 1.885 -27.281 -13.609 1 98.62 268 PHE B N 1
ATOM 4254 C CA . PHE B 1 268 ? 0.483 -27.672 -13.633 1 98.62 268 PHE B CA 1
ATOM 4255 C C . PHE B 1 268 ? 0.355 -29.188 -13.805 1 98.62 268 PHE B C 1
ATOM 4257 O O . PHE B 1 268 ? -0.352 -29.844 -13.039 1 98.62 268 PHE B O 1
ATOM 4264 N N . ASN B 1 269 ? 1.015 -29.703 -14.797 1 98.38 269 ASN B N 1
ATOM 4265 C CA . ASN B 1 269 ? 0.932 -31.141 -15.086 1 98.38 269 ASN B CA 1
ATOM 4266 C C . ASN B 1 269 ? 1.39 -31.984 -13.906 1 98.38 269 ASN B C 1
ATOM 4268 O O . ASN B 1 269 ? 0.741 -32.969 -13.547 1 98.38 269 ASN B O 1
ATOM 4272 N N . PHE B 1 270 ? 2.484 -31.609 -13.297 1 98.56 270 PHE B N 1
ATOM 4273 C CA . PHE B 1 270 ? 2.984 -32.344 -12.141 1 98.56 270 PHE B CA 1
ATOM 4274 C C . PHE B 1 270 ? 1.987 -32.281 -10.992 1 98.56 270 PHE B C 1
ATOM 4276 O O . PHE B 1 270 ? 1.699 -33.281 -10.359 1 98.56 270 PHE B O 1
ATOM 4283 N N . ALA B 1 271 ? 1.498 -31.109 -10.695 1 98.12 271 ALA B N 1
ATOM 4284 C CA . ALA B 1 271 ? 0.629 -30.891 -9.539 1 98.12 271 ALA B CA 1
ATOM 4285 C C . ALA B 1 271 ? -0.673 -31.672 -9.672 1 98.12 271 ALA B C 1
ATOM 4287 O O . ALA B 1 271 ? -1.133 -32.281 -8.711 1 98.12 271 ALA B O 1
ATOM 4288 N N . ILE B 1 272 ? -1.305 -31.609 -10.836 1 97.31 272 ILE B N 1
ATOM 4289 C CA . ILE B 1 272 ? -2.561 -32.344 -11.016 1 97.31 272 ILE B CA 1
ATOM 4290 C C . ILE B 1 272 ? -2.326 -33.844 -10.828 1 97.31 272 ILE B C 1
ATOM 4292 O O . ILE B 1 272 ? -3.133 -34.531 -10.195 1 97.31 272 ILE B O 1
ATOM 4296 N N . ASN B 1 273 ? -1.247 -34.344 -11.43 1 97.38 273 ASN B N 1
ATOM 4297 C CA . ASN B 1 273 ? -0.917 -35.75 -11.273 1 97.38 273 ASN B CA 1
ATOM 4298 C C . ASN B 1 273 ? -0.657 -36.094 -9.812 1 97.38 273 ASN B C 1
ATOM 4300 O O . ASN B 1 273 ? -1.108 -37.125 -9.328 1 97.38 273 ASN B O 1
ATOM 4304 N N . TRP B 1 274 ? 0.09 -35.25 -9.125 1 96.25 274 TRP B N 1
ATOM 4305 C CA . TRP B 1 274 ? 0.387 -35.438 -7.707 1 96.25 274 TRP B CA 1
ATOM 4306 C C . TRP B 1 274 ? -0.896 -35.531 -6.887 1 96.25 274 TRP B C 1
ATOM 4308 O O . TRP B 1 274 ? -1.078 -36.438 -6.094 1 96.25 274 TRP B O 1
ATOM 4318 N N . ILE B 1 275 ? -1.821 -34.594 -7.082 1 96.06 275 ILE B N 1
ATOM 4319 C CA . ILE B 1 275 ? -3.072 -34.5 -6.336 1 96.06 275 ILE B CA 1
ATOM 4320 C C . ILE B 1 275 ? -3.945 -35.719 -6.625 1 96.06 275 ILE B C 1
ATOM 4322 O O . ILE B 1 275 ? -4.441 -36.375 -5.699 1 96.06 275 ILE B O 1
ATOM 4326 N N . GLU B 1 276 ? -4.102 -36.062 -7.887 1 96.62 276 GLU B N 1
ATOM 4327 C CA . GLU B 1 276 ? -4.98 -37.156 -8.273 1 96.62 276 GLU B CA 1
ATOM 4328 C C . GLU B 1 276 ? -4.418 -38.5 -7.824 1 96.62 276 GLU B C 1
ATOM 4330 O O . GLU B 1 276 ? -5.164 -39.375 -7.383 1 96.62 276 GLU B O 1
ATOM 4335 N N . ALA B 1 277 ? -3.137 -38.656 -7.938 1 94.81 277 ALA B N 1
ATOM 4336 C CA . ALA B 1 277 ? -2.51 -39.906 -7.523 1 94.81 277 ALA B CA 1
ATOM 4337 C C . ALA B 1 277 ? -2.658 -40.094 -6.02 1 94.81 277 ALA B C 1
ATOM 4339 O O . ALA B 1 277 ? -2.838 -41.25 -5.562 1 94.81 277 ALA B O 1
ATOM 4340 N N . LYS B 1 278 ? -2.674 -39.062 -5.27 1 91.56 278 LYS B N 1
ATOM 4341 C CA . LYS B 1 278 ? -2.629 -39.188 -3.814 1 91.56 278 LYS B CA 1
ATOM 4342 C C . LYS B 1 278 ? -4.027 -39.094 -3.213 1 91.56 278 LYS B C 1
ATOM 4344 O O . LYS B 1 278 ? -4.281 -39.625 -2.127 1 91.56 278 LYS B O 1
ATOM 4349 N N . LEU B 1 279 ? -4.828 -38.438 -3.887 1 90.38 279 LEU B N 1
ATOM 4350 C CA . LEU B 1 279 ? -6.094 -38.125 -3.234 1 90.38 279 LEU B CA 1
ATOM 4351 C C . LEU B 1 279 ? -7.262 -38.781 -3.977 1 90.38 279 LEU B C 1
ATOM 4353 O O . LEU B 1 279 ? -8.383 -38.812 -3.465 1 90.38 279 LEU B O 1
ATOM 4357 N N . LYS B 1 280 ? -6.93 -39.25 -5.27 1 82.44 280 LYS B N 1
ATOM 4358 C CA . LYS B 1 280 ? -8 -39.938 -5.988 1 82.44 280 LYS B CA 1
ATOM 4359 C C . LYS B 1 280 ? -8.234 -41.344 -5.434 1 82.44 280 LYS B C 1
ATOM 4361 O O . LYS B 1 280 ? -7.297 -42.125 -5.316 1 82.44 280 LYS B O 1
ATOM 4366 N N . ARG B 1 281 ? -9.352 -41.531 -4.582 1 67.12 281 ARG B N 1
ATOM 4367 C CA . ARG B 1 281 ? -9.734 -42.875 -4.105 1 67.12 281 ARG B CA 1
ATOM 4368 C C . ARG B 1 281 ? -10.609 -43.562 -5.125 1 67.12 281 ARG B C 1
ATOM 4370 O O . ARG B 1 281 ? -11.336 -42.938 -5.891 1 67.12 281 ARG B O 1
#

Organism: Micromonospora chalcea (NCBI:txid1874)

InterPro domains:
  IPR003679 Aminoglycoside N(3)-acetyltransferase-like [PF02522] (35-276)
  IPR003679 Aminoglycoside N(3)-acetyltransferase-like [PTHR11104] (12-277)
  IPR028345 Aminoglycoside 3-N-acetyltransferase-like [SSF110710] (7-278)

pLDDT: mean 96.44, std 4.87, range [48.53, 98.94]

Foldseek 3Di:
DLQVVLCVLLVHEAALVLLLVQVVVQPQAAQFAEEEFEDVSQLGHHVPPLVSNVSSNCVGNDQNYKYKYWFAFQPWPDQCCVVPPPVSVVVCVVDPDADDQVPTGGHCVRPDNSRVVCVDPQKDWAQARGGIMIMHHDCGCVLRPDQDQEASLEPPHSLNVCLVSQHKYKYHLHAQLPGSSLQHLLSPAPAPQFAKDKGWTWHADPNDTDIDIYMHTPPPVDRDDCCQQDNPDRPSNVLSVVCVVVVFWGWGRRRSGIMIMGGSNSSSVSSSCVCCVRRHD/DLQVVLCVLLVHEAALVLLLVQVVVQPQAAQFAEEEFEDVSQLGHHVPPLVSNVSSNCVGNDQNYKYKYWFAFQPWPDQCCVVPPPVSVVVCVVDPDADDQVPTGGHCVRPDNSRVVCPDPQKDWAQARGGIMIMHHDCGCVLRPDQDQEASLEPPHSLNVCLVSQHKYKYHLHAQLPGSSLQHLLSPAPAPQFAKDKGWTWHADPNDTDIDIYMHTPPPVDRDDCCQQDNPDRPSNVLSVVCVVVVFWGWGRRRSGIMIMGGSNSSSVSSSCVCCVRRHD

Solvent-accessible surface area (backbone atoms only — not comparable to full-atom values): 28484 Å² total; per-residue (Å²): 109,73,60,59,53,22,21,62,64,36,74,26,65,32,39,32,68,54,40,28,50,28,40,43,72,51,59,56,40,70,45,40,35,33,38,49,41,51,27,62,76,42,28,19,28,45,37,33,42,61,58,25,53,54,48,18,51,46,65,40,15,35,86,65,8,22,43,31,29,63,22,31,39,53,50,56,69,58,75,63,45,81,76,43,58,67,70,41,39,51,50,45,71,70,47,42,60,41,52,36,71,76,68,52,49,35,23,65,91,52,36,66,53,40,58,50,53,60,55,42,90,76,32,38,53,21,82,37,51,76,69,13,36,32,20,37,41,74,54,16,65,72,40,35,41,72,50,45,75,55,38,51,45,26,79,67,11,43,67,42,44,36,34,74,63,64,10,32,38,34,28,49,28,29,62,60,59,64,55,64,63,55,50,32,23,60,53,63,38,81,41,90,76,55,35,67,40,74,38,59,48,40,30,62,57,94,87,34,75,39,81,39,79,34,41,32,59,22,79,83,85,38,35,50,79,51,64,82,73,43,72,94,48,60,60,50,30,53,52,46,50,52,35,45,74,72,63,48,54,38,76,39,55,35,66,48,6,62,24,37,38,33,50,32,48,64,50,39,57,50,46,27,49,53,49,33,70,66,61,45,126,109,73,60,58,53,22,21,62,63,36,73,27,64,33,38,32,67,54,38,27,50,28,39,44,73,51,62,56,40,69,44,39,35,32,38,50,42,51,27,63,76,43,27,19,28,46,37,35,41,62,58,25,53,56,48,17,51,45,64,40,15,35,85,66,8,24,43,31,30,63,22,31,40,54,51,56,68,58,76,64,43,82,76,44,58,67,68,41,38,51,52,44,69,71,51,39,61,43,52,37,72,75,69,51,48,34,22,64,92,52,38,67,53,42,58,50,52,58,54,42,90,75,34,38,56,22,81,36,52,74,70,13,36,32,20,37,41,75,51,17,64,71,40,35,44,69,50,45,75,55,38,52,44,26,79,67,10,44,65,42,44,36,34,75,63,65,11,32,38,33,27,48,30,28,62,60,60,66,54,65,65,53,50,32,22,60,53,63,37,81,40,90,77,56,35,68,41,74,37,59,46,41,32,62,57,95,87,34,75,40,80,39,78,34,41,32,58,23,78,82,85,39,35,52,79,50,61,81,75,40,71,93,50,62,61,48,31,52,53,47,51,53,35,46,74,72,64,48,54,37,74,40,54,35,66,49,6,64,24,37,38,32,50,32,48,63,50,39,56,51,47,27,51,53,50,34,69,66,61,45,126